Protein AF-0000000070922380 (afdb_homodimer)

Secondary structure (DSSP, 8-state):
-HHHHHHHHHHHHHHHHHTHHHHHHHHHHHHHHHHHHHHHHHHHHHHHHHHHHHHHTS-SEEEEEEETTEEE-EEHHHHHHHHTSTT--EEEEE-EEEEEETTTTEEEEEE--SS--PPTTEEEE-HHHHHHHT--TT-EEEEE-TTS-EEEEEEEEE--GGGHHHHTTEEEE-HHHHHHHHT--TTEESEEEEE-S-GGGHHHHHHHHHHH-TTEEEEEHHHHHHHHHHHHHHHHHHHHHHHHHHHHHHHHHHHHHHHS-BHHHHHHHHHHHHTT--HHHHHHHHHHHHHHHHHHHHHHHHHHHHIIIIIS--TTTHHHHH-S-SS----PPPP---HHHHHHHHHHHHHHHHHHHHHHHHHHHHS-HHHH--/-HHHHHHHHHHHHHHHHHTHHHHHHHHHHHHHHHHHHHHHHHHHHHHHHHHHHHHHTS-SEEEEEEETTEEE-EEHHHHHHHHTSTT--EEEEE-EEEEEETTTTEEEEEE--SS--PPTTEEEE-HHHHHHHT--TT-EEEEE-TTS-EEEEEEEEE--GGGHHHHTTEEEE-HHHHHHHHT--TTEESEEEEE-S-GGGHHHHHHHHHHH-TTEEEEEHHHHHHHHHHHHHHHHHHHHHHHHHHHHHHHHHHHHHHHS-BHHHHHHHHHHHHTT--HHHHHHHHHHHHHHHHHHHHHHHHHHHHIIIIIS--TTTHHHHH-S-SS----PPPP---HHHHHHHHHHHHHHHHHHHHHHHHHHHHS-HHHH--

Radius of gyration: 32.96 Å; Cα contacts (8 Å, |Δi|>4): 1173; chains: 2; bounding box: 67×100×84 Å

Structure (mmCIF, N/CA/C/O backbone):
data_AF-0000000070922380-model_v1
#
loop_
_entity.id
_entity.type
_entity.pdbx_description
1 polymer 'ABC transporter permease'
#
loop_
_atom_site.group_PDB
_atom_site.id
_atom_site.type_symbol
_atom_site.label_atom_id
_atom_site.label_alt_id
_atom_site.label_comp_id
_atom_site.label_asym_id
_atom_site.label_entity_id
_atom_site.label_seq_id
_atom_site.pdbx_PDB_ins_code
_atom_site.Cartn_x
_atom_site.Cartn_y
_atom_site.Cartn_z
_atom_site.occupancy
_atom_site.B_iso_or_equiv
_atom_site.auth_seq_id
_atom_site.auth_comp_id
_atom_site.auth_asym_id
_atom_site.auth_atom_id
_atom_site.pdbx_PDB_model_num
ATOM 1 N N . MET A 1 1 ? 6.27 53.812 -9.578 1 52.41 1 MET A N 1
ATOM 2 C CA . MET A 1 1 ? 5.551 52.625 -9.148 1 52.41 1 MET A CA 1
ATOM 3 C C . MET A 1 1 ? 6.52 51.5 -8.742 1 52.41 1 MET A C 1
ATOM 5 O O . MET A 1 1 ? 6.379 50.906 -7.676 1 52.41 1 MET A O 1
ATOM 9 N N . LEU A 1 2 ? 7.527 51.375 -9.469 1 56.12 2 LEU A N 1
ATOM 10 C CA . LEU A 1 2 ? 8.508 50.312 -9.219 1 56.12 2 LEU A CA 1
ATOM 11 C C . LEU A 1 2 ? 9.359 50.656 -7.996 1 56.12 2 LEU A C 1
ATOM 13 O O . LEU A 1 2 ? 9.664 49.781 -7.184 1 56.12 2 LEU A O 1
ATOM 17 N N . ALA A 1 3 ? 9.711 51.875 -7.91 1 59.34 3 ALA A N 1
ATOM 18 C CA . ALA A 1 3 ? 10.547 52.281 -6.785 1 59.34 3 ALA A CA 1
ATOM 19 C C . ALA A 1 3 ? 9.805 52.125 -5.461 1 59.34 3 ALA A C 1
ATOM 21 O O . ALA A 1 3 ? 10.391 51.688 -4.473 1 59.34 3 ALA A O 1
ATOM 22 N N . ARG A 1 4 ? 8.602 52.469 -5.465 1 62.66 4 ARG A N 1
ATOM 23 C CA . ARG A 1 4 ? 7.766 52.281 -4.281 1 62.66 4 ARG A CA 1
ATOM 24 C C . ARG A 1 4 ? 7.633 50.812 -3.914 1 62.66 4 ARG A C 1
ATOM 26 O O . ARG A 1 4 ? 7.695 50.469 -2.736 1 62.66 4 ARG A O 1
ATOM 33 N N . GLN A 1 5 ? 7.547 50.031 -4.918 1 65.44 5 GLN A N 1
ATOM 34 C CA . GLN A 1 5 ? 7.434 48.594 -4.695 1 65.44 5 GLN A CA 1
ATOM 35 C C . GLN A 1 5 ? 8.719 48.031 -4.109 1 65.44 5 GLN A C 1
ATOM 37 O O . GLN A 1 5 ? 8.68 47.156 -3.223 1 65.44 5 GLN A O 1
ATOM 42 N N . ARG A 1 6 ? 9.82 48.531 -4.621 1 66.06 6 ARG A N 1
ATOM 43 C CA . ARG A 1 6 ? 11.117 48.094 -4.117 1 66.06 6 ARG A CA 1
ATOM 44 C C . ARG A 1 6 ? 11.297 48.469 -2.652 1 66.06 6 ARG A C 1
ATOM 46 O O . ARG A 1 6 ? 11.828 47.688 -1.861 1 66.06 6 ARG A O 1
ATOM 53 N N . TYR A 1 7 ? 10.898 49.688 -2.367 1 64.12 7 TYR A N 1
ATOM 54 C CA . TYR A 1 7 ? 11.016 50.125 -0.983 1 64.12 7 TYR A CA 1
ATOM 55 C C . TYR A 1 7 ? 10.133 49.281 -0.067 1 64.12 7 TYR A C 1
ATOM 57 O O . TYR A 1 7 ? 10.555 48.875 1.022 1 64.12 7 TYR A O 1
ATOM 65 N N . LEU A 1 8 ? 9 48.969 -0.597 1 67 8 LEU A N 1
ATOM 66 C CA . LEU A 1 8 ? 8.07 48.156 0.178 1 67 8 LEU A CA 1
ATOM 67 C C . LEU A 1 8 ? 8.617 46.719 0.374 1 67 8 LEU A C 1
ATOM 69 O O . LEU A 1 8 ? 8.492 46.156 1.457 1 67 8 LEU A O 1
ATOM 73 N N . ALA A 1 9 ? 9.25 46.312 -0.642 1 67.88 9 ALA A N 1
ATOM 74 C CA . ALA A 1 9 ? 9.852 44.969 -0.557 1 67.88 9 ALA A CA 1
ATOM 75 C C . ALA A 1 9 ? 10.992 44.969 0.455 1 67.88 9 ALA A C 1
ATOM 77 O O . ALA A 1 9 ? 11.102 44.031 1.258 1 67.88 9 ALA A O 1
ATOM 78 N N . ASP A 1 10 ? 11.812 45.938 0.394 1 68.62 10 ASP A N 1
ATOM 79 C CA . ASP A 1 10 ? 12.938 46.031 1.313 1 68.62 10 ASP A CA 1
ATOM 80 C C . ASP A 1 10 ? 12.461 46.156 2.76 1 68.62 10 ASP A C 1
ATOM 82 O O . ASP A 1 10 ? 13.047 45.562 3.66 1 68.62 10 ASP A O 1
ATOM 86 N N . TYR A 1 11 ? 11.438 46.875 2.898 1 65.5 11 TYR A N 1
ATOM 87 C CA . TYR A 1 11 ? 10.883 47 4.238 1 65.5 11 TYR A CA 1
ATOM 88 C C . TYR A 1 11 ? 10.328 45.688 4.742 1 65.5 11 TYR A C 1
ATOM 90 O O . TYR A 1 11 ? 10.523 45.312 5.906 1 65.5 11 TYR A O 1
ATOM 98 N N . THR A 1 12 ? 9.711 45.031 3.824 1 64.19 12 THR A N 1
ATOM 99 C CA . THR A 1 12 ? 9.102 43.75 4.18 1 64.19 12 THR A CA 1
ATOM 100 C C . THR A 1 12 ? 10.164 42.75 4.59 1 64.19 12 THR A C 1
ATOM 102 O O . THR A 1 12 ? 9.984 42 5.566 1 64.19 12 THR A O 1
ATOM 105 N N . VAL A 1 13 ? 11.219 42.719 3.891 1 68.19 13 VAL A N 1
ATOM 106 C CA . VAL A 1 13 ? 12.297 41.781 4.211 1 68.19 13 VAL A CA 1
ATOM 107 C C . VAL A 1 13 ? 12.891 42.156 5.57 1 68.19 13 VAL A C 1
ATOM 109 O O . VAL A 1 13 ? 13.188 41.25 6.375 1 68.19 13 VAL A O 1
ATOM 112 N N . ALA A 1 14 ? 13.047 43.406 5.816 1 65.25 14 ALA A N 1
ATOM 113 C CA . ALA A 1 14 ? 13.602 43.844 7.086 1 65.25 14 ALA A CA 1
ATOM 114 C C . ALA A 1 14 ? 12.664 43.531 8.242 1 65.25 14 ALA A C 1
ATOM 116 O O . ALA A 1 14 ? 13.117 43.125 9.32 1 65.25 14 ALA A O 1
ATOM 117 N N . ALA A 1 15 ? 11.375 43.688 7.938 1 62.06 15 ALA A N 1
ATOM 118 C CA . ALA A 1 15 ? 10.375 43.375 8.961 1 62.06 15 ALA A CA 1
ATOM 119 C C . ALA A 1 15 ? 10.312 41.906 9.273 1 62.06 15 ALA A C 1
ATOM 121 O O . ALA A 1 15 ? 10.164 41.5 10.43 1 62.06 15 ALA A O 1
ATOM 122 N N . MET A 1 16 ? 10.492 41.188 8.305 1 65.56 16 MET A N 1
ATOM 123 C CA . MET A 1 16 ? 10.453 39.719 8.461 1 65.56 16 MET A CA 1
ATOM 124 C C . MET A 1 16 ? 11.688 39.219 9.203 1 65.56 16 MET A C 1
ATOM 126 O O . MET A 1 16 ? 11.609 38.281 9.984 1 65.56 16 MET A O 1
ATOM 130 N N . ALA A 1 17 ? 12.789 39.844 8.945 1 64.12 17 ALA A N 1
ATOM 131 C CA . ALA A 1 17 ? 14.031 39.469 9.609 1 64.12 17 ALA A CA 1
ATOM 132 C C . ALA A 1 17 ? 13.953 39.75 11.109 1 64.12 17 ALA A C 1
ATOM 134 O O . ALA A 1 17 ? 14.609 39.094 11.914 1 64.12 17 ALA A O 1
ATOM 135 N N . ARG A 1 18 ? 13.133 40.656 11.484 1 59.66 18 ARG A N 1
ATOM 136 C CA . ARG A 1 18 ? 12.984 41 12.898 1 59.66 18 ARG A CA 1
ATOM 137 C C . ARG A 1 18 ? 12.18 39.938 13.633 1 59.66 18 ARG A C 1
ATOM 139 O O . ARG A 1 18 ? 12.352 39.719 14.836 1 59.66 18 ARG A O 1
ATOM 146 N N . ARG A 1 19 ? 11.32 39.312 12.867 1 65.81 19 ARG A N 1
ATOM 147 C CA . ARG A 1 19 ? 10.508 38.25 13.453 1 65.81 19 ARG A CA 1
ATOM 148 C C . ARG A 1 19 ? 10.961 36.875 12.961 1 65.81 19 ARG A C 1
ATOM 150 O O . ARG A 1 19 ? 10.141 36.031 12.609 1 65.81 19 ARG A O 1
ATOM 157 N N . ARG A 1 20 ? 12.219 36.75 13.117 1 64.44 20 ARG A N 1
ATOM 158 C CA . ARG A 1 20 ? 12.898 35.625 12.5 1 64.44 20 ARG A CA 1
ATOM 159 C C . ARG A 1 20 ? 12.336 34.312 13 1 64.44 20 ARG A C 1
ATOM 161 O O . ARG A 1 20 ? 12.141 33.375 12.211 1 64.44 20 ARG A O 1
ATOM 168 N N . GLY A 1 21 ? 12.086 34.281 14.211 1 63.53 21 GLY A N 1
ATOM 169 C CA . GLY A 1 21 ? 11.641 33 14.758 1 63.53 21 GLY A CA 1
ATOM 170 C C . GLY A 1 21 ? 10.305 32.562 14.203 1 63.53 21 GLY A C 1
ATOM 171 O O . GLY A 1 21 ? 10.156 31.422 13.75 1 63.53 21 GLY A O 1
ATOM 172 N N . ARG A 1 22 ? 9.383 33.5 14.172 1 68.25 22 ARG A N 1
ATOM 173 C CA . ARG A 1 22 ? 8.039 33.188 13.688 1 68.25 22 ARG A CA 1
ATOM 174 C C . ARG A 1 22 ? 8.055 32.844 12.203 1 68.25 22 ARG A C 1
ATOM 176 O O . ARG A 1 22 ? 7.379 31.922 11.758 1 68.25 22 ARG A O 1
ATOM 183 N N . ASN A 1 23 ? 8.82 33.594 11.586 1 75.44 23 ASN A N 1
ATOM 184 C CA . ASN A 1 23 ? 8.891 33.406 10.141 1 75.44 23 ASN A CA 1
ATOM 185 C C . ASN A 1 23 ? 9.594 32.094 9.789 1 75.44 23 ASN A C 1
ATOM 187 O O . ASN A 1 23 ? 9.242 31.438 8.805 1 75.44 23 ASN A O 1
ATOM 191 N N . LEU A 1 24 ? 10.406 31.703 10.688 1 81.5 24 LEU A N 1
ATOM 192 C CA . LEU A 1 24 ? 11.133 30.469 10.43 1 81.5 24 LEU A CA 1
ATOM 193 C C . LEU A 1 24 ? 10.234 29.25 10.625 1 81.5 24 LEU A C 1
ATOM 195 O O . LEU A 1 24 ? 10.305 28.297 9.852 1 81.5 24 LEU A O 1
ATOM 199 N N . GLY A 1 25 ? 9.391 29.344 11.641 1 81.19 25 GLY A N 1
ATOM 200 C CA . GLY A 1 25 ? 8.445 28.25 11.859 1 81.19 25 GLY A CA 1
ATOM 201 C C . GLY A 1 25 ? 7.484 28.062 10.703 1 81.19 25 GLY A C 1
ATOM 202 O O . GLY A 1 25 ? 7.258 26.922 10.258 1 81.19 25 GLY A O 1
ATOM 203 N N . LEU A 1 26 ? 7.039 29.141 10.227 1 83.5 26 LEU A N 1
ATOM 204 C CA . LEU A 1 26 ? 6.121 29.094 9.094 1 83.5 26 LEU A CA 1
ATOM 205 C C . LEU A 1 26 ? 6.824 28.562 7.848 1 83.5 26 LEU A C 1
ATOM 207 O O . LEU A 1 26 ? 6.266 27.734 7.117 1 83.5 26 LEU A O 1
ATOM 211 N N . LEU A 1 27 ? 8.039 29 7.715 1 88.56 27 LEU A N 1
ATOM 212 C CA . LEU A 1 27 ? 8.797 28.594 6.539 1 88.56 27 LEU A CA 1
ATOM 213 C C . LEU A 1 27 ? 9.117 27.109 6.594 1 88.56 27 LEU A C 1
ATOM 215 O O . LEU A 1 27 ? 9.078 26.422 5.57 1 88.56 27 LEU A O 1
ATOM 219 N N . VAL A 1 28 ? 9.359 26.625 7.742 1 89.69 28 VAL A N 1
ATOM 220 C CA . VAL A 1 28 ? 9.711 25.219 7.91 1 89.69 28 VAL A CA 1
ATOM 221 C C . VAL A 1 28 ? 8.492 24.344 7.633 1 89.69 28 VAL A C 1
ATOM 223 O O . VAL A 1 28 ? 8.57 23.359 6.887 1 89.69 28 VAL A O 1
ATOM 226 N N . VAL A 1 29 ? 7.391 24.75 8.164 1 88.31 29 VAL A N 1
ATOM 227 C CA . VAL A 1 29 ? 6.176 23.953 7.988 1 88.31 29 VAL A CA 1
ATOM 228 C C . VAL A 1 29 ? 5.719 24.016 6.531 1 88.31 29 VAL A C 1
ATOM 230 O O . VAL A 1 29 ? 5.422 23 5.922 1 88.31 29 VAL A O 1
ATOM 233 N N . TYR A 1 30 ? 5.734 25.234 6.062 1 91.31 30 TYR A N 1
ATOM 234 C CA . TYR A 1 30 ? 5.309 25.453 4.684 1 91.31 30 TYR A CA 1
ATOM 235 C C . TYR A 1 30 ? 6.262 24.781 3.705 1 91.31 30 TYR A C 1
ATOM 237 O O . TYR A 1 30 ? 5.828 24.047 2.811 1 91.31 30 TYR A O 1
ATOM 245 N N . GLY A 1 31 ? 7.531 24.969 3.861 1 93.75 31 GLY A N 1
ATOM 246 C CA . GLY A 1 31 ? 8.523 24.297 3.037 1 93.75 31 GLY A CA 1
ATOM 247 C C . GLY A 1 31 ? 8.461 22.797 3.123 1 93.75 31 GLY A C 1
ATOM 248 O O . GLY A 1 31 ? 8.633 22.094 2.119 1 93.75 31 GLY A O 1
ATOM 249 N N . GLY A 1 32 ? 8.227 22.297 4.328 1 92.31 32 GLY A N 1
ATOM 250 C CA . GLY A 1 32 ? 8.07 20.859 4.523 1 92.31 32 GLY A CA 1
ATOM 251 C C . GLY A 1 32 ? 6.891 20.281 3.768 1 92.31 32 GLY A C 1
ATOM 252 O O . GLY A 1 32 ? 6.984 19.188 3.199 1 92.31 32 GLY A O 1
ATOM 253 N N . MET A 1 33 ? 5.844 21.031 3.707 1 91 33 MET A N 1
ATOM 254 C CA . MET A 1 33 ? 4.656 20.594 2.977 1 91 33 MET A CA 1
ATOM 255 C C . MET A 1 33 ? 4.934 20.531 1.479 1 91 33 MET A C 1
ATOM 257 O O . MET A 1 33 ? 4.559 19.562 0.814 1 91 33 MET A O 1
ATOM 261 N N . VAL A 1 34 ? 5.559 21.578 1.025 1 94.12 34 VAL A N 1
ATOM 262 C CA . VAL A 1 34 ? 5.922 21.609 -0.387 1 94.12 34 VAL A CA 1
ATOM 263 C C . VAL A 1 34 ? 6.875 20.453 -0.697 1 94.12 34 VAL A C 1
ATOM 265 O O . VAL A 1 34 ? 6.734 19.797 -1.725 1 94.12 34 VAL A O 1
ATOM 268 N N . PHE A 1 35 ? 7.797 20.203 0.15 1 95.12 35 PHE A N 1
ATOM 269 C CA . PHE A 1 35 ? 8.781 19.125 0.015 1 95.12 35 PHE A CA 1
ATOM 270 C C . PHE A 1 35 ? 8.086 17.781 -0.127 1 95.12 35 PHE A C 1
ATOM 272 O O . PHE A 1 35 ? 8.391 17.016 -1.044 1 95.12 35 PHE A O 1
ATOM 279 N N . LEU A 1 36 ? 7.16 17.516 0.725 1 92.25 36 LEU A N 1
ATOM 280 C CA . LEU A 1 36 ? 6.488 16.219 0.717 1 92.25 36 LEU A CA 1
ATOM 281 C C . LEU A 1 36 ? 5.652 16.047 -0.546 1 92.25 36 LEU A C 1
ATOM 283 O O . LEU A 1 36 ? 5.691 14.992 -1.182 1 92.25 36 LEU A O 1
ATOM 287 N N . LEU A 1 37 ? 4.941 17.078 -0.92 1 92 37 LEU A N 1
ATOM 288 C CA . LEU A 1 37 ? 4.117 17.031 -2.121 1 92 37 LEU A CA 1
ATOM 289 C C . LEU A 1 37 ? 4.977 16.844 -3.365 1 92 37 LEU A C 1
ATOM 291 O O . LEU A 1 37 ? 4.68 15.984 -4.207 1 92 37 LEU A O 1
ATOM 295 N N . ALA A 1 38 ? 5.984 17.609 -3.395 1 95.44 38 ALA A N 1
ATOM 296 C CA . ALA A 1 38 ? 6.883 17.531 -4.543 1 95.44 38 ALA A CA 1
ATOM 297 C C . ALA A 1 38 ? 7.574 16.188 -4.621 1 95.44 38 ALA A C 1
ATOM 299 O O . ALA A 1 38 ? 7.742 15.625 -5.707 1 95.44 38 ALA A O 1
ATOM 300 N N . SER A 1 39 ? 7.984 15.68 -3.514 1 93.81 39 SER A N 1
ATOM 301 C CA . SER A 1 39 ? 8.656 14.383 -3.486 1 93.81 39 SER A CA 1
ATOM 302 C C . SER A 1 39 ? 7.762 13.289 -4.062 1 93.81 39 SER A C 1
ATOM 304 O O . SER A 1 39 ? 8.227 12.445 -4.828 1 93.81 39 SER A O 1
ATOM 306 N N . VAL A 1 40 ? 6.527 13.328 -3.693 1 91.44 40 VAL A N 1
ATOM 307 C CA . VAL A 1 40 ? 5.594 12.32 -4.184 1 91.44 40 VAL A CA 1
ATOM 308 C C . VAL A 1 40 ? 5.441 12.445 -5.695 1 91.44 40 VAL A C 1
ATOM 310 O O . VAL A 1 40 ? 5.488 11.445 -6.418 1 91.44 40 VAL A O 1
ATOM 313 N N . LEU A 1 41 ? 5.281 13.648 -6.172 1 93.31 41 LEU A N 1
ATOM 314 C CA . LEU A 1 41 ? 5.07 13.875 -7.598 1 93.31 41 LEU A CA 1
ATOM 315 C C . LEU A 1 41 ? 6.301 13.461 -8.398 1 93.31 41 LEU A C 1
ATOM 317 O O . LEU A 1 41 ? 6.184 12.758 -9.406 1 93.31 41 LEU A O 1
ATOM 321 N N . PHE A 1 42 ? 7.438 13.875 -7.883 1 95 42 PHE A N 1
ATOM 322 C CA . PHE A 1 42 ? 8.68 13.562 -8.586 1 95 42 PHE A CA 1
ATOM 323 C C . PHE A 1 42 ? 8.945 12.062 -8.578 1 95 42 PHE A C 1
ATOM 325 O O . PHE A 1 42 ? 9.32 11.492 -9.609 1 95 42 PHE A O 1
ATOM 332 N N . TYR A 1 43 ? 8.773 11.461 -7.523 1 91.69 43 TYR A N 1
ATOM 333 C CA . TYR A 1 43 ? 9.055 10.039 -7.387 1 91.69 43 TYR A CA 1
ATOM 334 C C . TYR A 1 43 ? 8.133 9.211 -8.266 1 91.69 43 TYR A C 1
ATOM 336 O O . TYR A 1 43 ? 8.578 8.281 -8.953 1 91.69 43 TYR A O 1
ATOM 344 N N . THR A 1 44 ? 6.867 9.547 -8.188 1 90.31 44 THR A N 1
ATOM 345 C CA . THR A 1 44 ? 5.895 8.812 -8.984 1 90.31 44 THR A CA 1
ATOM 346 C C . THR A 1 44 ? 6.234 8.906 -10.469 1 90.31 44 THR A C 1
ATOM 348 O O . THR A 1 44 ? 6.227 7.898 -11.18 1 90.31 44 THR A O 1
ATOM 351 N N . SER A 1 45 ? 6.555 10.102 -10.883 1 92.06 45 SER A N 1
ATOM 352 C CA . SER A 1 45 ? 6.898 10.305 -12.289 1 92.06 45 SER A CA 1
ATOM 353 C C . SER A 1 45 ? 8.164 9.539 -12.664 1 92.06 45 SER A C 1
ATOM 355 O O . SER A 1 45 ? 8.242 8.969 -13.75 1 92.06 45 SER A O 1
ATOM 357 N N . ALA A 1 46 ? 9.086 9.539 -11.797 1 89.75 46 ALA A N 1
ATOM 358 C CA . ALA A 1 46 ? 10.336 8.828 -12.047 1 89.75 46 ALA A CA 1
ATOM 359 C C . ALA A 1 46 ? 10.094 7.324 -12.141 1 89.75 46 ALA A C 1
ATOM 361 O O . ALA A 1 46 ? 10.672 6.652 -13 1 89.75 46 ALA A O 1
ATOM 362 N N . LEU A 1 47 ? 9.312 6.793 -11.328 1 86.19 47 LEU A N 1
ATOM 363 C CA . LEU A 1 47 ? 9.008 5.367 -11.336 1 86.19 47 LEU A CA 1
ATOM 364 C C . LEU A 1 47 ? 8.289 4.973 -12.625 1 86.19 47 LEU A C 1
ATOM 366 O O . LEU A 1 47 ? 8.586 3.93 -13.211 1 86.19 47 LEU A O 1
ATOM 370 N N . LYS A 1 48 ? 7.316 5.766 -12.922 1 88.44 48 LYS A N 1
ATOM 371 C CA . LYS A 1 48 ? 6.59 5.496 -14.156 1 88.44 48 LYS A CA 1
ATOM 372 C C . LYS A 1 48 ? 7.523 5.523 -15.359 1 88.44 48 LYS A C 1
ATOM 374 O O . LYS A 1 48 ? 7.434 4.672 -16.25 1 88.44 48 LYS A O 1
ATOM 379 N N . HIS A 1 49 ? 8.43 6.477 -15.336 1 88.06 49 HIS A N 1
ATOM 380 C CA . HIS A 1 49 ? 9.422 6.574 -16.406 1 88.06 49 HIS A CA 1
ATOM 381 C C . HIS A 1 49 ? 10.312 5.336 -16.438 1 88.06 49 HIS A C 1
ATOM 383 O O . HIS A 1 49 ? 10.547 4.77 -17.516 1 88.06 49 HIS A O 1
ATOM 389 N N . GLU A 1 50 ? 10.758 4.91 -15.336 1 83.12 50 GLU A N 1
ATOM 390 C CA . GLU A 1 50 ? 11.617 3.729 -15.258 1 83.12 50 GLU A CA 1
ATOM 391 C C . GLU A 1 50 ? 10.875 2.479 -15.719 1 83.12 50 GLU A C 1
ATOM 393 O O . GLU A 1 50 ? 11.453 1.61 -16.375 1 83.12 50 GLU A O 1
ATOM 398 N N . SER A 1 51 ? 9.625 2.355 -15.305 1 83.75 51 SER A N 1
ATOM 399 C CA . SER A 1 51 ? 8.82 1.214 -15.742 1 83.75 51 SER A CA 1
ATOM 400 C C . SER A 1 51 ? 8.68 1.188 -17.266 1 83.75 51 SER A C 1
ATOM 402 O O . SER A 1 51 ? 8.727 0.121 -17.875 1 83.75 51 SER A O 1
ATOM 404 N N . GLY A 1 52 ? 8.5 2.338 -17.812 1 83.62 52 GLY A N 1
ATOM 405 C CA . GLY A 1 52 ? 8.422 2.428 -19.266 1 83.62 52 GLY A CA 1
ATOM 406 C C . GLY A 1 52 ? 9.695 1.964 -19.953 1 83.62 52 GLY A C 1
ATOM 407 O O . GLY A 1 52 ? 9.633 1.239 -20.953 1 83.62 52 GLY A O 1
ATOM 408 N N . LEU A 1 53 ? 10.812 2.303 -19.391 1 80.44 53 LEU A N 1
ATOM 409 C CA . LEU A 1 53 ? 12.094 1.907 -19.969 1 80.44 53 LEU A CA 1
ATOM 410 C C . LEU A 1 53 ? 12.297 0.401 -19.844 1 80.44 53 LEU A C 1
ATOM 412 O O . LEU A 1 53 ? 12.781 -0.24 -20.781 1 80.44 53 LEU A O 1
ATOM 416 N N . LEU A 1 54 ? 11.914 -0.122 -18.734 1 76.06 54 LEU A N 1
ATOM 417 C CA . LEU A 1 54 ? 12.055 -1.553 -18.484 1 76.06 54 LEU A CA 1
ATOM 418 C C . LEU A 1 54 ? 11.188 -2.359 -19.453 1 76.06 54 LEU A C 1
ATOM 420 O O . LEU A 1 54 ? 11.625 -3.383 -19.984 1 76.06 54 LEU A O 1
ATOM 424 N N . LEU A 1 55 ? 10.016 -1.876 -19.688 1 82.38 55 LEU A N 1
ATOM 425 C CA . LEU A 1 55 ? 9.062 -2.645 -20.484 1 82.38 55 LEU A CA 1
ATOM 426 C C . LEU A 1 55 ? 9.281 -2.398 -21.969 1 82.38 55 LEU A C 1
ATOM 428 O O . LEU A 1 55 ? 8.75 -3.131 -22.812 1 82.38 55 LEU A O 1
ATOM 432 N N . ALA A 1 56 ? 10.07 -1.373 -22.25 1 81.81 56 ALA A N 1
ATOM 433 C CA . ALA A 1 56 ? 10.352 -1.096 -23.656 1 81.81 56 ALA A CA 1
ATOM 434 C C . ALA A 1 56 ? 11.023 -2.291 -24.328 1 81.81 56 ALA A C 1
ATOM 436 O O . ALA A 1 56 ? 10.828 -2.533 -25.531 1 81.81 56 ALA A O 1
ATOM 437 N N . GLU A 1 57 ? 11.703 -3.104 -23.547 1 77.88 57 GLU A N 1
ATOM 438 C CA . GLU A 1 57 ? 12.43 -4.242 -24.094 1 77.88 57 GLU A CA 1
ATOM 439 C C . GLU A 1 57 ? 11.672 -5.547 -23.859 1 77.88 57 GLU A C 1
ATOM 441 O O . GLU A 1 57 ? 12.133 -6.617 -24.266 1 77.88 57 GLU A O 1
ATOM 446 N N . ALA A 1 58 ? 10.539 -5.453 -23.312 1 84.5 58 ALA A N 1
ATOM 447 C CA . ALA A 1 58 ? 9.734 -6.641 -23.047 1 84.5 58 ALA A CA 1
ATOM 448 C C . ALA A 1 58 ? 8.961 -7.066 -24.297 1 84.5 58 ALA A C 1
ATOM 450 O O . ALA A 1 58 ? 8.688 -6.242 -25.172 1 84.5 58 ALA A O 1
ATOM 451 N N . PRO A 1 59 ? 8.742 -8.305 -24.406 1 91.19 59 PRO A N 1
ATOM 452 C CA . PRO A 1 59 ? 7.926 -8.758 -25.547 1 91.19 59 PRO A CA 1
ATOM 453 C C . PRO A 1 59 ? 6.535 -8.125 -25.547 1 91.19 59 PRO A C 1
ATOM 455 O O . PRO A 1 59 ? 6.039 -7.707 -24.5 1 91.19 59 PRO A O 1
ATOM 458 N N . GLU A 1 60 ? 5.965 -8.102 -26.688 1 95.31 60 GLU A N 1
ATOM 459 C CA . GLU A 1 60 ? 4.66 -7.465 -26.828 1 95.31 60 GLU A CA 1
ATOM 460 C C . GLU A 1 60 ? 3.566 -8.281 -26.141 1 95.31 60 GLU A C 1
ATOM 462 O O . GLU A 1 60 ? 2.643 -7.715 -25.562 1 95.31 60 GLU A O 1
ATOM 467 N N . ILE A 1 61 ? 3.711 -9.602 -26.266 1 96.94 61 ILE A N 1
ATOM 468 C CA . ILE A 1 61 ? 2.756 -10.477 -25.594 1 96.94 61 ILE A CA 1
ATOM 469 C C . ILE A 1 61 ? 3.502 -11.602 -24.891 1 96.94 61 ILE A C 1
ATOM 471 O O . ILE A 1 61 ? 4.418 -12.203 -25.453 1 96.94 61 ILE A O 1
ATOM 475 N N . VAL A 1 62 ? 3.166 -11.797 -23.703 1 96.31 62 VAL A N 1
ATOM 476 C CA . VAL A 1 62 ? 3.588 -12.984 -22.969 1 96.31 62 VAL A CA 1
ATOM 477 C C . VAL A 1 62 ? 2.393 -13.914 -22.766 1 96.31 62 VAL A C 1
ATOM 479 O O . VAL A 1 62 ? 1.325 -13.477 -22.328 1 96.31 62 VAL A O 1
ATOM 482 N N . VAL A 1 63 ? 2.566 -15.125 -23.172 1 96.88 63 VAL A N 1
ATOM 483 C CA . VAL A 1 63 ? 1.482 -16.094 -23.062 1 96.88 63 VAL A CA 1
ATOM 484 C C . VAL A 1 63 ? 1.789 -17.094 -21.938 1 96.88 63 VAL A C 1
ATOM 486 O O . VAL A 1 63 ? 2.812 -17.781 -21.969 1 96.88 63 VAL A O 1
ATOM 489 N N . GLN A 1 64 ? 0.929 -17.109 -21.031 1 94.25 64 GLN A N 1
ATOM 490 C CA . GLN A 1 64 ? 1.052 -18.031 -19.906 1 94.25 64 GLN A CA 1
ATOM 491 C C . GLN A 1 64 ? -0.086 -19.062 -19.906 1 94.25 64 GLN A C 1
ATOM 493 O O . GLN A 1 64 ? -1.203 -18.75 -20.328 1 94.25 64 GLN A O 1
ATOM 498 N N . ARG A 1 65 ? 0.266 -20.25 -19.531 1 92 65 ARG A N 1
ATOM 499 C CA . ARG A 1 65 ? -0.779 -21.266 -19.375 1 92 65 ARG A CA 1
ATOM 500 C C . ARG A 1 65 ? -1.351 -21.25 -17.969 1 92 65 ARG A C 1
ATOM 502 O O . ARG A 1 65 ? -0.61 -21.094 -16.984 1 92 65 ARG A O 1
ATOM 509 N N . LEU A 1 66 ? -2.648 -21.344 -17.891 1 87.88 66 LEU A N 1
ATOM 510 C CA . LEU A 1 66 ? -3.32 -21.344 -16.594 1 87.88 66 LEU A CA 1
ATOM 511 C C . LEU A 1 66 ? -4.07 -22.656 -16.375 1 87.88 66 LEU A C 1
ATOM 513 O O . LEU A 1 66 ? -4.688 -23.188 -17.297 1 87.88 66 LEU A O 1
ATOM 517 N N . VAL A 1 67 ? -3.92 -23.188 -15.234 1 81.19 67 VAL A N 1
ATOM 518 C CA . VAL A 1 67 ? -4.738 -24.297 -14.758 1 81.19 67 VAL A CA 1
ATOM 519 C C . VAL A 1 67 ? -5.418 -23.906 -13.445 1 81.19 67 VAL A C 1
ATOM 521 O O . VAL A 1 67 ? -4.746 -23.625 -12.445 1 81.19 67 VAL A O 1
ATOM 524 N N . ALA A 1 68 ? -6.734 -23.891 -13.414 1 79.06 68 ALA A N 1
ATOM 525 C CA . ALA A 1 68 ? -7.508 -23.438 -12.258 1 79.06 68 ALA A CA 1
ATOM 526 C C . ALA A 1 68 ? -7.098 -22.031 -11.844 1 79.06 68 ALA A C 1
ATOM 528 O O . ALA A 1 68 ? -6.914 -21.75 -10.656 1 79.06 68 ALA A O 1
ATOM 529 N N . GLY A 1 69 ? -6.816 -21.234 -12.844 1 78.31 69 GLY A N 1
ATOM 530 C CA . GLY A 1 69 ? -6.5 -19.844 -12.609 1 78.31 69 GLY A CA 1
ATOM 531 C C . GLY A 1 69 ? -5.078 -19.609 -12.133 1 78.31 69 GLY A C 1
ATOM 532 O O . GLY A 1 69 ? -4.723 -18.516 -11.719 1 78.31 69 GLY A O 1
ATOM 533 N N . ARG A 1 70 ? -4.34 -20.641 -12.141 1 84.06 70 ARG A N 1
ATOM 534 C CA . ARG A 1 70 ? -2.963 -20.531 -11.672 1 84.06 70 ARG A CA 1
ATOM 535 C C . ARG A 1 70 ? -1.978 -20.875 -12.781 1 84.06 70 ARG A C 1
ATOM 537 O O . ARG A 1 70 ? -2.316 -21.609 -13.711 1 84.06 70 ARG A O 1
ATOM 544 N N . TYR A 1 71 ? -0.85 -20.406 -12.523 1 85.12 71 TYR A N 1
ATOM 545 C CA . TYR A 1 71 ? 0.227 -20.594 -13.492 1 85.12 71 TYR A CA 1
ATOM 546 C C . TYR A 1 71 ? 0.56 -22.078 -13.656 1 85.12 71 TYR A C 1
ATOM 548 O O . TYR A 1 71 ? 0.584 -22.828 -12.68 1 85.12 71 TYR A O 1
ATOM 556 N N . ASP A 1 72 ? 0.77 -22.547 -14.969 1 87.12 72 ASP A N 1
ATOM 557 C CA . ASP A 1 72 ? 1.29 -23.859 -15.297 1 87.12 72 ASP A CA 1
ATOM 558 C C . ASP A 1 72 ? 2.301 -23.797 -16.438 1 87.12 72 ASP A C 1
ATOM 560 O O . ASP A 1 72 ? 2.309 -22.828 -17.203 1 87.12 72 ASP A O 1
ATOM 564 N N . LEU A 1 73 ? 3.119 -24.844 -16.547 1 90.69 73 LEU A N 1
ATOM 565 C CA . LEU A 1 73 ? 4.09 -24.906 -17.625 1 90.69 73 LEU A CA 1
ATOM 566 C C . LEU A 1 73 ? 3.391 -25.031 -18.969 1 90.69 73 LEU A C 1
ATOM 568 O O . LEU A 1 73 ? 2.283 -25.562 -19.062 1 90.69 73 LEU A O 1
ATOM 572 N N . ILE A 1 74 ? 4.059 -24.469 -19.953 1 93.75 74 ILE A N 1
ATOM 573 C CA . ILE A 1 74 ? 3.512 -24.469 -21.297 1 93.75 74 ILE A CA 1
ATOM 574 C C . ILE A 1 74 ? 4.398 -25.312 -22.219 1 93.75 74 ILE A C 1
ATOM 576 O O . ILE A 1 74 ? 5.625 -25.266 -22.109 1 93.75 74 ILE A O 1
ATOM 580 N N . SER A 1 75 ? 3.824 -26.062 -23.125 1 95 75 SER A N 1
ATOM 581 C CA . SER A 1 75 ? 4.559 -27.062 -23.906 1 95 75 SER A CA 1
ATOM 582 C C . SER A 1 75 ? 4.973 -26.516 -25.266 1 95 75 SER A C 1
ATOM 584 O O . SER A 1 75 ? 4.535 -25.422 -25.656 1 95 75 SER A O 1
ATOM 586 N N . THR A 1 76 ? 5.781 -27.312 -25.891 1 95.25 76 THR A N 1
ATOM 587 C CA . THR A 1 76 ? 6.227 -27 -27.25 1 95.25 76 THR A CA 1
ATOM 588 C C . THR A 1 76 ? 5.051 -27 -28.219 1 95.25 76 THR A C 1
ATOM 590 O O . THR A 1 76 ? 5.035 -26.234 -29.188 1 95.25 76 THR A O 1
ATOM 593 N N . GLU A 1 77 ? 4.117 -27.812 -27.938 1 93.88 77 GLU A N 1
ATOM 594 C CA . GLU A 1 77 ? 2.932 -27.859 -28.781 1 93.88 77 GLU A CA 1
ATOM 595 C C . GLU A 1 77 ? 2.205 -26.531 -28.797 1 93.88 77 GLU A C 1
ATOM 597 O O . GLU A 1 77 ? 1.73 -26.078 -29.844 1 93.88 77 GLU A O 1
ATOM 602 N N . HIS A 1 78 ? 2.133 -25.953 -27.625 1 94.75 78 HIS A N 1
ATOM 603 C CA . HIS A 1 78 ? 1.521 -24.641 -27.531 1 94.75 78 HIS A CA 1
ATOM 604 C C . HIS A 1 78 ? 2.299 -23.609 -28.344 1 94.75 78 HIS A C 1
ATOM 606 O O . HIS A 1 78 ? 1.704 -22.766 -29.016 1 94.75 78 HIS A O 1
ATOM 612 N N . ALA A 1 79 ? 3.607 -23.672 -28.281 1 96.06 79 ALA A N 1
ATOM 613 C CA . ALA A 1 79 ? 4.457 -22.75 -29.031 1 96.06 79 ALA A CA 1
ATOM 614 C C . ALA A 1 79 ? 4.227 -22.875 -30.531 1 96.06 79 ALA A C 1
ATOM 616 O O . ALA A 1 79 ? 4.168 -21.875 -31.25 1 96.06 79 ALA A O 1
ATOM 617 N N . GLU A 1 80 ? 4.117 -24.125 -31 1 95.38 80 GLU A N 1
ATOM 618 C CA . GLU A 1 80 ? 3.895 -24.375 -32.406 1 95.38 80 GLU A CA 1
ATOM 619 C C . GLU A 1 80 ? 2.543 -23.828 -32.875 1 95.38 80 GLU A C 1
ATOM 621 O O . GLU A 1 80 ? 2.428 -23.266 -33.969 1 95.38 80 GLU A O 1
ATOM 626 N N . ALA A 1 81 ? 1.615 -24.016 -32 1 95.31 81 ALA A N 1
ATOM 627 C CA . ALA A 1 81 ? 0.286 -23.5 -32.312 1 95.31 81 ALA A CA 1
ATOM 628 C C . ALA A 1 81 ? 0.312 -21.984 -32.5 1 95.31 81 ALA A C 1
ATOM 630 O O . ALA A 1 81 ? -0.366 -21.438 -33.375 1 95.31 81 ALA A O 1
ATOM 631 N N . LEU A 1 82 ? 1.082 -21.328 -31.703 1 96.44 82 LEU A N 1
ATOM 632 C CA . LEU A 1 82 ? 1.124 -19.875 -31.719 1 96.44 82 LEU A CA 1
ATOM 633 C C . LEU A 1 82 ? 1.955 -19.359 -32.875 1 96.44 82 LEU A C 1
ATOM 635 O O . LEU A 1 82 ? 1.704 -18.281 -33.406 1 96.44 82 LEU A O 1
ATOM 639 N N . ALA A 1 83 ? 2.955 -20.125 -33.25 1 95.44 83 ALA A N 1
ATOM 640 C CA . ALA A 1 83 ? 3.809 -19.734 -34.375 1 95.44 83 ALA A CA 1
ATOM 641 C C . ALA A 1 83 ? 3.01 -19.656 -35.688 1 95.44 83 ALA A C 1
ATOM 643 O O . ALA A 1 83 ? 3.393 -18.938 -36.594 1 95.44 83 ALA A O 1
ATOM 644 N N . GLY A 1 84 ? 1.889 -20.312 -35.719 1 93.38 84 GLY A N 1
ATOM 645 C CA . GLY A 1 84 ? 1.07 -20.344 -36.906 1 93.38 84 GLY A CA 1
ATOM 646 C C . GLY A 1 84 ? 0.136 -19.156 -37.031 1 93.38 84 GLY A C 1
ATOM 647 O O . GLY A 1 84 ? -0.476 -18.938 -38.062 1 93.38 84 GLY A O 1
ATOM 648 N N . ILE A 1 85 ? 0.113 -18.375 -36.062 1 95.94 85 ILE A N 1
ATOM 649 C CA . ILE A 1 85 ? -0.8 -17.234 -36.062 1 95.94 85 ILE A CA 1
ATOM 650 C C . ILE A 1 85 ? -0.212 -16.109 -36.906 1 95.94 85 ILE A C 1
ATOM 652 O O . ILE A 1 85 ? 0.929 -15.695 -36.688 1 95.94 85 ILE A O 1
ATOM 656 N N . ARG A 1 86 ? -1.019 -15.625 -37.844 1 94.38 86 ARG A N 1
ATOM 657 C CA . ARG A 1 86 ? -0.585 -14.492 -38.688 1 94.38 86 ARG A CA 1
ATOM 658 C C . ARG A 1 86 ? -0.333 -13.258 -37.812 1 94.38 86 ARG A C 1
ATOM 660 O O . ARG A 1 86 ? -1.152 -12.914 -36.969 1 94.38 86 ARG A O 1
ATOM 667 N N . GLY A 1 87 ? 0.794 -12.609 -37.969 1 94.56 87 GLY A N 1
ATOM 668 C CA . GLY A 1 87 ? 1.157 -11.422 -37.219 1 94.56 87 GLY A CA 1
ATOM 669 C C . GLY A 1 87 ? 2.266 -11.68 -36.219 1 94.56 87 GLY A C 1
ATOM 670 O O . GLY A 1 87 ? 2.893 -10.742 -35.719 1 94.56 87 GLY A O 1
ATOM 671 N N . VAL A 1 88 ? 2.391 -12.953 -35.875 1 96.31 88 VAL A N 1
ATOM 672 C CA . VAL A 1 88 ? 3.453 -13.336 -34.969 1 96.31 88 VAL A CA 1
ATOM 673 C C . VAL A 1 88 ? 4.75 -13.562 -35.75 1 96.31 88 VAL A C 1
ATOM 675 O O . VAL A 1 88 ? 4.816 -14.438 -36.594 1 96.31 88 VAL A O 1
ATOM 678 N N . ARG A 1 89 ? 5.68 -12.812 -35.469 1 95.19 89 ARG A N 1
ATOM 679 C CA . ARG A 1 89 ? 6.965 -12.961 -36.156 1 95.19 89 ARG A CA 1
ATOM 680 C C . ARG A 1 89 ? 7.809 -14.047 -35.5 1 95.19 89 ARG A C 1
ATOM 682 O O . ARG A 1 89 ? 8.5 -14.805 -36.188 1 95.19 89 ARG A O 1
ATOM 689 N N . GLN A 1 90 ? 7.75 -14.055 -34.188 1 94.88 90 GLN A N 1
ATOM 690 C CA . GLN A 1 90 ? 8.602 -14.984 -33.438 1 94.88 90 GLN A CA 1
ATOM 691 C C . GLN A 1 90 ? 7.941 -15.414 -32.125 1 94.88 90 GLN A C 1
ATOM 693 O O . GLN A 1 90 ? 7.285 -14.609 -31.469 1 94.88 90 GLN A O 1
ATOM 698 N N . VAL A 1 91 ? 8.078 -16.672 -31.875 1 96.62 91 VAL A N 1
ATOM 699 C CA . VAL A 1 91 ? 7.672 -17.234 -30.578 1 96.62 91 VAL A CA 1
ATOM 700 C C . VAL A 1 91 ? 8.906 -17.672 -29.797 1 96.62 91 VAL A C 1
ATOM 702 O O . VAL A 1 91 ? 9.68 -18.5 -30.25 1 96.62 91 VAL A O 1
ATOM 705 N N . GLN A 1 92 ? 9.109 -17.031 -28.719 1 95.06 92 GLN A N 1
ATOM 706 C CA . GLN A 1 92 ? 10.25 -17.375 -27.875 1 95.06 92 GLN A CA 1
ATOM 707 C C . GLN A 1 92 ? 9.805 -18.094 -26.609 1 95.06 92 GLN A C 1
ATOM 709 O O . GLN A 1 92 ? 8.977 -17.562 -25.859 1 95.06 92 GLN A O 1
ATOM 714 N N . SER A 1 93 ? 10.305 -19.297 -26.438 1 95.5 93 SER A N 1
ATOM 715 C CA . SER A 1 93 ? 10.039 -20.031 -25.188 1 95.5 93 SER A CA 1
ATOM 716 C C . SER A 1 93 ? 10.953 -19.562 -24.062 1 95.5 93 SER A C 1
ATOM 718 O O . SER A 1 93 ? 12.164 -19.438 -24.25 1 95.5 93 SER A O 1
ATOM 720 N N . ARG A 1 94 ? 10.359 -19.281 -22.969 1 95.12 94 ARG A N 1
ATOM 721 C CA . ARG A 1 94 ? 11.156 -18.734 -21.875 1 95.12 94 ARG A CA 1
ATOM 722 C C . ARG A 1 94 ? 11.141 -19.672 -20.672 1 95.12 94 ARG A C 1
ATOM 724 O O . ARG A 1 94 ? 10.141 -20.344 -20.422 1 95.12 94 ARG A O 1
ATOM 731 N N . LEU A 1 95 ? 12.312 -19.734 -20.031 1 95.06 95 LEU A N 1
ATOM 732 C CA . LEU A 1 95 ? 12.469 -20.484 -18.797 1 95.06 95 LEU A CA 1
ATOM 733 C C . LEU A 1 95 ? 12.898 -19.578 -17.656 1 95.06 95 LEU A C 1
ATOM 735 O O . LEU A 1 95 ? 14 -19.016 -17.672 1 95.06 95 LEU A O 1
ATOM 739 N N . TRP A 1 96 ? 12.008 -19.391 -16.797 1 93.06 96 TRP A N 1
ATOM 740 C CA . TRP A 1 96 ? 12.359 -18.625 -15.609 1 93.06 96 TRP A CA 1
ATOM 741 C C . TRP A 1 96 ? 11.516 -19.047 -14.414 1 93.06 96 TRP A C 1
ATOM 743 O O . TRP A 1 96 ? 10.5 -19.734 -14.57 1 93.06 96 TRP A O 1
ATOM 753 N N . GLY A 1 97 ? 11.953 -18.75 -13.234 1 90.62 97 GLY A N 1
ATOM 754 C CA . GLY A 1 97 ? 11.305 -19.109 -11.984 1 90.62 97 GLY A CA 1
ATOM 755 C C . GLY A 1 97 ? 11.898 -18.422 -10.781 1 90.62 97 GLY A C 1
ATOM 756 O O . GLY A 1 97 ? 12.688 -17.484 -10.922 1 90.62 97 GLY A O 1
ATOM 757 N N . TYR A 1 98 ? 11.375 -18.828 -9.68 1 89.31 98 TYR A N 1
ATOM 758 C CA . TYR A 1 98 ? 11.836 -18.219 -8.438 1 89.31 98 TYR A CA 1
ATOM 759 C C . TYR A 1 98 ? 12.508 -19.234 -7.535 1 89.31 98 TYR A C 1
ATOM 761 O O . TYR A 1 98 ? 12.148 -20.422 -7.539 1 89.31 98 TYR A O 1
ATOM 769 N N . HIS A 1 99 ? 13.508 -18.781 -6.918 1 87 99 HIS A N 1
ATOM 770 C CA . HIS A 1 99 ? 14.18 -19.594 -5.906 1 87 99 HIS A CA 1
ATOM 771 C C . HIS A 1 99 ? 14.305 -18.828 -4.59 1 87 99 HIS A C 1
ATOM 773 O O . HIS A 1 99 ? 14.898 -17.75 -4.543 1 87 99 HIS A O 1
ATOM 779 N N . TYR A 1 100 ? 13.734 -19.406 -3.615 1 81.88 100 TYR A N 1
ATOM 780 C CA . TYR A 1 100 ? 13.828 -18.797 -2.295 1 81.88 100 TYR A CA 1
ATOM 781 C C . TYR A 1 100 ? 15.125 -19.188 -1.604 1 81.88 100 TYR A C 1
ATOM 783 O O . TYR A 1 100 ? 15.43 -20.375 -1.475 1 81.88 100 TYR A O 1
ATOM 791 N N . ASP A 1 101 ? 15.828 -18.203 -1.229 1 80.81 101 ASP A N 1
ATOM 792 C CA . ASP A 1 101 ? 17.062 -18.422 -0.488 1 80.81 101 ASP A CA 1
ATOM 793 C C . ASP A 1 101 ? 16.859 -18.172 1.004 1 80.81 101 ASP A C 1
ATOM 795 O O . ASP A 1 101 ? 16.766 -17.031 1.437 1 80.81 101 ASP A O 1
ATOM 799 N N . PRO A 1 102 ? 16.844 -19.25 1.746 1 74.56 102 PRO A N 1
ATOM 800 C CA . PRO A 1 102 ? 16.609 -19.078 3.182 1 74.56 102 PRO A CA 1
ATOM 801 C C . PRO A 1 102 ? 17.719 -18.312 3.877 1 74.56 102 PRO A C 1
ATOM 803 O O . PRO A 1 102 ? 17.5 -17.688 4.914 1 74.56 102 PRO A O 1
ATOM 806 N N . ALA A 1 103 ? 18.906 -18.312 3.307 1 74.75 103 ALA A N 1
ATOM 807 C CA . ALA A 1 103 ? 20.047 -17.625 3.92 1 74.75 103 ALA A CA 1
ATOM 808 C C . ALA A 1 103 ? 19.828 -16.125 3.973 1 74.75 103 ALA A C 1
ATOM 810 O O . ALA A 1 103 ? 20.156 -15.477 4.965 1 74.75 103 ALA A O 1
ATOM 811 N N . VAL A 1 104 ? 19.297 -15.617 2.955 1 77.06 104 VAL A N 1
ATOM 812 C CA . VAL A 1 104 ? 19.109 -14.172 2.898 1 77.06 104 VAL A CA 1
ATOM 813 C C . VAL A 1 104 ? 17.625 -13.836 2.973 1 77.06 104 VAL A C 1
ATOM 815 O O . VAL A 1 104 ? 17.25 -12.664 2.998 1 77.06 104 VAL A O 1
ATOM 818 N N . ARG A 1 105 ? 16.844 -14.828 3.074 1 77.81 105 ARG A N 1
ATOM 819 C CA . ARG A 1 105 ? 15.391 -14.688 3.164 1 77.81 105 ARG A CA 1
ATOM 820 C C . ARG A 1 105 ? 14.844 -13.844 2.018 1 77.81 105 ARG A C 1
ATOM 822 O O . ARG A 1 105 ? 14.078 -12.898 2.24 1 77.81 105 ARG A O 1
ATOM 829 N N . ALA A 1 106 ? 15.289 -14.164 0.817 1 78.06 106 ALA A N 1
ATOM 830 C CA . ALA A 1 106 ? 14.867 -13.438 -0.379 1 78.06 106 ALA A CA 1
ATOM 831 C C . ALA A 1 106 ? 14.641 -14.383 -1.55 1 78.06 106 ALA A C 1
ATOM 833 O O . ALA A 1 106 ? 15.195 -15.492 -1.576 1 78.06 106 ALA A O 1
ATOM 834 N N . ASN A 1 107 ? 13.797 -13.906 -2.387 1 82 107 ASN A N 1
ATOM 835 C CA . ASN A 1 107 ? 13.555 -14.648 -3.617 1 82 107 ASN A CA 1
ATOM 836 C C . ASN A 1 107 ? 14.438 -14.148 -4.758 1 82 107 ASN A C 1
ATOM 838 O O . ASN A 1 107 ? 14.617 -12.938 -4.922 1 82 107 ASN A O 1
ATOM 842 N N . TYR A 1 108 ? 15.023 -15.133 -5.426 1 87 108 TYR A N 1
ATOM 843 C CA . TYR A 1 108 ? 15.75 -14.836 -6.656 1 87 108 TYR A CA 1
ATOM 844 C C . TYR A 1 108 ? 14.93 -15.211 -7.879 1 87 108 TYR A C 1
ATOM 846 O O . TYR A 1 108 ? 14.109 -16.141 -7.824 1 87 108 TYR A O 1
ATOM 854 N N . THR A 1 109 ? 15.148 -14.391 -8.844 1 89.31 109 THR A N 1
ATOM 855 C CA . THR A 1 109 ? 14.586 -14.766 -10.133 1 89.31 109 THR A CA 1
ATOM 856 C C . THR A 1 109 ? 15.617 -15.508 -10.977 1 89.31 109 THR A C 1
ATOM 858 O O . THR A 1 109 ? 16.609 -14.922 -11.414 1 89.31 109 THR A O 1
ATOM 861 N N . LEU A 1 110 ? 15.422 -16.75 -11.094 1 92.31 110 LEU A N 1
ATOM 862 C CA . LEU A 1 110 ? 16.266 -17.562 -11.953 1 92.31 110 LEU A CA 1
ATOM 863 C C . LEU A 1 110 ? 15.742 -17.578 -13.383 1 92.31 110 LEU A C 1
ATOM 865 O O . LEU A 1 110 ? 14.547 -17.766 -13.602 1 92.31 110 LEU A O 1
ATOM 869 N N . MET A 1 111 ? 16.703 -17.344 -14.289 1 93.69 111 MET A N 1
ATOM 870 C CA . MET A 1 111 ? 16.25 -17.266 -15.672 1 93.69 111 MET A CA 1
ATOM 871 C C . MET A 1 111 ? 17.312 -17.797 -16.625 1 93.69 111 MET A C 1
ATOM 873 O O . MET A 1 111 ? 18.516 -17.656 -16.375 1 93.69 111 MET A O 1
ATOM 877 N N . VAL A 1 112 ? 16.891 -18.484 -17.672 1 95.44 112 VAL A N 1
ATOM 878 C CA . VAL A 1 112 ? 17.75 -18.812 -18.781 1 95.44 112 VAL A CA 1
ATOM 879 C C . VAL A 1 112 ? 17.797 -17.656 -19.781 1 95.44 112 VAL A C 1
ATOM 881 O O . VAL A 1 112 ? 16.766 -17.266 -20.328 1 95.44 112 VAL A O 1
ATOM 884 N N . PRO A 1 113 ? 18.875 -17.047 -19.906 1 91.62 113 PRO A N 1
ATOM 885 C CA . PRO A 1 113 ? 18.938 -15.93 -20.844 1 91.62 113 PRO A CA 1
ATOM 886 C C . PRO A 1 113 ? 18.641 -16.344 -22.281 1 91.62 113 PRO A C 1
ATOM 888 O O . PRO A 1 113 ? 19.141 -17.375 -22.75 1 91.62 113 PRO A O 1
ATOM 891 N N . PRO A 1 114 ? 17.875 -15.555 -22.906 1 81.56 114 PRO A N 1
ATOM 892 C CA . PRO A 1 114 ? 17.516 -15.898 -24.297 1 81.56 114 PRO A CA 1
ATOM 893 C C . PRO A 1 114 ? 18.641 -15.617 -25.281 1 81.56 114 PRO A C 1
ATOM 895 O O . PRO A 1 114 ? 18.656 -16.172 -26.375 1 81.56 114 PRO A O 1
ATOM 898 N N . ASP A 1 115 ? 19.5 -14.727 -24.938 1 77.69 115 ASP A N 1
ATOM 899 C CA . ASP A 1 115 ? 20.453 -14.211 -25.922 1 77.69 115 ASP A CA 1
ATOM 900 C C . ASP A 1 115 ? 21.844 -14.797 -25.703 1 77.69 115 ASP A C 1
ATOM 902 O O . ASP A 1 115 ? 22.766 -14.508 -26.469 1 77.69 115 ASP A O 1
ATOM 906 N N . ARG A 1 116 ? 22.047 -15.461 -24.562 1 79.94 116 ARG A N 1
ATOM 907 C CA . ARG A 1 116 ? 23.391 -15.977 -24.312 1 79.94 116 ARG A CA 1
ATOM 908 C C . ARG A 1 116 ? 23.328 -17.406 -23.797 1 79.94 116 ARG A C 1
ATOM 910 O O . ARG A 1 116 ? 22.406 -17.781 -23.062 1 79.94 116 ARG A O 1
ATOM 917 N N . ASP A 1 117 ? 24.203 -18.219 -24.344 1 85.94 117 ASP A N 1
ATOM 918 C CA . ASP A 1 117 ? 24.375 -19.562 -23.812 1 85.94 117 ASP A CA 1
ATOM 919 C C . ASP A 1 117 ? 25.422 -19.594 -22.719 1 85.94 117 ASP A C 1
ATOM 921 O O . ASP A 1 117 ? 26.578 -19.203 -22.938 1 85.94 117 ASP A O 1
ATOM 925 N N . LEU A 1 118 ? 24.984 -19.875 -21.609 1 92.88 118 LEU A N 1
ATOM 926 C CA . LEU A 1 118 ? 25.906 -19.969 -20.484 1 92.88 118 LEU A CA 1
ATOM 927 C C . LEU A 1 118 ? 26.438 -21.391 -20.344 1 92.88 118 LEU A C 1
ATOM 929 O O . LEU A 1 118 ? 25.75 -22.359 -20.672 1 92.88 118 LEU A O 1
ATOM 933 N N . GLU A 1 119 ? 27.703 -21.453 -19.891 1 93.88 119 GLU A N 1
ATOM 934 C CA . GLU A 1 119 ? 28.281 -22.766 -19.594 1 93.88 119 GLU A CA 1
ATOM 935 C C . GLU A 1 119 ? 27.594 -23.422 -18.406 1 93.88 119 GLU A C 1
ATOM 937 O O . GLU A 1 119 ? 27.359 -22.766 -17.375 1 93.88 119 GLU A O 1
ATOM 942 N N . PRO A 1 120 ? 27.266 -24.719 -18.656 1 95.12 120 PRO A N 1
ATOM 943 C CA . PRO A 1 120 ? 26.672 -25.406 -17.5 1 95.12 120 PRO A CA 1
ATOM 944 C C . PRO A 1 120 ? 27.547 -25.312 -16.25 1 95.12 120 PRO A C 1
ATOM 946 O O . PRO A 1 120 ? 28.781 -25.391 -16.344 1 95.12 120 PRO A O 1
ATOM 949 N N . GLY A 1 121 ? 26.906 -25.078 -15.203 1 94.94 121 GLY A N 1
ATOM 950 C CA . GLY A 1 121 ? 27.625 -24.969 -13.945 1 94.94 121 GLY A CA 1
ATOM 951 C C . GLY A 1 121 ? 28.047 -23.547 -13.617 1 94.94 121 GLY A C 1
ATOM 952 O O . GLY A 1 121 ? 28.625 -23.297 -12.547 1 94.94 121 GLY A O 1
ATOM 953 N N . THR A 1 122 ? 27.781 -22.703 -14.547 1 95.69 122 THR A N 1
ATOM 954 C CA . THR A 1 122 ? 28.109 -21.297 -14.289 1 95.69 122 THR A CA 1
ATOM 955 C C . THR A 1 122 ? 26.844 -20.453 -14.188 1 95.69 122 THR A C 1
ATOM 957 O O . THR A 1 122 ? 25.766 -20.906 -14.586 1 95.69 122 THR A O 1
ATOM 960 N N . ALA A 1 123 ? 27.031 -19.297 -13.516 1 95.81 123 ALA A N 1
ATOM 961 C CA . ALA A 1 123 ? 25.875 -18.406 -13.367 1 95.81 123 ALA A CA 1
ATOM 962 C C . ALA A 1 123 ? 26.297 -16.938 -13.461 1 95.81 123 ALA A C 1
ATOM 964 O O . ALA A 1 123 ? 27.438 -16.594 -13.188 1 95.81 123 ALA A O 1
ATOM 965 N N . VAL A 1 124 ? 25.453 -16.141 -13.977 1 94.56 124 VAL A N 1
ATOM 966 C CA . VAL A 1 124 ? 25.562 -14.688 -13.922 1 94.56 124 VAL A CA 1
ATOM 967 C C . VAL A 1 124 ? 24.547 -14.125 -12.938 1 94.56 124 VAL A C 1
ATOM 969 O O . VAL A 1 124 ? 23.359 -14.477 -12.992 1 94.56 124 VAL A O 1
ATOM 972 N N . VAL A 1 125 ? 25 -13.312 -12.016 1 92.38 125 VAL A N 1
ATOM 973 C CA . VAL A 1 125 ? 24.109 -12.891 -10.938 1 92.38 125 VAL A CA 1
ATOM 974 C C . VAL A 1 125 ? 23.875 -11.383 -11.016 1 92.38 125 VAL A C 1
ATOM 976 O O . VAL A 1 125 ? 24.734 -10.641 -11.508 1 92.38 125 VAL A O 1
ATOM 979 N N . GLY A 1 126 ? 22.734 -11.023 -10.578 1 89.19 126 GLY A N 1
ATOM 980 C CA . GLY A 1 126 ? 22.438 -9.609 -10.453 1 89.19 126 GLY A CA 1
ATOM 981 C C . GLY A 1 126 ? 23.172 -8.938 -9.312 1 89.19 126 GLY A C 1
ATOM 982 O O . GLY A 1 126 ? 23.672 -9.609 -8.406 1 89.19 126 GLY A O 1
ATOM 983 N N . PRO A 1 127 ? 23.25 -7.652 -9.352 1 85.38 127 PRO A N 1
ATOM 984 C CA . PRO A 1 127 ? 24.062 -6.93 -8.367 1 85.38 127 PRO A CA 1
ATOM 985 C C . PRO A 1 127 ? 23.516 -7.055 -6.945 1 85.38 127 PRO A C 1
ATOM 987 O O . PRO A 1 127 ? 24.281 -7.145 -5.988 1 85.38 127 PRO A O 1
ATOM 990 N N . ALA A 1 128 ? 22.219 -7.066 -6.754 1 82.62 128 ALA A N 1
ATOM 991 C CA . ALA A 1 128 ? 21.656 -7.16 -5.406 1 82.62 128 ALA A CA 1
ATOM 992 C C . ALA A 1 128 ? 21.891 -8.547 -4.812 1 82.62 128 ALA A C 1
ATOM 994 O O . ALA A 1 128 ? 22.156 -8.68 -3.615 1 82.62 128 ALA A O 1
ATOM 995 N N . LEU A 1 129 ? 21.688 -9.516 -5.645 1 86.19 129 LEU A N 1
ATOM 996 C CA . LEU A 1 129 ? 21.984 -10.875 -5.203 1 86.19 129 LEU A CA 1
ATOM 997 C C . LEU A 1 129 ? 23.453 -11.023 -4.824 1 86.19 129 LEU A C 1
ATOM 999 O O . LEU A 1 129 ? 23.781 -11.609 -3.789 1 86.19 129 LEU A O 1
ATOM 1003 N N . ALA A 1 130 ? 24.344 -10.492 -5.609 1 88.88 130 ALA A N 1
ATOM 1004 C CA . ALA A 1 130 ? 25.781 -10.555 -5.344 1 88.88 130 ALA A CA 1
ATOM 1005 C C . ALA A 1 130 ? 26.125 -9.883 -4.016 1 88.88 130 ALA A C 1
ATOM 1007 O O . ALA A 1 130 ? 26.891 -10.422 -3.221 1 88.88 130 ALA A O 1
ATOM 1008 N N . ARG A 1 131 ? 25.547 -8.789 -3.811 1 86.06 131 ARG A N 1
ATOM 1009 C CA . ARG A 1 131 ? 25.781 -8.055 -2.574 1 86.06 131 ARG A CA 1
ATOM 1010 C C . ARG A 1 131 ? 25.234 -8.812 -1.369 1 86.06 131 ARG A C 1
ATOM 1012 O O . ARG A 1 131 ? 25.891 -8.898 -0.332 1 86.06 131 ARG A O 1
ATOM 1019 N N . ALA A 1 132 ? 24.062 -9.305 -1.524 1 83.75 132 ALA A N 1
ATOM 1020 C CA . ALA A 1 132 ? 23.406 -10 -0.415 1 83.75 132 ALA A CA 1
ATOM 1021 C C . ALA A 1 132 ? 24.203 -11.234 0.003 1 83.75 132 ALA A C 1
ATOM 1023 O O . ALA A 1 132 ? 24.297 -11.547 1.191 1 83.75 132 ALA A O 1
ATOM 1024 N N . ARG A 1 133 ? 24.734 -11.898 -0.953 1 89.12 133 ARG A N 1
ATOM 1025 C CA . ARG A 1 133 ? 25.453 -13.141 -0.679 1 89.12 133 ARG A CA 1
ATOM 1026 C C . ARG A 1 133 ? 26.953 -12.875 -0.524 1 89.12 133 ARG A C 1
ATOM 1028 O O . ARG A 1 133 ? 27.719 -13.789 -0.183 1 89.12 133 ARG A O 1
ATOM 1035 N N . GLY A 1 134 ? 27.328 -11.594 -0.738 1 88.12 134 GLY A N 1
ATOM 1036 C CA . GLY A 1 134 ? 28.75 -11.281 -0.719 1 88.12 134 GLY A CA 1
ATOM 1037 C C . GLY A 1 134 ? 29.547 -12.094 -1.715 1 88.12 134 GLY A C 1
ATOM 1038 O O . GLY A 1 134 ? 30.641 -12.586 -1.392 1 88.12 134 GLY A O 1
ATOM 1039 N N . ALA A 1 135 ? 28.938 -12.328 -2.838 1 90.12 135 ALA A N 1
ATOM 1040 C CA . ALA A 1 135 ? 29.562 -13.195 -3.834 1 90.12 135 ALA A CA 1
ATOM 1041 C C . ALA A 1 135 ? 29.984 -12.406 -5.07 1 90.12 135 ALA A C 1
ATOM 1043 O O . ALA A 1 135 ? 29.297 -11.453 -5.465 1 90.12 135 ALA A O 1
ATOM 1044 N N . GLY A 1 136 ? 31.203 -12.664 -5.594 1 92 136 GLY A N 1
ATOM 1045 C CA . GLY A 1 136 ? 31.719 -12.07 -6.82 1 92 136 GLY A CA 1
ATOM 1046 C C . GLY A 1 136 ? 32.156 -13.109 -7.84 1 92 136 GLY A C 1
ATOM 1047 O O . GLY A 1 136 ? 31.953 -14.305 -7.645 1 92 136 GLY A O 1
ATOM 1048 N N . PRO A 1 137 ? 32.656 -12.578 -8.945 1 94.38 137 PRO A N 1
ATOM 1049 C CA . PRO A 1 137 ? 33.125 -13.5 -9.969 1 94.38 137 PRO A CA 1
ATOM 1050 C C . PRO A 1 137 ? 34.156 -14.508 -9.438 1 94.38 137 PRO A C 1
ATOM 1052 O O . PRO A 1 137 ? 35.094 -14.117 -8.758 1 94.38 137 PRO A O 1
ATOM 1055 N N . GLY A 1 138 ? 33.906 -15.766 -9.727 1 93.88 138 GLY A N 1
ATOM 1056 C CA . GLY A 1 138 ? 34.781 -16.828 -9.266 1 93.88 138 GLY A CA 1
ATOM 1057 C C . GLY A 1 138 ? 34.25 -17.562 -8.055 1 93.88 138 GLY A C 1
ATOM 1058 O O . GLY A 1 138 ? 34.625 -18.703 -7.801 1 93.88 138 GLY A O 1
ATOM 1059 N N . ASP A 1 139 ? 33.406 -17 -7.359 1 95.44 139 ASP A N 1
ATOM 1060 C CA . ASP A 1 139 ? 32.812 -17.625 -6.184 1 95.44 139 ASP A CA 1
ATOM 1061 C C . ASP A 1 139 ? 31.75 -18.672 -6.59 1 95.44 139 ASP A C 1
ATOM 1063 O O . ASP A 1 139 ? 31.297 -18.688 -7.734 1 95.44 139 ASP A O 1
ATOM 1067 N N . VAL A 1 140 ? 31.5 -19.562 -5.645 1 95.44 140 VAL A N 1
ATOM 1068 C CA . VAL A 1 140 ? 30.531 -20.625 -5.914 1 95.44 140 VAL A CA 1
ATOM 1069 C C . VAL A 1 140 ? 29.312 -20.453 -5.012 1 95.44 140 VAL A C 1
ATOM 1071 O O . VAL A 1 140 ? 29.453 -20.234 -3.805 1 95.44 140 VAL A O 1
ATOM 1074 N N . LEU A 1 141 ? 28.203 -20.453 -5.609 1 92.62 141 LEU A N 1
ATOM 1075 C CA . LEU A 1 141 ? 26.938 -20.438 -4.875 1 92.62 141 LEU A CA 1
ATOM 1076 C C . LEU A 1 141 ? 26.172 -21.75 -5.074 1 92.62 141 LEU A C 1
ATOM 1078 O O . LEU A 1 141 ? 26.156 -22.297 -6.18 1 92.62 141 LEU A O 1
ATOM 1082 N N . SER A 1 142 ? 25.594 -22.219 -4.016 1 90.88 142 SER A N 1
ATOM 1083 C CA . SER A 1 142 ? 24.844 -23.469 -4.082 1 90.88 142 SER A CA 1
ATOM 1084 C C . SER A 1 142 ? 23.359 -23.234 -3.801 1 90.88 142 SER A C 1
ATOM 1086 O O . SER A 1 142 ? 23 -22.438 -2.928 1 90.88 142 SER A O 1
ATOM 1088 N N . PHE A 1 143 ? 22.609 -23.906 -4.602 1 87.06 143 PHE A N 1
ATOM 1089 C CA . PHE A 1 143 ? 21.172 -23.828 -4.445 1 87.06 143 PHE A CA 1
ATOM 1090 C C . PHE A 1 143 ? 20.547 -25.219 -4.363 1 87.06 143 PHE A C 1
ATOM 1092 O O . PHE A 1 143 ? 20.969 -26.125 -5.074 1 87.06 143 PHE A O 1
ATOM 1099 N N . ARG A 1 144 ? 19.562 -25.266 -3.529 1 83.62 144 ARG A N 1
ATOM 1100 C CA . ARG A 1 144 ? 18.859 -26.531 -3.389 1 83.62 144 ARG A CA 1
ATOM 1101 C C . ARG A 1 144 ? 17.797 -26.703 -4.477 1 83.62 144 ARG A C 1
ATOM 1103 O O . ARG A 1 144 ? 16.984 -25.812 -4.695 1 83.62 144 ARG A O 1
ATOM 1110 N N . GLY A 1 145 ? 17.875 -27.812 -5.133 1 81.06 145 GLY A N 1
ATOM 1111 C CA . GLY A 1 145 ? 16.922 -28.078 -6.207 1 81.06 145 GLY A CA 1
ATOM 1112 C C . GLY A 1 145 ? 15.633 -28.719 -5.719 1 81.06 145 GLY A C 1
ATOM 1113 O O . GLY A 1 145 ? 15.43 -28.859 -4.512 1 81.06 145 GLY A O 1
ATOM 1114 N N . GLN A 1 146 ? 14.789 -29.031 -6.676 1 79.31 146 GLN A N 1
ATOM 1115 C CA . GLN A 1 146 ? 13.477 -29.609 -6.398 1 79.31 146 GLN A CA 1
ATOM 1116 C C . GLN A 1 146 ? 13.617 -30.984 -5.73 1 79.31 146 GLN A C 1
ATOM 1118 O O . GLN A 1 146 ? 12.773 -31.375 -4.93 1 79.31 146 GLN A O 1
ATOM 1123 N N . ASP A 1 147 ? 14.703 -31.672 -6.125 1 77.62 147 ASP A N 1
ATOM 1124 C CA . ASP A 1 147 ? 14.938 -33 -5.586 1 77.62 147 ASP A CA 1
ATOM 1125 C C . ASP A 1 147 ? 15.664 -32.938 -4.246 1 77.62 147 ASP A C 1
ATOM 1127 O O . ASP A 1 147 ? 15.938 -33.969 -3.633 1 77.62 147 ASP A O 1
ATOM 1131 N N . GLY A 1 148 ? 15.945 -31.766 -3.854 1 78.94 148 GLY A N 1
ATOM 1132 C CA . GLY A 1 148 ? 16.656 -31.594 -2.594 1 78.94 148 GLY A CA 1
ATOM 1133 C C . GLY A 1 148 ? 18.172 -31.594 -2.758 1 78.94 148 GLY A C 1
ATOM 1134 O O . GLY A 1 148 ? 18.891 -31.281 -1.814 1 78.94 148 GLY A O 1
ATOM 1135 N N . ALA A 1 149 ? 18.547 -31.906 -3.955 1 83.44 149 ALA A N 1
ATOM 1136 C CA . ALA A 1 149 ? 19.984 -31.938 -4.211 1 83.44 149 ALA A CA 1
ATOM 1137 C C . ALA A 1 149 ? 20.547 -30.531 -4.379 1 83.44 149 ALA A C 1
ATOM 1139 O O . ALA A 1 149 ? 19.859 -29.641 -4.891 1 83.44 149 ALA A O 1
ATOM 1140 N N . LEU A 1 150 ? 21.766 -30.375 -3.93 1 87.31 150 LEU A N 1
ATOM 1141 C CA . LEU A 1 150 ? 22.422 -29.078 -4.066 1 87.31 150 LEU A CA 1
ATOM 1142 C C . LEU A 1 150 ? 23.094 -28.953 -5.43 1 87.31 150 LEU A C 1
ATOM 1144 O O . LEU A 1 150 ? 23.703 -29.906 -5.918 1 87.31 150 LEU A O 1
ATOM 1148 N N . SER A 1 151 ? 22.828 -27.891 -6.027 1 90 151 SER A N 1
ATOM 1149 C CA . SER A 1 151 ? 23.516 -27.531 -7.273 1 90 151 SER A CA 1
ATOM 1150 C C . SER A 1 151 ? 24.422 -26.328 -7.078 1 90 151 SER A C 1
ATOM 1152 O O . SER A 1 151 ? 23.984 -25.266 -6.617 1 90 151 SER A O 1
ATOM 1154 N N . ALA A 1 152 ? 25.609 -26.547 -7.434 1 93.44 152 ALA A N 1
ATOM 1155 C CA . ALA A 1 152 ? 26.609 -25.484 -7.277 1 93.44 152 ALA A CA 1
ATOM 1156 C C . ALA A 1 152 ? 26.828 -24.75 -8.594 1 93.44 152 ALA A C 1
ATOM 1158 O O . ALA A 1 152 ? 26.875 -25.375 -9.664 1 93.44 152 ALA A O 1
ATOM 1159 N N . PHE A 1 153 ? 26.938 -23.453 -8.461 1 95.12 153 PHE A N 1
ATOM 1160 C CA . PHE A 1 153 ? 27.203 -22.609 -9.625 1 95.12 153 PHE A CA 1
ATOM 1161 C C . PHE A 1 153 ? 28.391 -21.703 -9.367 1 95.12 153 PHE A C 1
ATOM 1163 O O . PHE A 1 153 ? 28.453 -21.016 -8.344 1 95.12 153 PHE A O 1
ATOM 1170 N N . ARG A 1 154 ? 29.297 -21.703 -10.32 1 96.69 154 ARG A N 1
ATOM 1171 C CA . ARG A 1 154 ? 30.375 -20.719 -10.281 1 96.69 154 ARG A CA 1
ATOM 1172 C C . ARG A 1 154 ? 29.938 -19.406 -10.906 1 96.69 154 ARG A C 1
ATOM 1174 O O . ARG A 1 154 ? 29.438 -19.375 -12.031 1 96.69 154 ARG A O 1
ATOM 1181 N N . ILE A 1 155 ? 30.188 -18.375 -10.211 1 96.44 155 ILE A N 1
ATOM 1182 C CA . ILE A 1 155 ? 29.766 -17.062 -10.711 1 96.44 155 ILE A CA 1
ATOM 1183 C C . ILE A 1 155 ? 30.734 -16.594 -11.797 1 96.44 155 ILE A C 1
ATOM 1185 O O . ILE A 1 155 ? 31.922 -16.406 -11.539 1 96.44 155 ILE A O 1
ATOM 1189 N N . ASP A 1 156 ? 30.188 -16.406 -12.914 1 94.75 156 ASP A N 1
ATOM 1190 C CA . ASP A 1 156 ? 30.984 -15.945 -14.047 1 94.75 156 ASP A CA 1
ATOM 1191 C C . ASP A 1 156 ? 31.062 -14.422 -14.078 1 94.75 156 ASP A C 1
ATOM 1193 O O . ASP A 1 156 ? 32.094 -13.852 -14.414 1 94.75 156 ASP A O 1
ATOM 1197 N N . ALA A 1 157 ? 29.953 -13.758 -13.789 1 93.31 157 ALA A N 1
ATOM 1198 C CA . ALA A 1 157 ? 29.891 -12.297 -13.844 1 93.31 157 ALA A CA 1
ATOM 1199 C C . ALA A 1 157 ? 28.75 -11.766 -13 1 93.31 157 ALA A C 1
ATOM 1201 O O . ALA A 1 157 ? 27.828 -12.508 -12.633 1 93.31 157 ALA A O 1
ATOM 1202 N N . VAL A 1 158 ? 28.891 -10.523 -12.672 1 91.81 158 VAL A N 1
ATOM 1203 C CA . VAL A 1 158 ? 27.812 -9.766 -12.031 1 91.81 158 VAL A CA 1
ATOM 1204 C C . VAL A 1 158 ? 27.266 -8.719 -13 1 91.81 158 VAL A C 1
ATOM 1206 O O . VAL A 1 158 ? 28.031 -7.988 -13.633 1 91.81 158 VAL A O 1
ATOM 1209 N N . LEU A 1 159 ? 25.969 -8.719 -13.141 1 86.38 159 LEU A N 1
ATOM 1210 C CA . LEU A 1 159 ? 25.328 -7.766 -14.047 1 86.38 159 LEU A CA 1
ATOM 1211 C C . LEU A 1 159 ? 25.594 -6.332 -13.586 1 86.38 159 LEU A C 1
ATOM 1213 O O . LEU A 1 159 ? 25.781 -6.078 -12.398 1 86.38 159 LEU A O 1
ATOM 1217 N N . PRO A 1 160 ? 25.562 -5.461 -14.594 1 78.12 160 PRO A N 1
ATOM 1218 C CA . PRO A 1 160 ? 25.859 -4.066 -14.258 1 78.12 160 PRO A CA 1
ATOM 1219 C C . PRO A 1 160 ? 24.828 -3.451 -13.312 1 78.12 160 PRO A C 1
ATOM 1221 O O . PRO A 1 160 ? 23.641 -3.762 -13.414 1 78.12 160 PRO A O 1
ATOM 1224 N N . GLN A 1 161 ? 25.25 -2.631 -12.477 1 69.31 161 GLN A N 1
ATOM 1225 C CA . GLN A 1 161 ? 24.406 -1.925 -11.508 1 69.31 161 GLN A CA 1
ATOM 1226 C C . GLN A 1 161 ? 23.328 -1.109 -12.219 1 69.31 161 GLN A C 1
ATOM 1228 O O . GLN A 1 161 ? 22.219 -0.973 -11.703 1 69.31 161 GLN A O 1
ATOM 1233 N N . ALA A 1 162 ? 23.672 -0.661 -13.336 1 62.66 162 ALA A N 1
ATOM 1234 C CA . ALA A 1 162 ? 22.766 0.192 -14.094 1 62.66 162 ALA A CA 1
ATOM 1235 C C . ALA A 1 162 ? 21.484 -0.554 -14.453 1 62.66 162 ALA A C 1
ATOM 1237 O O . ALA A 1 162 ? 20.453 0.066 -14.695 1 62.66 162 ALA A O 1
ATOM 1238 N N . SER A 1 163 ? 21.609 -1.844 -14.414 1 60.28 163 SER A N 1
ATOM 1239 C CA . SER A 1 163 ? 20.438 -2.637 -14.781 1 60.28 163 SER A CA 1
ATOM 1240 C C . SER A 1 163 ? 19.703 -3.154 -13.547 1 60.28 163 SER A C 1
ATOM 1242 O O . SER A 1 163 ? 18.828 -4.012 -13.656 1 60.28 163 SER A O 1
ATOM 1244 N N . ALA A 1 164 ? 20.062 -2.568 -12.492 1 61.53 164 ALA A N 1
ATOM 1245 C CA . ALA A 1 164 ? 19.625 -3.143 -11.219 1 61.53 164 ALA A CA 1
ATOM 1246 C C . ALA A 1 164 ? 18.109 -3.09 -11.086 1 61.53 164 ALA A C 1
ATOM 1248 O O . ALA A 1 164 ? 17.5 -3.955 -10.445 1 61.53 164 ALA A O 1
ATOM 1249 N N . LEU A 1 165 ? 17.578 -2.172 -11.703 1 61.41 165 LEU A N 1
ATOM 1250 C CA . LEU A 1 165 ? 16.125 -2.07 -11.594 1 61.41 165 LEU A CA 1
ATOM 1251 C C . LEU A 1 165 ? 15.453 -3.34 -12.102 1 61.41 165 LEU A C 1
ATOM 1253 O O . LEU A 1 165 ? 14.438 -3.771 -11.547 1 61.41 165 LEU A O 1
ATOM 1257 N N . ALA A 1 166 ? 16.031 -3.934 -13.102 1 61.5 166 ALA A N 1
ATOM 1258 C CA . ALA A 1 166 ? 15.398 -5.086 -13.742 1 61.5 166 ALA A CA 1
ATOM 1259 C C . ALA A 1 166 ? 16.094 -6.383 -13.344 1 61.5 166 ALA A C 1
ATOM 1261 O O . ALA A 1 166 ? 15.523 -7.469 -13.484 1 61.5 166 ALA A O 1
ATOM 1262 N N . SER A 1 167 ? 17.281 -6.188 -12.789 1 68.81 167 SER A N 1
ATOM 1263 C CA . SER A 1 167 ? 18.094 -7.395 -12.719 1 68.81 167 SER A CA 1
ATOM 1264 C C . SER A 1 167 ? 18.656 -7.602 -11.32 1 68.81 167 SER A C 1
ATOM 1266 O O . SER A 1 167 ? 19.578 -8.406 -11.125 1 68.81 167 SER A O 1
ATOM 1268 N N . ALA A 1 168 ? 18.094 -6.895 -10.359 1 74.69 168 ALA A N 1
ATOM 1269 C CA . ALA A 1 168 ? 18.672 -6.891 -9.023 1 74.69 168 ALA A CA 1
ATOM 1270 C C . ALA A 1 168 ? 18.734 -8.297 -8.445 1 74.69 168 ALA A C 1
ATOM 1272 O O . ALA A 1 168 ? 19.75 -8.703 -7.879 1 74.69 168 ALA A O 1
ATOM 1273 N N . ASP A 1 169 ? 17.734 -9.047 -8.734 1 83.5 169 ASP A N 1
ATOM 1274 C CA . ASP A 1 169 ? 17.625 -10.344 -8.078 1 83.5 169 ASP A CA 1
ATOM 1275 C C . ASP A 1 169 ? 17.797 -11.484 -9.086 1 83.5 169 ASP A C 1
ATOM 1277 O O . ASP A 1 169 ? 17.453 -12.633 -8.797 1 83.5 169 ASP A O 1
ATOM 1281 N N . LEU A 1 170 ? 18.422 -11.164 -10.211 1 88.38 170 LEU A N 1
ATOM 1282 C CA . LEU A 1 170 ? 18.469 -12.141 -11.297 1 88.38 170 LEU A CA 1
ATOM 1283 C C . LEU A 1 170 ? 19.609 -13.133 -11.086 1 88.38 170 LEU A C 1
ATOM 1285 O O . LEU A 1 170 ? 20.688 -12.766 -10.641 1 88.38 170 LEU A O 1
ATOM 1289 N N . LEU A 1 171 ? 19.344 -14.336 -11.328 1 91.94 171 LEU A N 1
ATOM 1290 C CA . LEU A 1 171 ? 20.297 -15.445 -11.445 1 91.94 171 LEU A CA 1
ATOM 1291 C C . LEU A 1 171 ? 20.156 -16.125 -12.805 1 91.94 171 LEU A C 1
ATOM 1293 O O . LEU A 1 171 ? 19.203 -16.875 -13.031 1 91.94 171 LEU A O 1
ATOM 1297 N N . LEU A 1 172 ? 21.125 -15.875 -13.664 1 94.94 172 LEU A N 1
ATOM 1298 C CA . LEU A 1 172 ? 21.094 -16.469 -15 1 94.94 172 LEU A CA 1
ATOM 1299 C C . LEU A 1 172 ? 21.891 -17.766 -15.031 1 94.94 172 LEU A C 1
ATOM 1301 O O . LEU A 1 172 ? 23.047 -17.797 -14.578 1 94.94 172 LEU A O 1
ATOM 1305 N N . VAL A 1 173 ? 21.281 -18.766 -15.539 1 95.69 173 VAL A N 1
ATOM 1306 C CA . VAL A 1 173 ? 21.938 -20.062 -15.602 1 95.69 173 VAL A CA 1
ATOM 1307 C C . VAL A 1 173 ? 21.688 -20.719 -16.953 1 95.69 173 VAL A C 1
ATOM 1309 O O . VAL A 1 173 ? 20.844 -20.25 -17.734 1 95.69 173 VAL A O 1
ATOM 1312 N N . ALA A 1 174 ? 22.469 -21.766 -17.219 1 96.19 174 ALA A N 1
ATOM 1313 C CA . ALA A 1 174 ? 22.266 -22.531 -18.438 1 96.19 174 ALA A CA 1
ATOM 1314 C C . ALA A 1 174 ? 20.953 -23.312 -18.391 1 96.19 174 ALA A C 1
ATOM 1316 O O . ALA A 1 174 ? 20.484 -23.688 -17.312 1 96.19 174 ALA A O 1
ATOM 1317 N N . GLU A 1 175 ? 20.391 -23.531 -19.531 1 95.94 175 GLU A N 1
ATOM 1318 C CA . GLU A 1 175 ? 19.109 -24.234 -19.609 1 95.94 175 GLU A CA 1
ATOM 1319 C C . GLU A 1 175 ? 19.172 -25.594 -18.938 1 95.94 175 GLU A C 1
ATOM 1321 O O . GLU A 1 175 ? 18.266 -25.984 -18.203 1 95.94 175 GLU A O 1
ATOM 1326 N N . ALA A 1 176 ? 20.266 -26.297 -19.203 1 94.38 176 ALA A N 1
ATOM 1327 C CA . ALA A 1 176 ? 20.422 -27.641 -18.625 1 94.38 176 ALA A CA 1
ATOM 1328 C C . ALA A 1 176 ? 20.375 -27.594 -17.109 1 94.38 176 ALA A C 1
ATOM 1330 O O . ALA A 1 176 ? 19.75 -28.438 -16.469 1 94.38 176 ALA A O 1
ATOM 1331 N N . ASP A 1 177 ? 21.016 -26.625 -16.609 1 94.62 177 ASP A N 1
ATOM 1332 C CA . ASP A 1 177 ? 21.062 -26.469 -15.156 1 94.62 177 ASP A CA 1
ATOM 1333 C C . ASP A 1 177 ? 19.688 -26.094 -14.602 1 94.62 177 ASP A C 1
ATOM 1335 O O . ASP A 1 177 ? 19.266 -26.594 -13.562 1 94.62 177 ASP A O 1
ATOM 1339 N N . PHE A 1 178 ? 19.094 -25.172 -15.312 1 94.19 178 PHE A N 1
ATOM 1340 C CA . PHE A 1 178 ? 17.766 -24.734 -14.906 1 94.19 178 PHE A CA 1
ATOM 1341 C C . PHE A 1 178 ? 16.797 -25.906 -14.836 1 94.19 178 PHE A C 1
ATOM 1343 O O . PHE A 1 178 ? 16.109 -26.094 -13.828 1 94.19 178 PHE A O 1
ATOM 1350 N N . ARG A 1 179 ? 16.766 -26.703 -15.836 1 93.19 179 ARG A N 1
ATOM 1351 C CA . ARG A 1 179 ? 15.852 -27.844 -15.914 1 93.19 179 ARG A CA 1
ATOM 1352 C C . ARG A 1 179 ? 16.172 -28.891 -14.852 1 93.19 179 ARG A C 1
ATOM 1354 O O . ARG A 1 179 ? 15.266 -29.484 -14.273 1 93.19 179 ARG A O 1
ATOM 1361 N N . ARG A 1 180 ? 17.422 -29.047 -14.633 1 90.38 180 ARG A N 1
ATOM 1362 C CA . ARG A 1 180 ? 17.812 -30 -13.594 1 90.38 180 ARG A CA 1
ATOM 1363 C C . ARG A 1 180 ? 17.391 -29.5 -12.219 1 90.38 180 ARG A C 1
ATOM 1365 O O . ARG A 1 180 ? 16.875 -30.281 -11.414 1 90.38 180 ARG A O 1
ATOM 1372 N N . LEU A 1 181 ? 17.562 -28.25 -12 1 90.31 181 LEU A N 1
ATOM 1373 C CA . LEU A 1 181 ? 17.281 -27.656 -10.695 1 90.31 181 LEU A CA 1
ATOM 1374 C C . LEU A 1 181 ? 15.789 -27.719 -10.383 1 90.31 181 LEU A C 1
ATOM 1376 O O . LEU A 1 181 ? 15.406 -28.031 -9.25 1 90.31 181 LEU A O 1
ATOM 1380 N N . PHE A 1 182 ? 14.961 -27.484 -11.406 1 89.62 182 PHE A N 1
ATOM 1381 C CA . PHE A 1 182 ? 13.539 -27.328 -11.156 1 89.62 182 PHE A CA 1
ATOM 1382 C C . PHE A 1 182 ? 12.766 -28.562 -11.625 1 89.62 182 PHE A C 1
ATOM 1384 O O . PHE A 1 182 ? 11.562 -28.656 -11.406 1 89.62 182 PHE A O 1
ATOM 1391 N N . GLY A 1 183 ? 13.445 -29.453 -12.266 1 87 183 GLY A N 1
ATOM 1392 C CA . GLY A 1 183 ? 12.789 -30.656 -12.75 1 87 183 GLY A CA 1
ATOM 1393 C C . GLY A 1 183 ? 11.797 -30.375 -13.867 1 87 183 GLY A C 1
ATOM 1394 O O . GLY A 1 183 ? 10.688 -30.922 -13.867 1 87 183 GLY A O 1
ATOM 1395 N N . ILE A 1 184 ? 12.156 -29.547 -14.766 1 90.62 184 ILE A N 1
ATOM 1396 C CA . ILE A 1 184 ? 11.289 -29.203 -15.883 1 90.62 184 ILE A CA 1
ATOM 1397 C C . ILE A 1 184 ? 11.664 -30.031 -17.109 1 90.62 184 ILE A C 1
ATOM 1399 O O . ILE A 1 184 ? 12.82 -30.047 -17.531 1 90.62 184 ILE A O 1
ATOM 1403 N N . PRO A 1 185 ? 10.695 -30.688 -17.641 1 92.19 185 PRO A N 1
ATOM 1404 C CA . PRO A 1 185 ? 10.969 -31.5 -18.828 1 92.19 185 PRO A CA 1
ATOM 1405 C C . PRO A 1 185 ? 11.406 -30.656 -20.031 1 92.19 185 PRO A C 1
ATOM 1407 O O . PRO A 1 185 ? 11.188 -29.438 -20.047 1 92.19 185 PRO A O 1
ATOM 1410 N N . ASP A 1 186 ? 12.008 -31.344 -21.016 1 93.94 186 ASP A N 1
ATOM 1411 C CA . ASP A 1 186 ? 12.594 -30.656 -22.156 1 93.94 186 ASP A CA 1
ATOM 1412 C C . ASP A 1 186 ? 11.516 -30 -23.016 1 93.94 186 ASP A C 1
ATOM 1414 O O . ASP A 1 186 ? 11.781 -29 -23.688 1 93.94 186 ASP A O 1
ATOM 1418 N N . ASP A 1 187 ? 10.352 -30.469 -22.984 1 94.94 187 ASP A N 1
ATOM 1419 C CA . ASP A 1 187 ? 9.312 -29.953 -23.859 1 94.94 187 ASP A CA 1
ATOM 1420 C C . ASP A 1 187 ? 8.422 -28.938 -23.141 1 94.94 187 ASP A C 1
ATOM 1422 O O . ASP A 1 187 ? 7.371 -28.547 -23.656 1 94.94 187 ASP A O 1
ATOM 1426 N N . GLN A 1 188 ? 8.859 -28.578 -21.953 1 94.81 188 GLN A N 1
ATOM 1427 C CA . GLN A 1 188 ? 8.039 -27.672 -21.141 1 94.81 188 GLN A CA 1
ATOM 1428 C C . GLN A 1 188 ? 8.773 -26.375 -20.875 1 94.81 188 GLN A C 1
ATOM 1430 O O . GLN A 1 188 ? 9.992 -26.359 -20.703 1 94.81 188 GLN A O 1
ATOM 1435 N N . TYR A 1 189 ? 8.031 -25.266 -20.828 1 95.38 189 TYR A N 1
ATOM 1436 C CA . TYR A 1 189 ? 8.562 -23.922 -20.594 1 95.38 189 TYR A CA 1
ATOM 1437 C C . TYR A 1 189 ? 7.684 -23.156 -19.609 1 95.38 189 TYR A C 1
ATOM 1439 O O . TYR A 1 189 ? 6.57 -23.594 -19.297 1 95.38 189 TYR A O 1
ATOM 1447 N N . THR A 1 190 ? 8.258 -22.094 -19.062 1 94 190 THR A N 1
ATOM 1448 C CA . THR A 1 190 ? 7.512 -21.266 -18.109 1 94 190 THR A CA 1
ATOM 1449 C C . THR A 1 190 ? 6.43 -20.469 -18.828 1 94 190 THR A C 1
ATOM 1451 O O . THR A 1 190 ? 5.281 -20.422 -18.375 1 94 190 THR A O 1
ATOM 1454 N N . ASP A 1 191 ? 6.758 -19.766 -19.844 1 95.25 191 ASP A N 1
ATOM 1455 C CA . ASP A 1 191 ? 5.824 -19.016 -20.672 1 95.25 191 ASP A CA 1
ATOM 1456 C C . ASP A 1 191 ? 6.398 -18.75 -22.062 1 95.25 191 ASP A C 1
ATOM 1458 O O . ASP A 1 191 ? 7.488 -19.219 -22.391 1 95.25 191 ASP A O 1
ATOM 1462 N N . LEU A 1 192 ? 5.613 -18.203 -22.922 1 96.94 192 LEU A N 1
ATOM 1463 C CA . LEU A 1 192 ? 6.012 -17.906 -24.297 1 96.94 192 LEU A CA 1
ATOM 1464 C C . LEU A 1 192 ? 5.945 -16.422 -24.578 1 96.94 192 LEU A C 1
ATOM 1466 O O . LEU A 1 192 ? 5.008 -15.742 -24.141 1 96.94 192 LEU A O 1
ATOM 1470 N N . ALA A 1 193 ? 6.957 -15.914 -25.188 1 96.75 193 ALA A N 1
ATOM 1471 C CA . ALA A 1 193 ? 6.98 -14.516 -25.609 1 96.75 193 ALA A CA 1
ATOM 1472 C C . ALA A 1 193 ? 6.723 -14.391 -27.109 1 96.75 193 ALA A C 1
ATOM 1474 O O . ALA A 1 193 ? 7.367 -15.062 -27.922 1 96.75 193 ALA A O 1
ATOM 1475 N N . LEU A 1 194 ? 5.805 -13.578 -27.438 1 97.31 194 LEU A N 1
ATOM 1476 C CA . LEU A 1 194 ? 5.5 -13.328 -28.844 1 97.31 194 LEU A CA 1
ATOM 1477 C C . LEU A 1 194 ? 6.031 -11.969 -29.281 1 97.31 194 LEU A C 1
ATOM 1479 O O . LEU A 1 194 ? 5.875 -10.977 -28.562 1 97.31 194 LEU A O 1
ATOM 1483 N N . HIS A 1 195 ? 6.676 -11.992 -30.391 1 95 195 HIS A N 1
ATOM 1484 C CA . HIS A 1 195 ? 7.117 -10.742 -31 1 95 195 HIS A CA 1
ATOM 1485 C C . HIS A 1 195 ? 6.207 -10.359 -32.156 1 95 195 HIS A C 1
ATOM 1487 O O . HIS A 1 195 ? 6.074 -11.109 -33.125 1 95 195 HIS A O 1
ATOM 1493 N N . ILE A 1 196 ? 5.617 -9.227 -31.984 1 96.31 196 ILE A N 1
ATOM 1494 C CA . ILE A 1 196 ? 4.68 -8.695 -32.969 1 96.31 196 ILE A CA 1
ATOM 1495 C C . ILE A 1 196 ? 5.164 -7.34 -33.469 1 96.31 196 ILE A C 1
ATOM 1497 O O . ILE A 1 196 ? 4.98 -6.32 -32.781 1 96.31 196 ILE A O 1
ATOM 1501 N N . PRO A 1 197 ? 5.652 -7.27 -34.656 1 91.81 197 PRO A N 1
ATOM 1502 C CA . PRO A 1 197 ? 6.242 -6.031 -35.156 1 91.81 197 PRO A CA 1
ATOM 1503 C C . PRO A 1 197 ? 5.223 -4.902 -35.312 1 91.81 197 PRO A C 1
ATOM 1505 O O . PRO A 1 197 ? 5.562 -3.732 -35.094 1 91.81 197 PRO A O 1
ATOM 1508 N N . ASN A 1 198 ? 3.988 -5.219 -35.594 1 93.62 198 ASN A N 1
ATOM 1509 C CA . ASN A 1 198 ? 2.951 -4.207 -35.781 1 93.62 198 ASN A CA 1
ATOM 1510 C C . ASN A 1 198 ? 2.152 -3.992 -34.5 1 93.62 198 ASN A C 1
ATOM 1512 O O . ASN A 1 198 ? 1.32 -4.824 -34.125 1 93.62 198 ASN A O 1
ATOM 1516 N N . PRO A 1 199 ? 2.396 -2.902 -33.875 1 91.25 199 PRO A N 1
ATOM 1517 C CA . PRO A 1 199 ? 1.704 -2.652 -32.625 1 91.25 199 PRO A CA 1
ATOM 1518 C C . PRO A 1 199 ? 0.184 -2.662 -32.75 1 91.25 199 PRO A C 1
ATOM 1520 O O . PRO A 1 199 ? -0.53 -2.961 -31.797 1 91.25 199 PRO A O 1
ATOM 1523 N N . ARG A 1 200 ? -0.356 -2.416 -33.969 1 92.31 200 ARG A N 1
ATOM 1524 C CA . ARG A 1 200 ? -1.796 -2.34 -34.188 1 92.31 200 ARG A CA 1
ATOM 1525 C C . ARG A 1 200 ? -2.42 -3.732 -34.219 1 92.31 200 ARG A C 1
ATOM 1527 O O . ARG A 1 200 ? -3.641 -3.871 -34.094 1 92.31 200 ARG A O 1
ATOM 1534 N N . GLU A 1 201 ? -1.575 -4.688 -34.312 1 95.56 201 GLU A N 1
ATOM 1535 C CA . GLU A 1 201 ? -2.094 -6.047 -34.438 1 95.56 201 GLU A CA 1
ATOM 1536 C C . GLU A 1 201 ? -2.016 -6.785 -33.094 1 95.56 201 GLU A C 1
ATOM 1538 O O . GLU A 1 201 ? -2.473 -7.926 -33 1 95.56 201 GLU A O 1
ATOM 1543 N N . VAL A 1 202 ? -1.463 -6.18 -32.094 1 96.19 202 VAL A N 1
ATOM 1544 C CA . VAL A 1 202 ? -1.181 -6.859 -30.828 1 96.19 202 VAL A CA 1
ATOM 1545 C C . VAL A 1 202 ? -2.482 -7.371 -30.219 1 96.19 202 VAL A C 1
ATOM 1547 O O . VAL A 1 202 ? -2.57 -8.531 -29.812 1 96.19 202 VAL A O 1
ATOM 1550 N N . GLN A 1 203 ? -3.48 -6.562 -30.219 1 95.62 203 GLN A N 1
ATOM 1551 C CA . GLN A 1 203 ? -4.754 -6.957 -29.625 1 95.62 203 GLN A CA 1
ATOM 1552 C C . GLN A 1 203 ? -5.406 -8.086 -30.422 1 95.62 203 GLN A C 1
ATOM 1554 O O . GLN A 1 203 ? -5.969 -9.016 -29.844 1 95.62 203 GLN A O 1
ATOM 1559 N N . THR A 1 204 ? -5.348 -7.969 -31.719 1 96.38 204 THR A N 1
ATOM 1560 C CA . THR A 1 204 ? -5.914 -9 -32.594 1 96.38 204 THR A CA 1
ATOM 1561 C C . THR A 1 204 ? -5.203 -10.336 -32.375 1 96.38 204 THR A C 1
ATOM 1563 O O . THR A 1 204 ? -5.852 -11.383 -32.281 1 96.38 204 THR A O 1
ATOM 1566 N N . VAL A 1 205 ? -3.916 -10.266 -32.25 1 96.88 205 VAL A N 1
ATOM 1567 C CA . VAL A 1 205 ? -3.135 -11.477 -32.031 1 96.88 205 VAL A CA 1
ATOM 1568 C C . VAL A 1 205 ? -3.494 -12.078 -30.672 1 96.88 205 VAL A C 1
ATOM 1570 O O . VAL A 1 205 ? -3.609 -13.297 -30.547 1 96.88 205 VAL A O 1
ATOM 1573 N N . ALA A 1 206 ? -3.648 -11.258 -29.672 1 96.12 206 ALA A N 1
ATOM 1574 C CA . ALA A 1 206 ? -4.031 -11.727 -28.344 1 96.12 206 ALA A CA 1
ATOM 1575 C C . ALA A 1 206 ? -5.348 -12.492 -28.391 1 96.12 206 ALA A C 1
ATOM 1577 O O . ALA A 1 206 ? -5.496 -13.531 -27.75 1 96.12 206 ALA A O 1
ATOM 1578 N N . GLU A 1 207 ? -6.25 -12.031 -29.172 1 94.62 207 GLU A N 1
ATOM 1579 C CA . GLU A 1 207 ? -7.543 -12.703 -29.312 1 94.62 207 GLU A CA 1
ATOM 1580 C C . GLU A 1 207 ? -7.387 -14.047 -30.016 1 94.62 207 GLU A C 1
ATOM 1582 O O . GLU A 1 207 ? -8.023 -15.031 -29.625 1 94.62 207 GLU A O 1
ATOM 1587 N N . LYS A 1 208 ? -6.574 -14.031 -30.984 1 96.06 208 LYS A N 1
ATOM 1588 C CA . LYS A 1 208 ? -6.316 -15.273 -31.719 1 96.06 208 LYS A CA 1
ATOM 1589 C C . LYS A 1 208 ? -5.637 -16.297 -30.812 1 96.06 208 LYS A C 1
ATOM 1591 O O . LYS A 1 208 ? -5.887 -17.5 -30.938 1 96.06 208 LYS A O 1
ATOM 1596 N N . VAL A 1 209 ? -4.762 -15.82 -29.938 1 95.44 209 VAL A N 1
ATOM 1597 C CA . VAL A 1 209 ? -4.09 -16.688 -28.984 1 95.44 209 VAL A CA 1
ATOM 1598 C C . VAL A 1 209 ? -5.125 -17.375 -28.094 1 95.44 209 VAL A C 1
ATOM 1600 O O . VAL A 1 209 ? -5.07 -18.578 -27.875 1 95.44 209 VAL A O 1
ATOM 1603 N N . LEU A 1 210 ? -6.082 -16.625 -27.609 1 90.06 210 LEU A N 1
ATOM 1604 C CA . LEU A 1 210 ? -7.109 -17.141 -26.719 1 90.06 210 LEU A CA 1
ATOM 1605 C C . LEU A 1 210 ? -7.992 -18.156 -27.438 1 90.06 210 LEU A C 1
ATOM 1607 O O . LEU A 1 210 ? -8.461 -19.125 -26.844 1 90.06 210 LEU A O 1
ATOM 1611 N N . GLU A 1 211 ? -8.188 -17.922 -28.734 1 89.44 211 GLU A N 1
ATOM 1612 C CA . GLU A 1 211 ? -8.977 -18.859 -29.531 1 89.44 211 GLU A CA 1
ATOM 1613 C C . GLU A 1 211 ? -8.219 -20.156 -29.766 1 89.44 211 GLU A C 1
ATOM 1615 O O . GLU A 1 211 ? -8.797 -21.234 -29.672 1 89.44 211 GLU A O 1
ATOM 1620 N N . ALA A 1 212 ? -6.988 -20 -29.969 1 91.56 212 ALA A N 1
ATOM 1621 C CA . ALA A 1 212 ? -6.156 -21.172 -30.266 1 91.56 212 ALA A CA 1
ATOM 1622 C C . ALA A 1 212 ? -5.844 -21.953 -28.984 1 91.56 212 ALA A C 1
ATOM 1624 O O . ALA A 1 212 ? -5.773 -23.188 -29.016 1 91.56 212 ALA A O 1
ATOM 1625 N N . LEU A 1 213 ? -5.633 -21.203 -27.891 1 92.19 213 LEU A N 1
ATOM 1626 C CA . LEU A 1 213 ? -5.281 -21.781 -26.609 1 92.19 213 LEU A CA 1
ATOM 1627 C C . LEU A 1 213 ? -6.172 -21.234 -25.5 1 92.19 213 LEU A C 1
ATOM 1629 O O . LEU A 1 213 ? -5.754 -20.359 -24.734 1 92.19 213 LEU A O 1
ATOM 1633 N N . PRO A 1 214 ? -7.309 -21.859 -25.266 1 85.75 214 PRO A N 1
ATOM 1634 C CA . PRO A 1 214 ? -8.266 -21.328 -24.297 1 85.75 214 PRO A CA 1
ATOM 1635 C C . PRO A 1 214 ? -7.766 -21.406 -22.859 1 85.75 214 PRO A C 1
ATOM 1637 O O . PRO A 1 214 ? -8.297 -20.734 -21.969 1 85.75 214 PRO A O 1
ATOM 1640 N N . ASP A 1 215 ? -6.758 -22.234 -22.625 1 85.62 215 ASP A N 1
ATOM 1641 C CA . ASP A 1 215 ? -6.23 -22.391 -21.266 1 85.62 215 ASP A CA 1
ATOM 1642 C C . ASP A 1 215 ? -5.055 -21.438 -21.031 1 85.62 215 ASP A C 1
ATOM 1644 O O . ASP A 1 215 ? -4.254 -21.656 -20.109 1 85.62 215 ASP A O 1
ATOM 1648 N N . SER A 1 216 ? -4.949 -20.484 -21.891 1 90.19 216 SER A N 1
ATOM 1649 C CA . SER A 1 216 ? -3.814 -19.562 -21.781 1 90.19 216 SER A CA 1
ATOM 1650 C C . SER A 1 216 ? -4.277 -18.141 -21.484 1 90.19 216 SER A C 1
ATOM 1652 O O . SER A 1 216 ? -5.469 -17.844 -21.578 1 90.19 216 SER A O 1
ATOM 1654 N N . ARG A 1 217 ? -3.334 -17.344 -20.984 1 90.88 217 ARG A N 1
ATOM 1655 C CA . ARG A 1 217 ? -3.561 -15.938 -20.719 1 90.88 217 ARG A CA 1
ATOM 1656 C C . ARG A 1 217 ? -2.506 -15.07 -21.391 1 90.88 217 ARG A C 1
ATOM 1658 O O . ARG A 1 217 ? -1.336 -15.086 -21.016 1 90.88 217 ARG A O 1
ATOM 1665 N N . PRO A 1 218 ? -2.961 -14.367 -22.422 1 94.5 218 PRO A N 1
ATOM 1666 C CA . PRO A 1 218 ? -2.037 -13.398 -23.016 1 94.5 218 PRO A CA 1
ATOM 1667 C C . PRO A 1 218 ? -1.915 -12.117 -22.203 1 94.5 218 PRO A C 1
ATOM 1669 O O . PRO A 1 218 ? -2.928 -11.547 -21.781 1 94.5 218 PRO A O 1
ATOM 1672 N N . ILE A 1 219 ? -0.743 -11.797 -21.891 1 94.38 219 ILE A N 1
ATOM 1673 C CA . ILE A 1 219 ? -0.447 -10.57 -21.172 1 94.38 219 ILE A CA 1
ATOM 1674 C C . ILE A 1 219 ? 0.23 -9.57 -22.094 1 94.38 219 ILE A C 1
ATOM 1676 O O . ILE A 1 219 ? 1.345 -9.805 -22.578 1 94.38 219 ILE A O 1
ATOM 1680 N N . LEU A 1 220 ? -0.433 -8.492 -22.266 1 96.25 220 LEU A N 1
ATOM 1681 C CA . LEU A 1 220 ? 0.081 -7.484 -23.203 1 96.25 220 LEU A CA 1
ATOM 1682 C C . LEU A 1 220 ? 1.016 -6.516 -22.484 1 96.25 220 LEU A C 1
ATOM 1684 O O . LEU A 1 220 ? 0.727 -6.078 -21.359 1 96.25 220 LEU A O 1
ATOM 1688 N N . ARG A 1 221 ? 2.043 -6.211 -23.188 1 93.81 221 ARG A N 1
ATOM 1689 C CA . ARG A 1 221 ? 3.012 -5.258 -22.656 1 93.81 221 ARG A CA 1
ATOM 1690 C C . ARG A 1 221 ? 2.33 -3.961 -22.234 1 93.81 221 ARG A C 1
ATOM 1692 O O . ARG A 1 221 ? 2.586 -3.441 -21.141 1 93.81 221 ARG A O 1
ATOM 1699 N N . ASP A 1 222 ? 1.476 -3.449 -23.047 1 91.81 222 ASP A N 1
ATOM 1700 C CA . ASP A 1 222 ? 0.784 -2.193 -22.781 1 91.81 222 ASP A CA 1
ATOM 1701 C C . ASP A 1 222 ? -0.098 -2.303 -21.531 1 91.81 222 ASP A C 1
ATOM 1703 O O . ASP A 1 222 ? -0.246 -1.337 -20.781 1 91.81 222 ASP A O 1
ATOM 1707 N N . GLU A 1 223 ? -0.631 -3.469 -21.359 1 91.5 223 GLU A N 1
ATOM 1708 C CA . GLU A 1 223 ? -1.46 -3.686 -20.188 1 91.5 223 GLU A CA 1
ATOM 1709 C C . GLU A 1 223 ? -0.618 -3.684 -18.906 1 91.5 223 GLU A C 1
ATOM 1711 O O . GLU A 1 223 ? -1.057 -3.184 -17.875 1 91.5 223 GLU A O 1
ATOM 1716 N N . ILE A 1 224 ? 0.537 -4.242 -19.047 1 89.88 224 ILE A N 1
ATOM 1717 C CA . ILE A 1 224 ? 1.445 -4.238 -17.906 1 89.88 224 ILE A CA 1
ATOM 1718 C C . ILE A 1 224 ? 1.818 -2.803 -17.547 1 89.88 224 ILE A C 1
ATOM 1720 O O . ILE A 1 224 ? 1.771 -2.416 -16.375 1 89.88 224 ILE A O 1
ATOM 1724 N N . LEU A 1 225 ? 2.137 -2.066 -18.547 1 89.56 225 LEU A N 1
ATOM 1725 C CA . LEU A 1 225 ? 2.523 -0.678 -18.328 1 89.56 225 LEU A CA 1
ATOM 1726 C C . LEU A 1 225 ? 1.383 0.112 -17.703 1 89.56 225 LEU A C 1
ATOM 1728 O O . LEU A 1 225 ? 1.604 0.896 -16.781 1 89.56 225 LEU A O 1
ATOM 1732 N N . ARG A 1 226 ? 0.206 -0.126 -18.188 1 91.31 226 ARG A N 1
ATOM 1733 C CA . ARG A 1 226 ? -0.961 0.564 -17.641 1 91.31 226 ARG A CA 1
ATOM 1734 C C . ARG A 1 226 ? -1.206 0.17 -16.188 1 91.31 226 ARG A C 1
ATOM 1736 O O . ARG A 1 226 ? -1.603 1.005 -15.367 1 91.31 226 ARG A O 1
ATOM 1743 N N . THR A 1 227 ? -0.986 -1.03 -15.961 1 86.12 227 THR A N 1
ATOM 1744 C CA . THR A 1 227 ? -1.151 -1.509 -14.594 1 86.12 227 THR A CA 1
ATOM 1745 C C . THR A 1 227 ? -0.135 -0.852 -13.664 1 86.12 227 THR A C 1
ATOM 1747 O O . THR A 1 227 ? -0.481 -0.423 -12.562 1 86.12 227 THR A O 1
ATOM 1750 N N . TYR A 1 228 ? 1.068 -0.758 -14.102 1 84.81 228 TYR A N 1
ATOM 1751 C CA . TYR A 1 228 ? 2.09 -0.085 -13.312 1 84.81 228 TYR A CA 1
ATOM 1752 C C . TYR A 1 228 ? 1.716 1.372 -13.062 1 84.81 228 TYR A C 1
ATOM 1754 O O . TYR A 1 228 ? 1.814 1.863 -11.938 1 84.81 228 TYR A O 1
ATOM 1762 N N . ASP A 1 229 ? 1.267 2.023 -14.094 1 88.94 229 ASP A N 1
ATOM 1763 C CA . ASP A 1 229 ? 0.841 3.412 -13.953 1 88.94 229 ASP A CA 1
ATOM 1764 C C . ASP A 1 229 ? -0.27 3.545 -12.914 1 88.94 229 ASP A C 1
ATOM 1766 O O . ASP A 1 229 ? -0.215 4.422 -12.047 1 88.94 229 ASP A O 1
ATOM 1770 N N . ALA A 1 230 ? -1.192 2.646 -13.031 1 87.25 230 ALA A N 1
ATOM 1771 C CA . ALA A 1 230 ? -2.336 2.684 -12.125 1 87.25 230 ALA A CA 1
ATOM 1772 C C . ALA A 1 230 ? -1.901 2.439 -10.68 1 87.25 230 ALA A C 1
ATOM 1774 O O . ALA A 1 230 ? -2.381 3.105 -9.766 1 87.25 230 ALA A O 1
ATOM 1775 N N . VAL A 1 231 ? -1.023 1.496 -10.539 1 83.25 231 VAL A N 1
ATOM 1776 C CA . VAL A 1 231 ? -0.544 1.158 -9.203 1 83.25 231 VAL A CA 1
ATOM 1777 C C . VAL A 1 231 ? 0.212 2.346 -8.609 1 83.25 231 VAL A C 1
ATOM 1779 O O . VAL A 1 231 ? 0.001 2.707 -7.449 1 83.25 231 VAL A O 1
ATOM 1782 N N . PHE A 1 232 ? 1.059 2.949 -9.367 1 85.75 232 PHE A N 1
ATOM 1783 C CA . PHE A 1 232 ? 1.83 4.082 -8.875 1 85.75 232 PHE A CA 1
ATOM 1784 C C . PHE A 1 232 ? 0.918 5.266 -8.562 1 85.75 232 PHE A C 1
ATOM 1786 O O . PHE A 1 232 ? 1.124 5.969 -7.578 1 85.75 232 PHE A O 1
ATOM 1793 N N . ASP A 1 233 ? -0.069 5.449 -9.422 1 87.75 233 ASP A N 1
ATOM 1794 C CA . ASP A 1 233 ? -1.031 6.52 -9.172 1 87.75 233 ASP A CA 1
ATOM 1795 C C . ASP A 1 233 ? -1.812 6.266 -7.887 1 87.75 233 ASP A C 1
ATOM 1797 O O . ASP A 1 233 ? -2.029 7.188 -7.094 1 87.75 233 ASP A O 1
ATOM 1801 N N . TRP A 1 234 ? -2.182 5.098 -7.785 1 82.44 234 TRP A N 1
ATOM 1802 C CA . TRP A 1 234 ? -2.949 4.738 -6.598 1 82.44 234 TRP A CA 1
ATOM 1803 C C . TRP A 1 234 ? -2.113 4.914 -5.336 1 82.44 234 TRP A C 1
ATOM 1805 O O . TRP A 1 234 ? -2.588 5.469 -4.344 1 82.44 234 TRP A O 1
ATOM 1815 N N . ARG A 1 235 ? -0.932 4.453 -5.367 1 81.56 235 ARG A N 1
ATOM 1816 C CA . ARG A 1 235 ? -0.05 4.566 -4.211 1 81.56 235 ARG A CA 1
ATOM 1817 C C . ARG A 1 235 ? 0.277 6.027 -3.916 1 81.56 235 ARG A C 1
ATOM 1819 O O . ARG A 1 235 ? 0.361 6.43 -2.754 1 81.56 235 ARG A O 1
ATOM 1826 N N . SER A 1 236 ? 0.529 6.762 -4.973 1 86.12 236 SER A N 1
ATOM 1827 C CA . SER A 1 236 ? 0.77 8.188 -4.793 1 86.12 236 SER A CA 1
ATOM 1828 C C . SER A 1 236 ? -0.43 8.875 -4.152 1 86.12 236 SER A C 1
ATOM 1830 O O . SER A 1 236 ? -0.268 9.758 -3.301 1 86.12 236 SER A O 1
ATOM 1832 N N . ALA A 1 237 ? -1.596 8.477 -4.562 1 83.12 237 ALA A N 1
ATOM 1833 C CA . ALA A 1 237 ? -2.816 9.07 -4.016 1 83.12 237 ALA A CA 1
ATOM 1834 C C . ALA A 1 237 ? -2.959 8.75 -2.531 1 83.12 237 ALA A C 1
ATOM 1836 O O . ALA A 1 237 ? -3.445 9.586 -1.759 1 83.12 237 ALA A O 1
ATOM 1837 N N . LEU A 1 238 ? -2.518 7.637 -2.186 1 78.81 238 LEU A N 1
ATOM 1838 C CA . LEU A 1 238 ? -2.584 7.234 -0.785 1 78.81 238 LEU A CA 1
ATOM 1839 C C . LEU A 1 238 ? -1.73 8.148 0.085 1 78.81 238 LEU A C 1
ATOM 1841 O O . LEU A 1 238 ? -2.102 8.461 1.219 1 78.81 238 LEU A O 1
ATOM 1845 N N . VAL A 1 239 ? -0.667 8.562 -0.402 1 79.81 239 VAL A N 1
ATOM 1846 C CA . VAL A 1 239 ? 0.236 9.422 0.351 1 79.81 239 VAL A CA 1
ATOM 1847 C C . VAL A 1 239 ? -0.253 10.867 0.281 1 79.81 239 VAL A C 1
ATOM 1849 O O . VAL A 1 239 ? -0.167 11.609 1.265 1 79.81 239 VAL A O 1
ATOM 1852 N N . LEU A 1 240 ? -0.865 11.156 -0.815 1 83 240 LEU A N 1
ATOM 1853 C CA . LEU A 1 240 ? -1.261 12.539 -1.062 1 83 240 LEU A CA 1
ATOM 1854 C C . LEU A 1 240 ? -2.537 12.883 -0.303 1 83 240 LEU A C 1
ATOM 1856 O O . LEU A 1 240 ? -2.736 14.031 0.094 1 83 240 LEU A O 1
ATOM 1860 N N . LEU A 1 241 ? -3.307 11.898 -0.104 1 79.5 241 LEU A N 1
ATOM 1861 C CA . LEU A 1 241 ? -4.605 12.172 0.505 1 79.5 241 LEU A CA 1
ATOM 1862 C C . LEU A 1 241 ? -4.438 12.805 1.882 1 79.5 241 LEU A C 1
ATOM 1864 O O . LEU A 1 241 ? -4.965 13.891 2.139 1 79.5 241 LEU A O 1
ATOM 1868 N N . PRO A 1 242 ? -3.668 12.172 2.758 1 77.12 242 PRO A N 1
ATOM 1869 C CA . PRO A 1 242 ? -3.457 12.82 4.055 1 77.12 242 PRO A CA 1
ATOM 1870 C C . PRO A 1 242 ? -2.711 14.141 3.936 1 77.12 242 PRO A C 1
ATOM 1872 O O . PRO A 1 242 ? -2.945 15.062 4.727 1 77.12 242 PRO A O 1
ATOM 1875 N N . LEU A 1 243 ? -1.874 14.25 2.982 1 82.56 243 LEU A N 1
ATOM 1876 C CA . LEU A 1 243 ? -1.118 15.484 2.797 1 82.56 243 LEU A CA 1
ATOM 1877 C C . LEU A 1 243 ? -2.039 16.625 2.389 1 82.56 243 LEU A C 1
ATOM 1879 O O . LEU A 1 243 ? -1.794 17.781 2.742 1 82.56 243 LEU A O 1
ATOM 1883 N N . THR A 1 244 ? -3.057 16.281 1.687 1 79.81 244 THR A N 1
ATOM 1884 C CA . THR A 1 244 ? -4.047 17.297 1.331 1 79.81 244 THR A CA 1
ATOM 1885 C C . THR A 1 244 ? -4.738 17.844 2.58 1 79.81 244 THR A C 1
ATOM 1887 O O . THR A 1 244 ? -4.98 19.047 2.688 1 79.81 244 THR A O 1
ATOM 1890 N N . GLY A 1 245 ? -5.062 16.906 3.43 1 78.06 245 GLY A N 1
ATOM 1891 C CA . GLY A 1 245 ? -5.602 17.359 4.703 1 78.06 245 GLY A CA 1
ATOM 1892 C C . GLY A 1 245 ? -4.652 18.25 5.473 1 78.06 245 GLY A C 1
ATOM 1893 O O . GLY A 1 245 ? -5.066 19.25 6.066 1 78.06 245 GLY A O 1
ATOM 1894 N N . ALA A 1 246 ? -3.42 17.859 5.402 1 83 246 ALA A N 1
ATOM 1895 C CA . ALA A 1 246 ? -2.398 18.672 6.066 1 83 246 ALA A CA 1
ATOM 1896 C C . ALA A 1 246 ? -2.289 20.047 5.43 1 83 246 ALA A C 1
ATOM 1898 O O . ALA A 1 246 ? -2.096 21.047 6.129 1 83 246 ALA A O 1
ATOM 1899 N N . LEU A 1 247 ? -2.439 20.047 4.172 1 85.5 247 LEU A N 1
ATOM 1900 C CA . LEU A 1 247 ? -2.404 21.312 3.459 1 85.5 247 LEU A CA 1
ATOM 1901 C C . LEU A 1 247 ? -3.588 22.203 3.848 1 85.5 247 LEU A C 1
ATOM 1903 O O . LEU A 1 247 ? -3.438 23.406 4.031 1 85.5 247 LEU A O 1
ATOM 1907 N N . LEU A 1 248 ? -4.695 21.594 3.953 1 83.81 248 LEU A N 1
ATOM 1908 C CA . LEU A 1 248 ? -5.883 22.328 4.375 1 83.81 248 LEU A CA 1
ATOM 1909 C C . LEU A 1 248 ? -5.719 22.859 5.797 1 83.81 248 LEU A C 1
ATOM 1911 O O . LEU A 1 248 ? -6.07 24.016 6.074 1 83.81 248 LEU A O 1
ATOM 1915 N N . ALA A 1 249 ? -5.207 21.969 6.582 1 81.44 249 ALA A N 1
ATOM 1916 C CA . ALA A 1 249 ? -4.934 22.391 7.949 1 81.44 249 ALA A CA 1
ATOM 1917 C C . ALA A 1 249 ? -3.965 23.578 7.977 1 81.44 249 ALA A C 1
ATOM 1919 O O . ALA A 1 249 ? -4.164 24.531 8.727 1 81.44 249 ALA A O 1
ATOM 1920 N N . PHE A 1 250 ? -2.986 23.5 7.188 1 83.62 250 PHE A N 1
ATOM 1921 C CA . PHE A 1 250 ? -2.008 24.562 7.082 1 83.62 250 PHE A CA 1
ATOM 1922 C C . PHE A 1 250 ? -2.668 25.859 6.613 1 83.62 250 PHE A C 1
ATOM 1924 O O . PHE A 1 250 ? -2.385 26.938 7.141 1 83.62 250 PHE A O 1
ATOM 1931 N N . ALA A 1 251 ? -3.527 25.734 5.691 1 84.69 251 ALA A N 1
ATOM 1932 C CA . ALA A 1 251 ? -4.223 26.906 5.156 1 84.69 251 ALA A CA 1
ATOM 1933 C C . ALA A 1 251 ? -5.105 27.547 6.219 1 84.69 251 ALA A C 1
ATOM 1935 O O . ALA A 1 251 ? -5.145 28.781 6.34 1 84.69 251 ALA A O 1
ATOM 1936 N N . ILE A 1 252 ? -5.734 26.781 6.926 1 82.44 252 ILE A N 1
ATOM 1937 C CA . ILE A 1 252 ? -6.625 27.281 7.973 1 82.44 252 ILE A CA 1
ATOM 1938 C C . ILE A 1 252 ? -5.812 27.984 9.055 1 82.44 252 ILE A C 1
ATOM 1940 O O . ILE A 1 252 ? -6.176 29.078 9.5 1 82.44 252 ILE A O 1
ATOM 1944 N N . LEU A 1 253 ? -4.75 27.391 9.398 1 79.5 253 LEU A N 1
ATOM 1945 C CA . LEU A 1 253 ? -3.922 27.969 10.445 1 79.5 253 LEU A CA 1
ATOM 1946 C C . LEU A 1 253 ? -3.252 29.25 9.961 1 79.5 253 LEU A C 1
ATOM 1948 O O . LEU A 1 253 ? -3.082 30.203 10.727 1 79.5 253 LEU A O 1
ATOM 1952 N N . ALA A 1 254 ? -2.865 29.219 8.711 1 80.31 254 ALA A N 1
ATOM 1953 C CA . ALA A 1 254 ? -2.303 30.438 8.117 1 80.31 254 ALA A CA 1
ATOM 1954 C C . ALA A 1 254 ? -3.33 31.562 8.102 1 80.31 254 ALA A C 1
ATOM 1956 O O . ALA A 1 254 ? -3 32.719 8.375 1 80.31 254 ALA A O 1
ATOM 1957 N N . TRP A 1 255 ? -4.523 31.219 7.789 1 81.25 255 TRP A N 1
ATOM 1958 C CA . TRP A 1 255 ? -5.625 32.156 7.797 1 81.25 255 TRP A CA 1
ATOM 1959 C C . TRP A 1 255 ? -5.836 32.75 9.195 1 81.25 255 TRP A C 1
ATOM 1961 O O . TRP A 1 255 ? -6.012 33.969 9.352 1 81.25 255 TRP A O 1
ATOM 1971 N N . GLU A 1 256 ? -5.805 31.906 10.133 1 74.5 256 GLU A N 1
ATOM 1972 C CA . GLU A 1 256 ? -6 32.344 11.516 1 74.5 256 GLU A CA 1
ATOM 1973 C C . GLU A 1 256 ? -4.887 33.25 11.977 1 74.5 256 GLU A C 1
ATOM 1975 O O . GLU A 1 256 ? -5.137 34.219 12.695 1 74.5 256 GLU A O 1
ATOM 1980 N N . LYS A 1 257 ? -3.76 32.875 11.625 1 73.31 257 LYS A N 1
ATOM 1981 C CA . LYS A 1 257 ? -2.625 33.719 11.977 1 73.31 257 LYS A CA 1
ATOM 1982 C C . LYS A 1 257 ? -2.748 35.125 11.336 1 73.31 257 LYS A C 1
ATOM 1984 O O . LYS A 1 257 ? -2.461 36.125 11.977 1 73.31 257 LYS A O 1
ATOM 1989 N N . ALA A 1 258 ? -3.176 35.156 10.141 1 74.44 258 ALA A N 1
ATOM 1990 C CA . ALA A 1 258 ? -3.299 36.406 9.406 1 74.44 258 ALA A CA 1
ATOM 1991 C C . ALA A 1 258 ? -4.465 37.25 9.93 1 74.44 258 ALA A C 1
ATOM 1993 O O . ALA A 1 258 ? -4.43 38.5 9.875 1 74.44 258 ALA A O 1
ATOM 1994 N N . SER A 1 259 ? -5.484 36.562 10.43 1 71.62 259 SER A N 1
ATOM 1995 C CA . SER A 1 259 ? -6.668 37.25 10.938 1 71.62 259 SER A CA 1
ATOM 1996 C C . SER A 1 259 ? -6.398 37.875 12.289 1 71.62 259 SER A C 1
ATOM 1998 O O . SER A 1 259 ? -7.039 38.875 12.656 1 71.62 259 SER A O 1
ATOM 2000 N N . GLY A 1 260 ? -5.559 37.188 13.047 1 64.75 260 GLY A N 1
ATOM 2001 C CA . GLY A 1 260 ? -5.266 37.719 14.375 1 64.75 260 GLY A CA 1
ATOM 2002 C C . GLY A 1 260 ? -4.023 38.562 14.422 1 64.75 260 GLY A C 1
ATOM 2003 O O . GLY A 1 260 ? -3.021 38.188 15.039 1 64.75 260 GLY A O 1
ATOM 2004 N N . LEU A 1 261 ? -4.137 39.844 13.758 1 60.75 261 LEU A N 1
ATOM 2005 C CA . LEU A 1 261 ? -2.961 40.688 13.75 1 60.75 261 LEU A CA 1
ATOM 2006 C C . LEU A 1 261 ? -2.426 40.906 15.164 1 60.75 261 LEU A C 1
ATOM 2008 O O . LEU A 1 261 ? -3.195 41.156 16.094 1 60.75 261 LEU A O 1
ATOM 2012 N N . SER A 1 262 ? -1.227 40.438 15.273 1 63.09 262 SER A N 1
ATOM 2013 C CA . SER A 1 262 ? -0.589 40.688 16.562 1 63.09 262 SER A CA 1
ATOM 2014 C C . SER A 1 262 ? -0.65 42.188 16.922 1 63.09 262 SER A C 1
ATOM 2016 O O . SER A 1 262 ? -0.914 43.031 16.062 1 63.09 262 SER A O 1
ATOM 2018 N N . ALA A 1 263 ? -0.598 42.406 18.188 1 59.91 263 ALA A N 1
ATOM 2019 C CA . ALA A 1 263 ? -0.551 43.781 18.656 1 59.91 263 ALA A CA 1
ATOM 2020 C C . ALA A 1 263 ? 0.547 44.562 17.938 1 59.91 263 ALA A C 1
ATOM 2022 O O . ALA A 1 263 ? 0.344 45.719 17.547 1 59.91 263 ALA A O 1
ATOM 2023 N N . ASP A 1 264 ? 1.583 43.875 17.719 1 64.31 264 ASP A N 1
ATOM 2024 C CA . ASP A 1 264 ? 2.721 44.5 17.062 1 64.31 264 ASP A CA 1
ATOM 2025 C C . ASP A 1 264 ? 2.408 44.844 15.609 1 64.31 264 ASP A C 1
ATOM 2027 O O . ASP A 1 264 ? 2.758 45.906 15.117 1 64.31 264 ASP A O 1
ATOM 2031 N N . GLU A 1 265 ? 1.7 43.969 15.031 1 67.19 265 GLU A N 1
ATOM 2032 C CA . GLU A 1 265 ? 1.354 44.188 13.625 1 67.19 265 GLU A CA 1
ATOM 2033 C C . GLU A 1 265 ? 0.341 45.312 13.469 1 67.19 265 GLU A C 1
ATOM 2035 O O . GLU A 1 265 ? 0.441 46.125 12.539 1 67.19 265 GLU A O 1
ATOM 2040 N N . ARG A 1 266 ? -0.534 45.375 14.305 1 69.69 266 ARG A N 1
ATOM 2041 C CA . ARG A 1 266 ? -1.52 46.438 14.281 1 69.69 266 ARG A CA 1
ATOM 2042 C C . ARG A 1 266 ? -0.854 47.812 14.492 1 69.69 266 ARG A C 1
ATOM 2044 O O . ARG A 1 266 ? -1.207 48.781 13.836 1 69.69 266 ARG A O 1
ATOM 2051 N N . ARG A 1 267 ? 0.028 47.719 15.453 1 68.62 267 ARG A N 1
ATOM 2052 C CA . ARG A 1 267 ? 0.764 48.938 15.727 1 68.62 267 ARG A CA 1
ATOM 2053 C C . ARG A 1 267 ? 1.562 49.406 14.508 1 68.62 267 ARG A C 1
ATOM 2055 O O . ARG A 1 267 ? 1.587 50.594 14.172 1 68.62 267 ARG A O 1
ATOM 2062 N N . GLU A 1 268 ? 2.15 48.438 13.938 1 72.12 268 GLU A N 1
ATOM 2063 C CA . GLU A 1 268 ? 2.945 48.75 12.75 1 72.12 268 GLU A CA 1
ATOM 2064 C C . GLU A 1 268 ? 2.07 49.281 11.617 1 72.12 268 GLU A C 1
ATOM 2066 O O . GLU A 1 268 ? 2.428 50.25 10.961 1 72.12 268 GLU A O 1
ATOM 2071 N N . ILE A 1 269 ? 0.994 48.719 11.406 1 72.88 269 ILE A N 1
ATOM 2072 C CA . ILE A 1 269 ? 0.069 49.156 10.367 1 72.88 269 ILE A CA 1
ATOM 2073 C C . ILE A 1 269 ? -0.476 50.531 10.695 1 72.88 269 ILE A C 1
ATOM 2075 O O . ILE A 1 269 ? -0.601 51.406 9.812 1 72.88 269 ILE A O 1
ATOM 2079 N N . GLY A 1 270 ? -0.761 50.75 11.977 1 73.19 270 GLY A N 1
ATOM 2080 C CA . GLY A 1 270 ? -1.21 52.062 12.43 1 73.19 270 GLY A CA 1
ATOM 2081 C C . GLY A 1 270 ? -0.204 53.156 12.164 1 73.19 270 GLY A C 1
ATOM 2082 O O . GLY A 1 270 ? -0.571 54.25 11.703 1 73.19 270 GLY A O 1
ATOM 2083 N N . ILE A 1 271 ? 1.003 52.781 12.461 1 75.88 271 ILE A N 1
ATOM 2084 C CA . ILE A 1 271 ? 2.08 53.75 12.242 1 75.88 271 ILE A CA 1
ATOM 2085 C C . ILE A 1 271 ? 2.197 54.062 10.75 1 75.88 271 ILE A C 1
ATOM 2087 O O . ILE A 1 271 ? 2.352 55.219 10.359 1 75.88 271 ILE A O 1
ATOM 2091 N N . LEU A 1 272 ? 2.098 53.094 9.953 1 77.12 272 LEU A N 1
ATOM 2092 C CA . LEU A 1 272 ? 2.221 53.281 8.516 1 77.12 272 LEU A CA 1
ATOM 2093 C C . LEU A 1 272 ? 1.071 54.125 7.969 1 77.12 272 LEU A C 1
ATOM 2095 O O . LEU A 1 272 ? 1.275 54.969 7.098 1 77.12 272 LEU A O 1
ATOM 2099 N N . LYS A 1 273 ? -0.04 53.938 8.492 1 79.56 273 LYS A N 1
ATOM 2100 C CA . LYS A 1 273 ? -1.192 54.719 8.07 1 79.56 273 LYS A CA 1
ATOM 2101 C C . LYS A 1 273 ? -1.082 56.156 8.555 1 79.56 273 LYS A C 1
ATOM 2103 O O . LYS A 1 273 ? -1.48 57.094 7.855 1 79.56 273 LYS A O 1
ATOM 2108 N N . ALA A 1 274 ? -0.569 56.312 9.781 1 79.5 274 ALA A N 1
ATOM 2109 C CA . ALA A 1 274 ? -0.395 57.656 10.359 1 79.5 274 ALA A CA 1
ATOM 2110 C C . ALA A 1 274 ? 0.574 58.5 9.523 1 79.5 274 ALA A C 1
ATOM 2112 O O . ALA A 1 274 ? 0.44 59.719 9.453 1 79.5 274 ALA A O 1
ATOM 2113 N N . ILE A 1 275 ? 1.399 57.781 8.867 1 84.19 275 ILE A N 1
ATOM 2114 C CA . ILE A 1 275 ? 2.383 58.531 8.094 1 84.19 275 ILE A CA 1
ATOM 2115 C C . ILE A 1 275 ? 1.952 58.594 6.633 1 84.19 275 ILE A C 1
ATOM 2117 O O . ILE A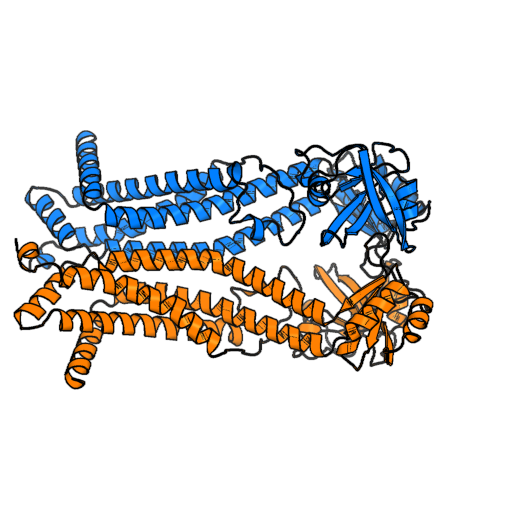 1 275 ? 2.746 58.969 5.762 1 84.19 275 ILE A O 1
ATOM 2121 N N . GLY A 1 276 ? 0.765 58.062 6.301 1 81.94 276 GLY A N 1
ATOM 2122 C CA . GLY A 1 276 ? 0.194 58.406 5.004 1 81.94 276 GLY A CA 1
ATOM 2123 C C . GLY A 1 276 ? -0.017 57.156 4.129 1 81.94 276 GLY A C 1
ATOM 2124 O O . GLY A 1 276 ? -0.394 57.281 2.961 1 81.94 276 GLY A O 1
ATOM 2125 N N . TRP A 1 277 ? 0.223 56.031 4.711 1 81.31 277 TRP A N 1
ATOM 2126 C CA . TRP A 1 277 ? -0.002 54.812 3.916 1 81.31 277 TRP A CA 1
ATOM 2127 C C . TRP A 1 277 ? -1.493 54.562 3.723 1 81.31 277 TRP A C 1
ATOM 2129 O O . TRP A 1 277 ? -2.283 54.75 4.656 1 81.31 277 TRP A O 1
ATOM 2139 N N . GLU A 1 278 ? -1.799 54.219 2.363 1 85.44 278 GLU A N 1
ATOM 2140 C CA . GLU A 1 278 ? -3.166 53.812 2.047 1 85.44 278 GLU A CA 1
ATOM 2141 C C . GLU A 1 278 ? -3.365 52.312 2.244 1 85.44 278 GLU A C 1
ATOM 2143 O O . GLU A 1 278 ? -2.395 51.562 2.402 1 85.44 278 GLU A O 1
ATOM 2148 N N . THR A 1 279 ? -4.59 52 2.326 1 80.94 279 THR A N 1
ATOM 2149 C CA . THR A 1 279 ? -4.945 50.594 2.477 1 80.94 279 THR A CA 1
ATOM 2150 C C . THR A 1 279 ? -4.312 49.75 1.369 1 80.94 279 THR A C 1
ATOM 2152 O O . THR A 1 279 ? -3.861 48.625 1.613 1 80.94 279 THR A O 1
ATOM 2155 N N . ALA A 1 280 ? -4.25 50.281 0.212 1 84.25 280 ALA A N 1
ATOM 2156 C CA . ALA A 1 280 ? -3.666 49.562 -0.921 1 84.25 280 ALA A CA 1
ATOM 2157 C C . ALA A 1 280 ? -2.18 49.312 -0.697 1 84.25 280 ALA A C 1
ATOM 2159 O O . ALA A 1 280 ? -1.655 48.281 -1.114 1 84.25 280 ALA A O 1
ATOM 2160 N N . ASP A 1 281 ? -1.555 50.281 -0.039 1 82.56 281 ASP A N 1
ATOM 2161 C CA . ASP A 1 281 ? -0.13 50.125 0.241 1 82.56 281 ASP A CA 1
ATOM 2162 C C . ASP A 1 281 ? 0.121 49 1.242 1 82.56 281 ASP A C 1
ATOM 2164 O O . ASP A 1 281 ? 1.074 48.25 1.096 1 82.56 281 ASP A O 1
ATOM 2168 N N . VAL A 1 282 ? -0.752 48.969 2.227 1 77.75 282 VAL A N 1
ATOM 2169 C CA . VAL A 1 282 ? -0.626 47.938 3.26 1 77.75 282 VAL A CA 1
ATOM 2170 C C . VAL A 1 282 ? -0.873 46.562 2.654 1 77.75 282 VAL A C 1
ATOM 2172 O O . VAL A 1 282 ? -0.153 45.625 2.957 1 77.75 282 VAL A O 1
ATOM 2175 N N . LEU A 1 283 ? -1.846 46.531 1.801 1 82.38 283 LEU A N 1
ATOM 2176 C CA . LEU A 1 283 ? -2.178 45.281 1.154 1 82.38 283 LEU A CA 1
ATOM 2177 C C . LEU A 1 283 ? -1.042 44.812 0.247 1 82.38 283 LEU A C 1
ATOM 2179 O O . LEU A 1 283 ? -0.734 43.625 0.188 1 82.38 283 LEU A O 1
ATOM 2183 N N . GLN A 1 284 ? -0.528 45.719 -0.463 1 85 284 GLN A N 1
ATOM 2184 C CA . GLN A 1 284 ? 0.595 45.375 -1.333 1 85 284 GLN A CA 1
ATOM 2185 C C . GLN A 1 284 ? 1.789 44.875 -0.525 1 85 284 GLN A C 1
ATOM 2187 O O . GLN A 1 284 ? 2.502 43.969 -0.957 1 85 284 GLN A O 1
ATOM 2192 N N . MET A 1 285 ? 1.988 45.5 0.536 1 82.44 285 MET A N 1
ATOM 2193 C CA . MET A 1 285 ? 3.082 45.094 1.408 1 82.44 285 MET A CA 1
ATOM 2194 C C . MET A 1 285 ? 2.877 43.656 1.889 1 82.44 285 MET A C 1
ATOM 2196 O O . MET A 1 285 ? 3.811 42.844 1.879 1 82.44 285 MET A O 1
ATOM 2200 N N . LYS A 1 286 ? 1.677 43.406 2.293 1 81.88 286 LYS A N 1
ATOM 2201 C CA . LYS A 1 286 ? 1.376 42.062 2.777 1 81.88 286 LYS A CA 1
ATOM 2202 C C . LYS A 1 286 ? 1.446 41.031 1.644 1 81.88 286 LYS A C 1
ATOM 2204 O O . LYS A 1 286 ? 1.831 39.875 1.861 1 81.88 286 LYS A O 1
ATOM 2209 N N . LEU A 1 287 ? 1.03 41.469 0.55 1 85.06 287 LEU A N 1
ATOM 2210 C CA . LEU A 1 287 ? 1.134 40.594 -0.62 1 85.06 287 LEU A CA 1
ATOM 2211 C C . LEU A 1 287 ? 2.59 40.25 -0.911 1 85.06 287 LEU A C 1
ATOM 2213 O O . LEU A 1 287 ? 2.91 39.094 -1.213 1 85.06 287 LEU A O 1
ATOM 2217 N N . TRP A 1 288 ? 3.424 41.219 -0.851 1 86.44 288 TRP A N 1
ATOM 2218 C CA . TRP A 1 288 ? 4.844 41 -1.09 1 86.44 288 TRP A CA 1
ATOM 2219 C C . TRP A 1 288 ? 5.434 40.094 -0.01 1 86.44 288 TRP A C 1
ATOM 2221 O O . TRP A 1 288 ? 6.266 39.219 -0.3 1 86.44 288 TRP A O 1
ATOM 2231 N N . GLU A 1 289 ? 5.02 40.281 1.218 1 83.94 289 GLU A N 1
ATOM 2232 C CA . GLU A 1 289 ? 5.469 39.406 2.311 1 83.94 289 GLU A CA 1
ATOM 2233 C C . GLU A 1 289 ? 5.059 37.969 2.084 1 83.94 289 GLU A C 1
ATOM 2235 O O . GLU A 1 289 ? 5.875 37.062 2.217 1 83.94 289 GLU A O 1
ATOM 2240 N N . GLY A 1 290 ? 3.795 37.812 1.757 1 85.94 290 GLY A N 1
ATOM 2241 C CA . GLY A 1 290 ? 3.289 36.469 1.477 1 85.94 290 GLY A CA 1
ATOM 2242 C C . GLY A 1 290 ? 3.947 35.844 0.274 1 85.94 290 GLY A C 1
ATOM 2243 O O . GLY A 1 290 ? 4.25 34.625 0.295 1 85.94 290 GLY A O 1
ATOM 2244 N N . ALA A 1 291 ? 4.133 36.625 -0.717 1 89.81 291 ALA A N 1
ATOM 2245 C CA . ALA A 1 291 ? 4.773 36.125 -1.931 1 89.81 291 ALA A CA 1
ATOM 2246 C C . ALA A 1 291 ? 6.203 35.688 -1.648 1 89.81 291 ALA A C 1
ATOM 2248 O O . ALA A 1 291 ? 6.641 34.656 -2.148 1 89.81 291 ALA A O 1
ATOM 2249 N N . LEU A 1 292 ? 6.887 36.469 -0.912 1 90.06 292 LEU A N 1
ATOM 2250 C CA . LEU A 1 292 ? 8.266 36.125 -0.591 1 90.06 292 LEU A CA 1
ATOM 2251 C C . LEU A 1 292 ? 8.328 34.812 0.22 1 90.06 292 LEU A C 1
ATOM 2253 O O . LEU A 1 292 ? 9.133 33.938 -0.079 1 90.06 292 LEU A O 1
ATOM 2257 N N . VAL A 1 293 ? 7.48 34.719 1.194 1 89.69 293 VAL A N 1
ATOM 2258 C CA . VAL A 1 293 ? 7.465 33.562 2.047 1 89.69 293 VAL A CA 1
ATOM 2259 C C . VAL A 1 293 ? 7.074 32.312 1.223 1 89.69 293 VAL A C 1
ATOM 2261 O O . VAL A 1 293 ? 7.703 31.266 1.332 1 89.69 293 VAL A O 1
ATOM 2264 N N . SER A 1 294 ? 6.055 32.469 0.465 1 93.19 294 SER A N 1
ATOM 2265 C CA . SER A 1 294 ? 5.559 31.344 -0.319 1 93.19 294 SER A CA 1
ATOM 2266 C C . SER A 1 294 ? 6.57 30.906 -1.377 1 93.19 294 SER A C 1
ATOM 2268 O O . SER A 1 294 ? 6.773 29.719 -1.604 1 93.19 294 SER A O 1
ATOM 2270 N N . MET A 1 295 ? 7.211 31.906 -1.999 1 94.88 295 MET A N 1
ATOM 2271 C CA . MET A 1 295 ? 8.203 31.594 -3.02 1 94.88 295 MET A CA 1
ATOM 2272 C C . MET A 1 295 ? 9.422 30.906 -2.402 1 94.88 295 MET A C 1
ATOM 2274 O O . MET A 1 295 ? 9.984 29.984 -2.984 1 94.88 295 MET A O 1
ATOM 2278 N N . LEU A 1 296 ? 9.828 31.406 -1.314 1 95.12 296 LEU A N 1
ATOM 2279 C CA . LEU A 1 296 ? 10.953 30.781 -0.622 1 95.12 296 LEU A CA 1
ATOM 2280 C C . LEU A 1 296 ? 10.617 29.359 -0.195 1 95.12 296 LEU A C 1
ATOM 2282 O O . LEU A 1 296 ? 11.43 28.453 -0.363 1 95.12 296 LEU A O 1
ATOM 2286 N N . ALA A 1 297 ? 9.453 29.188 0.349 1 95.19 297 ALA A N 1
ATOM 2287 C CA . ALA A 1 297 ? 9.016 27.844 0.74 1 95.19 297 ALA A CA 1
ATOM 2288 C C . ALA A 1 297 ? 8.945 26.922 -0.467 1 95.19 297 ALA A C 1
ATOM 2290 O O . ALA A 1 297 ? 9.352 25.75 -0.387 1 95.19 297 ALA A O 1
ATOM 2291 N N . PHE A 1 298 ? 8.445 27.453 -1.547 1 97 298 PHE A N 1
ATOM 2292 C CA . PHE A 1 298 ? 8.312 26.688 -2.779 1 97 298 PHE A CA 1
ATOM 2293 C C . PHE A 1 298 ? 9.688 26.266 -3.295 1 97 298 PHE A C 1
ATOM 2295 O O . PHE A 1 298 ? 9.891 25.094 -3.639 1 97 298 PHE A O 1
ATOM 2302 N N . LEU A 1 299 ? 10.586 27.219 -3.352 1 97.19 299 LEU A N 1
ATOM 2303 C CA . LEU A 1 299 ? 11.922 26.938 -3.881 1 97.19 299 LEU A CA 1
ATOM 2304 C C . LEU A 1 299 ? 12.68 25.984 -2.973 1 97.19 299 LEU A C 1
ATOM 2306 O O . LEU A 1 299 ? 13.281 25.016 -3.447 1 97.19 299 LEU A O 1
ATOM 2310 N N . LEU A 1 300 ? 12.648 26.234 -1.711 1 96.75 300 LEU A N 1
ATOM 2311 C CA . LEU A 1 300 ? 13.352 25.375 -0.766 1 96.75 300 LEU A CA 1
ATOM 2312 C C . LEU A 1 300 ? 12.742 23.969 -0.745 1 96.75 300 LEU A C 1
ATOM 2314 O O . LEU A 1 300 ? 13.469 22.969 -0.789 1 96.75 300 LEU A O 1
ATOM 2318 N N . GLY A 1 301 ? 11.445 23.906 -0.685 1 97.06 301 GLY A N 1
ATOM 2319 C CA . GLY A 1 301 ? 10.758 22.625 -0.661 1 97.06 301 GLY A CA 1
ATOM 2320 C C . GLY A 1 301 ? 10.977 21.812 -1.921 1 97.06 301 GLY A C 1
ATOM 2321 O O . GLY A 1 301 ? 11.273 20.609 -1.85 1 97.06 301 GLY A O 1
ATOM 2322 N N . THR A 1 302 ? 10.867 22.453 -3.053 1 97.38 302 THR A N 1
ATOM 2323 C CA . THR A 1 302 ? 11.023 21.766 -4.332 1 97.38 302 THR A CA 1
ATOM 2324 C C . THR A 1 302 ? 12.461 21.297 -4.52 1 97.38 302 THR A C 1
ATOM 2326 O O . THR A 1 302 ? 12.688 20.172 -4.996 1 97.38 302 THR A O 1
ATOM 2329 N N . THR A 1 303 ? 13.422 22.141 -4.176 1 97.69 303 THR A N 1
ATOM 2330 C CA . THR A 1 303 ? 14.828 21.766 -4.293 1 97.69 303 THR A CA 1
ATOM 2331 C C . THR A 1 303 ? 15.156 20.609 -3.363 1 97.69 303 THR A C 1
ATOM 2333 O O . THR A 1 303 ? 15.852 19.672 -3.76 1 97.69 303 THR A O 1
ATOM 2336 N N . ALA A 1 304 ? 14.656 20.672 -2.182 1 97.44 304 ALA A N 1
ATOM 2337 C CA . ALA A 1 304 ? 14.867 19.578 -1.237 1 97.44 304 ALA A CA 1
ATOM 2338 C C . ALA A 1 304 ? 14.242 18.281 -1.746 1 97.44 304 ALA A C 1
ATOM 2340 O O . ALA A 1 304 ? 14.82 17.203 -1.588 1 97.44 304 ALA A O 1
ATOM 2341 N N . ALA A 1 305 ? 13.086 18.406 -2.324 1 97.06 305 ALA A N 1
ATOM 2342 C CA . ALA A 1 305 ? 12.406 17.234 -2.885 1 97.06 305 ALA A CA 1
ATOM 2343 C C . ALA A 1 305 ? 13.219 16.625 -4.023 1 97.06 305 ALA A C 1
ATOM 2345 O O . ALA A 1 305 ? 13.328 15.398 -4.125 1 97.06 305 ALA A O 1
ATOM 2346 N N . TYR A 1 306 ? 13.711 17.5 -4.863 1 96.56 306 TYR A N 1
ATOM 2347 C CA . TYR A 1 306 ? 14.555 17.031 -5.965 1 96.56 306 TYR A CA 1
ATOM 2348 C C . TYR A 1 306 ? 15.734 16.219 -5.449 1 96.56 306 TYR A C 1
ATOM 2350 O O . TYR A 1 306 ? 16.016 15.133 -5.945 1 96.56 306 TYR A O 1
ATOM 2358 N N . TRP A 1 307 ? 16.391 16.734 -4.508 1 96.12 307 TRP A N 1
ATOM 2359 C CA . TRP A 1 307 ? 17.547 16.047 -3.918 1 96.12 307 TRP A CA 1
ATOM 2360 C C . TRP A 1 307 ? 17.109 14.758 -3.221 1 96.12 307 TRP A C 1
ATOM 2362 O O . TRP A 1 307 ? 17.797 13.734 -3.303 1 96.12 307 TRP A O 1
ATOM 2372 N N . HIS A 1 308 ? 16.016 14.797 -2.561 1 94.56 308 HIS A N 1
ATOM 2373 C CA . HIS A 1 308 ? 15.469 13.641 -1.862 1 94.56 308 HIS A CA 1
ATOM 2374 C C . HIS A 1 308 ? 15.195 12.492 -2.828 1 94.56 308 HIS A C 1
ATOM 2376 O O . HIS A 1 308 ? 15.562 11.344 -2.555 1 94.56 308 HIS A O 1
ATOM 2382 N N . VAL A 1 309 ? 14.641 12.766 -3.947 1 92.81 309 VAL A N 1
ATOM 2383 C CA . VAL A 1 309 ? 14.188 11.742 -4.879 1 92.81 309 VAL A CA 1
ATOM 2384 C C . VAL A 1 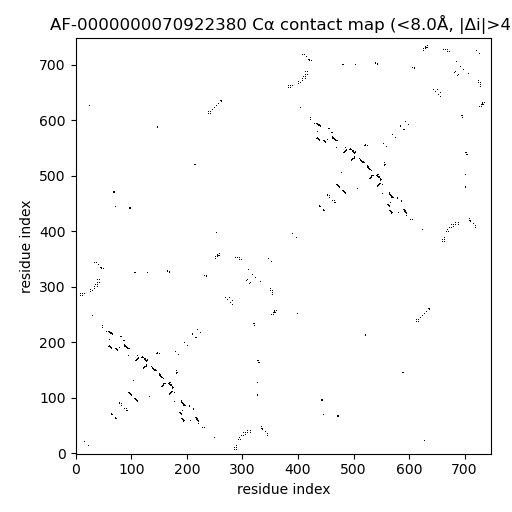309 ? 15.352 11.297 -5.766 1 92.81 309 VAL A C 1
ATOM 2386 O O . VAL A 1 309 ? 15.625 10.102 -5.891 1 92.81 309 VAL A O 1
ATOM 2389 N N . PHE A 1 310 ? 16.109 12.211 -6.305 1 92.56 310 PHE A N 1
ATOM 2390 C CA . PHE A 1 310 ? 17.078 11.867 -7.336 1 92.56 310 PHE A CA 1
ATOM 2391 C C . PHE A 1 310 ? 18.484 11.789 -6.754 1 92.56 310 PHE A C 1
ATOM 2393 O O . PHE A 1 310 ? 19.391 11.203 -7.355 1 92.56 310 PHE A O 1
ATOM 2400 N N . GLY A 1 311 ? 18.672 12.422 -5.637 1 89.31 311 GLY A N 1
ATOM 2401 C CA . GLY A 1 311 ? 19.969 12.336 -4.984 1 89.31 311 GLY A CA 1
ATOM 2402 C C . GLY A 1 311 ? 20.062 11.203 -3.977 1 89.31 311 GLY A C 1
ATOM 2403 O O . GLY A 1 311 ? 21.047 10.477 -3.945 1 89.31 311 GLY A O 1
ATOM 2404 N N . LEU A 1 312 ? 18.969 11.016 -3.199 1 88.25 312 LEU A N 1
ATOM 2405 C CA . LEU A 1 312 ? 19.016 10.07 -2.088 1 88.25 312 LEU A CA 1
ATOM 2406 C C . LEU A 1 312 ? 18.141 8.852 -2.377 1 88.25 312 LEU A C 1
ATOM 2408 O O . LEU A 1 312 ? 18.047 7.941 -1.55 1 88.25 312 LEU A O 1
ATOM 2412 N N . SER A 1 313 ? 17.438 8.797 -3.469 1 82.44 313 SER A N 1
ATOM 2413 C CA . SER A 1 313 ? 16.594 7.676 -3.895 1 82.44 313 SER A CA 1
ATOM 2414 C C . SER A 1 313 ? 15.359 7.551 -3.02 1 82.44 313 SER A C 1
ATOM 2416 O O . SER A 1 313 ? 14.93 6.441 -2.691 1 82.44 313 SER A O 1
ATOM 2418 N N . ALA A 1 314 ? 14.898 8.703 -2.561 1 86.75 314 ALA A N 1
ATOM 2419 C CA . ALA A 1 314 ? 13.602 8.883 -1.917 1 86.75 314 ALA A CA 1
ATOM 2420 C C . ALA A 1 314 ? 13.453 7.949 -0.719 1 86.75 314 ALA A C 1
ATOM 2422 O O . ALA A 1 314 ? 12.461 7.223 -0.608 1 86.75 314 ALA A O 1
ATOM 2423 N N . PRO A 1 315 ? 14.266 8.023 0.268 1 83.06 315 PRO A N 1
ATOM 2424 C CA . PRO A 1 315 ? 14.203 7.102 1.406 1 83.06 315 PRO A CA 1
ATOM 2425 C C . PRO A 1 315 ? 12.883 7.195 2.164 1 83.06 315 PRO A C 1
ATOM 2427 O O . PRO A 1 315 ? 12.445 6.219 2.773 1 83.06 315 PRO A O 1
ATOM 2430 N N . LEU A 1 316 ? 12.219 8.289 2.148 1 80.5 316 LEU A N 1
ATOM 2431 C CA . LEU A 1 316 ? 10.977 8.469 2.895 1 80.5 316 LEU A CA 1
ATOM 2432 C C . LEU A 1 316 ? 9.812 7.793 2.178 1 80.5 316 LEU A C 1
ATOM 2434 O O . LEU A 1 316 ? 8.828 7.41 2.809 1 80.5 316 LEU A O 1
ATOM 2438 N N . LEU A 1 317 ? 9.953 7.668 0.862 1 83.06 317 LEU A N 1
ATOM 2439 C CA . LEU A 1 317 ? 8.828 7.199 0.066 1 83.06 317 LEU A CA 1
ATOM 2440 C C . LEU A 1 317 ? 9.07 5.789 -0.451 1 83.06 317 LEU A C 1
ATOM 2442 O O . LEU A 1 317 ? 8.133 5.082 -0.816 1 83.06 317 LEU A O 1
ATOM 2446 N N . ALA A 1 318 ? 10.266 5.375 -0.491 1 76.25 318 ALA A N 1
ATOM 2447 C CA . ALA A 1 318 ? 10.664 4.113 -1.11 1 76.25 318 ALA A CA 1
ATOM 2448 C C . ALA A 1 318 ? 9.906 2.938 -0.496 1 76.25 318 ALA A C 1
ATOM 2450 O O . ALA A 1 318 ? 9.367 2.096 -1.216 1 76.25 318 ALA A O 1
ATOM 2451 N N . PRO A 1 319 ? 9.805 2.984 0.786 1 69.5 319 PRO A N 1
ATOM 2452 C CA . PRO A 1 319 ? 9.117 1.823 1.354 1 69.5 319 PRO A CA 1
ATOM 2453 C C . PRO A 1 319 ? 7.648 1.746 0.941 1 69.5 319 PRO A C 1
ATOM 2455 O O . PRO A 1 319 ? 7.09 0.652 0.835 1 69.5 319 PRO A O 1
ATOM 2458 N N . VAL A 1 320 ? 7.031 2.865 0.727 1 70.81 320 VAL A N 1
ATOM 2459 C CA . VAL A 1 320 ? 5.617 2.91 0.368 1 70.81 320 VAL A CA 1
ATOM 2460 C C . VAL A 1 320 ? 5.445 2.529 -1.102 1 70.81 320 VAL A C 1
ATOM 2462 O O . VAL A 1 320 ? 4.535 1.776 -1.451 1 70.81 320 VAL A O 1
ATOM 2465 N N . MET A 1 321 ? 6.305 3.006 -1.831 1 70.44 321 MET A N 1
ATOM 2466 C CA . MET A 1 321 ? 6.098 2.922 -3.273 1 70.44 321 MET A CA 1
ATOM 2467 C C . MET A 1 321 ? 6.68 1.629 -3.834 1 70.44 321 MET A C 1
ATOM 2469 O O . MET A 1 321 ? 6.203 1.115 -4.848 1 70.44 321 MET A O 1
ATOM 2473 N N . GLN A 1 322 ? 7.738 1.132 -3.225 1 65.25 322 GLN A N 1
ATOM 2474 C CA . GLN A 1 322 ? 8.398 -0.047 -3.775 1 65.25 322 GLN A CA 1
ATOM 2475 C C . GLN A 1 322 ? 7.867 -1.326 -3.135 1 65.25 322 GLN A C 1
ATOM 2477 O O . GLN A 1 322 ? 7.945 -2.404 -3.727 1 65.25 322 GLN A O 1
ATOM 2482 N N . GLY A 1 323 ? 7.105 -1.167 -2.207 1 59.94 323 GLY A N 1
ATOM 2483 C CA . GLY A 1 323 ? 6.57 -2.348 -1.547 1 59.94 323 GLY A CA 1
ATOM 2484 C C . GLY A 1 323 ? 7.602 -3.08 -0.71 1 59.94 323 GLY A C 1
ATOM 2485 O O . GLY A 1 323 ? 8.688 -2.557 -0.457 1 59.94 323 GLY A O 1
ATOM 2486 N N . TRP A 1 324 ? 7.293 -4.273 -0.039 1 53.91 324 TRP A N 1
ATOM 2487 C CA . TRP A 1 324 ? 8.039 -5.039 0.954 1 53.91 324 TRP A CA 1
ATOM 2488 C C . TRP A 1 324 ? 9.094 -5.918 0.286 1 53.91 324 TRP A C 1
ATOM 2490 O O . TRP A 1 324 ? 9.273 -7.078 0.665 1 53.91 324 TRP A O 1
ATOM 2500 N N . SER A 1 325 ? 9.734 -5.547 -0.86 1 56.19 325 SER A N 1
ATOM 2501 C CA . SER A 1 325 ? 10.703 -6.516 -1.352 1 56.19 325 SER A CA 1
ATOM 2502 C C . SER A 1 325 ? 12.031 -6.402 -0.606 1 56.19 325 SER A C 1
ATOM 2504 O O . SER A 1 325 ? 12.406 -5.312 -0.163 1 56.19 325 SER A O 1
ATOM 2506 N N . VAL A 1 326 ? 12.539 -7.512 -0.038 1 52.56 326 VAL A N 1
ATOM 2507 C CA . VAL A 1 326 ? 13.797 -7.602 0.694 1 52.56 326 VAL A CA 1
ATOM 2508 C C . VAL A 1 326 ? 14.961 -7.227 -0.226 1 52.56 326 VAL A C 1
ATOM 2510 O O . VAL A 1 326 ? 15.945 -6.629 0.218 1 52.56 326 VAL A O 1
ATOM 2513 N N . LEU A 1 327 ? 14.859 -7.613 -1.501 1 57.81 327 LEU A N 1
ATOM 2514 C CA . LEU A 1 327 ? 15.977 -7.312 -2.389 1 57.81 327 LEU A CA 1
ATOM 2515 C C . LEU A 1 327 ? 15.719 -6.031 -3.176 1 57.81 327 LEU A C 1
ATOM 2517 O O . LEU A 1 327 ? 15.18 -6.078 -4.285 1 57.81 327 LEU A O 1
ATOM 2521 N N . TYR A 1 328 ? 15.836 -4.953 -2.531 1 57.62 328 TYR A N 1
ATOM 2522 C CA . TYR A 1 328 ? 15.562 -3.676 -3.186 1 57.62 328 TYR A CA 1
ATOM 2523 C C . TYR A 1 328 ? 16.719 -3.279 -4.098 1 57.62 328 TYR A C 1
ATOM 2525 O O . TYR A 1 328 ? 17.891 -3.361 -3.703 1 57.62 328 TYR A O 1
ATOM 2533 N N . PRO A 1 329 ? 16.344 -3.164 -5.445 1 59.91 329 PRO A N 1
ATOM 2534 C CA . PRO A 1 329 ? 17.391 -2.633 -6.312 1 59.91 329 PRO A CA 1
ATOM 2535 C C . PRO A 1 329 ? 17.859 -1.239 -5.891 1 59.91 329 PRO A C 1
ATOM 2537 O O . PRO A 1 329 ? 17.047 -0.429 -5.434 1 59.91 329 PRO A O 1
ATOM 2540 N N . ASP A 1 330 ? 19.094 -1.092 -5.453 1 61.38 330 ASP A N 1
ATOM 2541 C CA . ASP A 1 330 ? 19.656 0.252 -5.332 1 61.38 330 ASP A CA 1
ATOM 2542 C C . ASP A 1 330 ? 19.797 0.91 -6.703 1 61.38 330 ASP A C 1
ATOM 2544 O O . ASP A 1 330 ? 20.531 0.414 -7.559 1 61.38 330 ASP A O 1
ATOM 2548 N N . PHE A 1 331 ? 18.719 1.545 -7.16 1 62.34 331 PHE A N 1
ATOM 2549 C CA . PHE A 1 331 ? 18.922 2.189 -8.453 1 62.34 331 PHE A CA 1
ATOM 2550 C C . PHE A 1 331 ? 18.688 3.691 -8.352 1 62.34 331 PHE A C 1
ATOM 2552 O O . PHE A 1 331 ? 17.969 4.156 -7.461 1 62.34 331 PHE A O 1
ATOM 2559 N N . GLN A 1 332 ? 19.562 4.348 -9.156 1 69.5 332 GLN A N 1
ATOM 2560 C CA . GLN A 1 332 ? 19.375 5.789 -9.289 1 69.5 332 GLN A CA 1
ATOM 2561 C C . GLN A 1 332 ? 18.281 6.117 -10.289 1 69.5 332 GLN A C 1
ATOM 2563 O O . GLN A 1 332 ? 18.312 5.652 -11.43 1 69.5 332 GLN A O 1
ATOM 2568 N N . LEU A 1 333 ? 17.266 6.805 -9.812 1 79.12 333 LEU A N 1
ATOM 2569 C CA . LEU A 1 333 ? 16.141 7.195 -10.648 1 79.12 333 LEU A CA 1
ATOM 2570 C C . LEU A 1 333 ? 16.531 8.32 -11.602 1 79.12 333 LEU A C 1
ATOM 2572 O O . LEU A 1 333 ? 17.297 9.211 -11.234 1 79.12 333 LEU A O 1
ATOM 2576 N N . THR A 1 334 ? 16.172 8.273 -12.805 1 82.25 334 THR A N 1
ATOM 2577 C CA . THR A 1 334 ? 16.359 9.344 -13.773 1 82.25 334 THR A CA 1
ATOM 2578 C C . THR A 1 334 ? 15.422 10.508 -13.477 1 82.25 334 THR A C 1
ATOM 2580 O O . THR A 1 334 ? 14.211 10.312 -13.32 1 82.25 334 THR A O 1
ATOM 2583 N N . PRO A 1 335 ? 16 11.641 -13.328 1 88.25 335 PRO A N 1
ATOM 2584 C CA . PRO A 1 335 ? 15.148 12.805 -13.039 1 88.25 335 PRO A CA 1
ATOM 2585 C C . PRO A 1 335 ? 14.156 13.102 -14.164 1 88.25 335 PRO A C 1
ATOM 2587 O O . PRO A 1 335 ? 14.555 13.211 -15.328 1 88.25 335 PRO A O 1
ATOM 2590 N N . VAL A 1 336 ? 12.922 13.047 -13.859 1 89 336 VAL A N 1
ATOM 2591 C CA . VAL A 1 336 ? 11.859 13.414 -14.789 1 89 336 VAL A CA 1
ATOM 2592 C C . VAL A 1 336 ? 11.008 14.531 -14.18 1 89 336 VAL A C 1
ATOM 2594 O O . VAL A 1 336 ? 9.977 14.266 -13.555 1 89 336 VAL A O 1
ATOM 2597 N N . VAL A 1 337 ? 11.484 15.719 -14.289 1 92.81 337 VAL A N 1
ATOM 2598 C CA . VAL A 1 337 ? 10.758 16.875 -13.781 1 92.81 337 VAL A CA 1
ATOM 2599 C C . VAL A 1 337 ? 10.188 17.688 -14.945 1 92.81 337 VAL A C 1
ATOM 2601 O O . VAL A 1 337 ? 10.938 18.156 -15.805 1 92.81 337 VAL A O 1
ATOM 2604 N N . THR A 1 338 ? 8.898 17.828 -15 1 93.38 338 THR A N 1
ATOM 2605 C CA . THR A 1 338 ? 8.242 18.531 -16.094 1 93.38 338 THR A CA 1
ATOM 2606 C C . THR A 1 338 ? 7.707 19.875 -15.617 1 93.38 338 THR A C 1
ATOM 2608 O O . THR A 1 338 ? 7.516 20.094 -14.422 1 93.38 338 THR A O 1
ATOM 2611 N N . ALA A 1 339 ? 7.449 20.75 -16.531 1 93.94 339 ALA A N 1
ATOM 2612 C CA . ALA A 1 339 ? 6.867 22.062 -16.219 1 93.94 339 ALA A CA 1
ATOM 2613 C C . ALA A 1 339 ? 5.461 21.906 -15.648 1 93.94 339 ALA A C 1
ATOM 2615 O O . ALA A 1 339 ? 5.059 22.672 -14.766 1 93.94 339 ALA A O 1
ATOM 2616 N N . THR A 1 340 ? 4.812 20.969 -16.156 1 93.31 340 THR A N 1
ATOM 2617 C CA . THR A 1 340 ? 3.453 20.734 -15.688 1 93.31 340 THR A CA 1
ATOM 2618 C C . THR A 1 340 ? 3.459 20.359 -14.203 1 93.31 340 THR A C 1
ATOM 2620 O O . THR A 1 340 ? 2.6 20.797 -13.445 1 93.31 340 THR A O 1
ATOM 2623 N N . GLN A 1 341 ? 4.422 19.547 -13.836 1 93.69 341 GLN A N 1
ATOM 2624 C CA . GLN A 1 341 ? 4.535 19.156 -12.438 1 93.69 341 GLN A CA 1
ATOM 2625 C C . GLN A 1 341 ? 4.824 20.375 -11.547 1 93.69 341 GLN A C 1
ATOM 2627 O O . GLN A 1 341 ? 4.207 20.531 -10.492 1 93.69 341 GLN A O 1
ATOM 2632 N N . LEU A 1 342 ? 5.715 21.219 -11.977 1 95.25 342 LEU A N 1
ATOM 2633 C CA . LEU A 1 342 ? 6.109 22.391 -11.195 1 95.25 342 LEU A CA 1
ATOM 2634 C C . LEU A 1 342 ? 4.957 23.391 -11.094 1 95.25 342 LEU A C 1
ATOM 2636 O O . LEU A 1 342 ? 4.73 23.984 -10.031 1 95.25 342 LEU A O 1
ATOM 2640 N N . LEU A 1 343 ? 4.211 23.547 -12.164 1 95.75 343 LEU A N 1
ATOM 2641 C CA . LEU A 1 343 ? 3.068 24.453 -12.156 1 95.75 343 LEU A CA 1
ATOM 2642 C C . LEU A 1 343 ? 1.967 23.938 -11.234 1 95.75 343 LEU A C 1
ATOM 2644 O O . LEU A 1 343 ? 1.339 24.719 -10.516 1 95.75 343 LEU A O 1
ATOM 2648 N N . THR A 1 344 ? 1.767 22.688 -11.359 1 93.31 344 THR A N 1
ATOM 2649 C CA . THR A 1 344 ? 0.768 22.062 -10.5 1 93.31 344 THR A CA 1
ATOM 2650 C C . THR A 1 344 ? 1.127 22.266 -9.023 1 93.31 344 THR A C 1
ATOM 2652 O O . THR A 1 344 ? 0.282 22.672 -8.227 1 93.31 344 THR A O 1
ATOM 2655 N N . LEU A 1 345 ? 2.361 21.969 -8.711 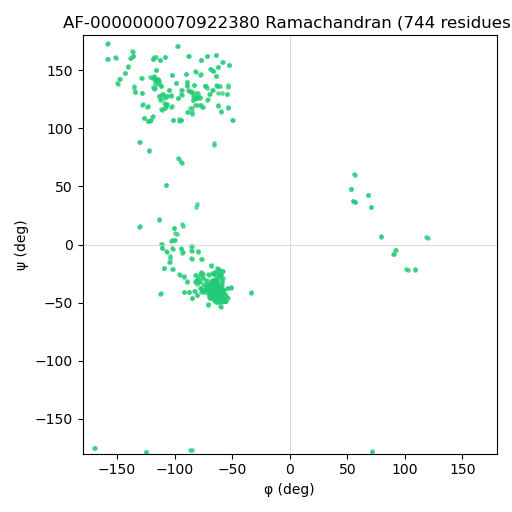1 94.19 345 LEU A N 1
ATOM 2656 C CA . LEU A 1 345 ? 2.852 22.156 -7.348 1 94.19 345 LEU A CA 1
ATOM 2657 C C . LEU A 1 345 ? 2.695 23.594 -6.902 1 94.19 345 LEU A C 1
ATOM 2659 O O . LEU A 1 345 ? 2.248 23.859 -5.785 1 94.19 345 LEU A O 1
ATOM 2663 N N . PHE A 1 346 ? 3.062 24.5 -7.75 1 95.19 346 PHE A N 1
ATOM 2664 C CA . PHE A 1 346 ? 2.979 25.922 -7.465 1 95.19 346 PHE A CA 1
ATOM 2665 C C . PHE A 1 346 ? 1.539 26.328 -7.172 1 95.19 346 PHE A C 1
ATOM 2667 O O . PHE A 1 346 ? 1.273 27.016 -6.18 1 95.19 346 PHE A O 1
ATOM 2674 N N . PHE A 1 347 ? 0.65 25.891 -7.934 1 94.38 347 PHE A N 1
ATOM 2675 C CA . PHE A 1 347 ? -0.753 26.25 -7.777 1 94.38 347 PHE A CA 1
ATOM 2676 C C . PHE A 1 347 ? -1.332 25.641 -6.504 1 94.38 347 PHE A C 1
ATOM 2678 O O . PHE A 1 347 ? -2.119 26.281 -5.805 1 94.38 347 PHE A O 1
ATOM 2685 N N . LEU A 1 348 ? -0.906 24.469 -6.195 1 91.19 348 LEU A N 1
ATOM 2686 C CA . LEU A 1 348 ? -1.477 23.734 -5.066 1 91.19 348 LEU A CA 1
ATOM 2687 C C . LEU A 1 348 ? -0.945 24.266 -3.744 1 91.19 348 LEU A C 1
ATOM 2689 O O . LEU A 1 348 ? -1.586 24.109 -2.703 1 91.19 348 LEU A O 1
ATOM 2693 N N . THR A 1 349 ? 0.23 24.906 -3.779 1 92.69 349 THR A N 1
ATOM 2694 C CA . THR A 1 349 ? 0.839 25.266 -2.508 1 92.69 349 THR A CA 1
ATOM 2695 C C . THR A 1 349 ? 0.858 26.781 -2.338 1 92.69 349 THR A C 1
ATOM 2697 O O . THR A 1 349 ? 0.514 27.297 -1.271 1 92.69 349 THR A O 1
ATOM 2700 N N . VAL A 1 350 ? 1.19 27.5 -3.375 1 92.69 350 VAL A N 1
ATOM 2701 C CA . VAL A 1 350 ? 1.389 28.938 -3.271 1 92.69 350 VAL A CA 1
ATOM 2702 C C . VAL A 1 350 ? 0.038 29.656 -3.307 1 92.69 350 VAL A C 1
ATOM 2704 O O . VAL A 1 350 ? -0.231 30.531 -2.48 1 92.69 350 VAL A O 1
ATOM 2707 N N . PHE A 1 351 ? -0.803 29.219 -4.184 1 90 351 PHE A N 1
ATOM 2708 C CA . PHE A 1 351 ? -2.078 29.891 -4.383 1 90 351 PHE A CA 1
ATOM 2709 C C . PHE A 1 351 ? -2.932 29.812 -3.121 1 90 351 PHE A C 1
ATOM 2711 O O . PHE A 1 351 ? -3.391 30.844 -2.615 1 90 351 PHE A O 1
ATOM 2718 N N . PRO A 1 352 ? -3.1 28.703 -2.547 1 88.31 352 PRO A N 1
ATOM 2719 C CA . PRO A 1 352 ? -3.916 28.625 -1.333 1 88.31 352 PRO A CA 1
ATOM 2720 C C . PRO A 1 352 ? -3.316 29.422 -0.174 1 88.31 352 PRO A C 1
ATOM 2722 O O . PRO A 1 352 ? -4.055 30.016 0.622 1 88.31 352 PRO A O 1
ATOM 2725 N N . TYR A 1 353 ? -2.059 29.453 -0.05 1 90.19 353 TYR A N 1
ATOM 2726 C CA . TYR A 1 353 ? -1.41 30.203 1.017 1 90.19 353 TYR A CA 1
ATOM 2727 C C . TYR A 1 353 ? -1.659 31.703 0.856 1 90.19 353 TYR A C 1
ATOM 2729 O O . TYR A 1 353 ? -1.978 32.375 1.826 1 90.19 353 TYR A O 1
ATOM 2737 N N . LEU A 1 354 ? -1.532 32.188 -0.341 1 89.69 354 LEU A N 1
ATOM 2738 C CA . LEU A 1 354 ? -1.743 33.625 -0.603 1 89.69 354 LEU A CA 1
ATOM 2739 C C . LEU A 1 354 ? -3.191 34 -0.328 1 89.69 354 LEU A C 1
ATOM 2741 O O . LEU A 1 354 ? -3.451 35.062 0.265 1 89.69 354 LEU A O 1
ATOM 2745 N N . VAL A 1 355 ? -4.047 33.156 -0.7 1 87.12 355 VAL A N 1
ATOM 2746 C CA . VAL A 1 355 ? -5.457 33.438 -0.448 1 87.12 355 VAL A CA 1
ATOM 2747 C C . VAL A 1 355 ? -5.727 33.438 1.055 1 87.12 355 VAL A C 1
ATOM 2749 O O . VAL A 1 355 ? -6.383 34.344 1.573 1 87.12 355 VAL A O 1
ATOM 2752 N N . ALA A 1 356 ? -5.152 32.531 1.699 1 86.12 356 ALA A N 1
ATOM 2753 C CA . ALA A 1 356 ? -5.375 32.375 3.135 1 86.12 356 ALA A CA 1
ATOM 2754 C C . ALA A 1 356 ? -4.797 33.562 3.914 1 86.12 356 ALA A C 1
ATOM 2756 O O . ALA A 1 356 ? -5.34 33.938 4.949 1 86.12 356 ALA A O 1
ATOM 2757 N N . THR A 1 357 ? -3.771 34.125 3.43 1 83.31 357 THR A N 1
ATOM 2758 C CA . THR A 1 357 ? -3.09 35.188 4.191 1 83.31 357 THR A CA 1
ATOM 2759 C C . THR A 1 357 ? -3.568 36.562 3.76 1 83.31 357 THR A C 1
ATOM 2761 O O . THR A 1 357 ? -3.566 37.5 4.559 1 83.31 357 THR A O 1
ATOM 2764 N N . LEU A 1 358 ? -4.035 36.719 2.561 1 82.75 358 LEU A N 1
ATOM 2765 C CA . LEU A 1 358 ? -4.387 38.031 2.049 1 82.75 358 LEU A CA 1
ATOM 2766 C C . LEU A 1 358 ? -5.852 38.344 2.316 1 82.75 358 LEU A C 1
ATOM 2768 O O . LEU A 1 358 ? -6.219 39.5 2.498 1 82.75 358 LEU A O 1
ATOM 2772 N N . MET A 1 359 ? -6.609 37.375 2.396 1 81.12 359 MET A N 1
ATOM 2773 C CA . MET A 1 359 ? -8.047 37.594 2.516 1 81.12 359 MET A CA 1
ATOM 2774 C C . MET A 1 359 ? -8.391 38.25 3.848 1 81.12 359 MET A C 1
ATOM 2776 O O . MET A 1 359 ? -9.117 39.25 3.887 1 81.12 359 MET A O 1
ATOM 2780 N N . PRO A 1 360 ? -7.852 37.781 4.852 1 76.06 360 PRO A N 1
ATOM 2781 C CA . PRO A 1 360 ? -8.18 38.438 6.121 1 76.06 360 PRO A CA 1
ATOM 2782 C C . PRO A 1 360 ? -7.629 39.844 6.207 1 76.06 360 PRO A C 1
ATOM 2784 O O . PRO A 1 360 ? -8.258 40.719 6.812 1 76.06 360 PRO A O 1
ATOM 2787 N N . VAL A 1 361 ? -6.52 40.062 5.637 1 72.88 361 VAL A N 1
ATOM 2788 C CA . VAL A 1 361 ? -5.902 41.406 5.656 1 72.88 361 VAL A CA 1
ATOM 2789 C C . VAL A 1 361 ? -6.758 42.375 4.852 1 72.88 361 VAL A C 1
ATOM 2791 O O . VAL A 1 361 ? -6.969 43.531 5.277 1 72.88 361 VAL A O 1
ATOM 2794 N N . TRP A 1 362 ? -7.18 41.875 3.791 1 76.31 362 TRP A N 1
ATOM 2795 C CA . TRP A 1 362 ? -8.047 42.688 2.947 1 76.31 362 TRP A CA 1
ATOM 2796 C C . TRP A 1 362 ? -9.328 43.031 3.678 1 76.31 362 TRP A C 1
ATOM 2798 O O . TRP A 1 362 ? -9.758 44.188 3.658 1 76.31 362 TRP A O 1
ATOM 2808 N N . ARG A 1 363 ? -9.906 42.219 4.348 1 74.5 363 ARG A N 1
ATOM 2809 C CA . ARG A 1 363 ? -11.148 42.469 5.078 1 74.5 363 ARG A CA 1
ATOM 2810 C C . ARG A 1 363 ? -10.938 43.438 6.227 1 74.5 363 ARG A C 1
ATOM 2812 O O . ARG A 1 363 ? -11.781 44.312 6.477 1 74.5 363 ARG A O 1
ATOM 2819 N N . ALA A 1 364 ? -9.82 43.281 6.887 1 68.19 364 ALA A N 1
ATOM 2820 C CA . ALA A 1 364 ? -9.5 44.156 8.008 1 68.19 364 ALA A CA 1
ATOM 2821 C C . ALA A 1 364 ? -9.234 45.594 7.516 1 68.19 364 ALA A C 1
ATOM 2823 O O . ALA A 1 364 ? -9.586 46.562 8.188 1 68.19 364 ALA A O 1
ATOM 2824 N N . ALA A 1 365 ? -8.586 45.625 6.391 1 66.12 365 ALA A N 1
ATOM 2825 C CA . ALA A 1 365 ? -8.203 46.906 5.852 1 66.12 365 ALA A CA 1
ATOM 2826 C C . ALA A 1 365 ? -9.43 47.688 5.359 1 66.12 365 ALA A C 1
ATOM 2828 O O . ALA A 1 365 ? -9.461 48.906 5.41 1 66.12 365 ALA A O 1
ATOM 2829 N N . VAL A 1 366 ? -10.32 46.906 4.895 1 64.88 366 VAL A N 1
ATOM 2830 C CA . VAL A 1 366 ? -11.508 47.531 4.336 1 64.88 366 VAL A CA 1
ATOM 2831 C C . VAL A 1 366 ? -12.484 47.875 5.461 1 64.88 366 VAL A C 1
ATOM 2833 O O . VAL A 1 366 ? -13.281 48.812 5.332 1 64.88 366 VAL A O 1
ATOM 2836 N N . SER A 1 367 ? -12.375 47.125 6.547 1 60.25 367 SER A N 1
ATOM 2837 C CA . SER A 1 367 ? -13.266 47.438 7.656 1 60.25 367 SER A CA 1
ATOM 2838 C C . SER A 1 367 ? -12.891 48.75 8.305 1 60.25 367 SER A C 1
ATOM 2840 O O . SER A 1 367 ? -11.719 49.156 8.281 1 60.25 367 SER A O 1
ATOM 2842 N N . ASP A 1 368 ? -13.719 49.75 8.57 1 51.88 368 ASP A N 1
ATOM 2843 C CA . ASP A 1 368 ? -13.695 51.156 8.938 1 51.88 368 ASP A CA 1
ATOM 2844 C C . ASP A 1 368 ? -12.766 51.406 10.125 1 51.88 368 ASP A C 1
ATOM 2846 O O . ASP A 1 368 ? -12.938 50.781 11.188 1 51.88 368 ASP A O 1
ATOM 2850 N N . PRO A 1 369 ? -11.57 52.031 9.93 1 47.31 369 PRO A N 1
ATOM 2851 C CA . PRO A 1 369 ? -10.617 52.5 10.93 1 47.31 369 PRO A CA 1
ATOM 2852 C C . PRO A 1 369 ? -11.305 53 12.195 1 47.31 369 PRO A C 1
ATOM 2854 O O . PRO A 1 369 ? -10.727 52.938 13.281 1 47.31 369 PRO A O 1
ATOM 2857 N N . ASP A 1 370 ? -12.367 53.719 12.094 1 45.56 370 ASP A N 1
ATOM 2858 C CA . ASP A 1 370 ? -13.031 54.344 13.242 1 45.56 370 ASP A CA 1
ATOM 2859 C C . ASP A 1 370 ? -13.445 53.281 14.266 1 45.56 370 ASP A C 1
ATOM 2861 O O . ASP A 1 370 ? -13.547 53.594 15.461 1 45.56 370 ASP A O 1
ATOM 2865 N N . GLU A 1 371 ? -13.703 52.125 13.891 1 44.12 371 GLU A N 1
ATOM 2866 C CA . GLU A 1 371 ? -14.172 51.125 14.844 1 44.12 371 GLU A CA 1
ATOM 2867 C C . GLU A 1 371 ? -13.008 50.5 15.609 1 44.12 371 GLU A C 1
ATOM 2869 O O . GLU A 1 371 ? -13.172 50.062 16.75 1 44.12 371 GLU A O 1
ATOM 2874 N N . VAL A 1 372 ? -11.859 50.312 15.156 1 41.56 372 VAL A N 1
ATOM 2875 C CA . VAL A 1 372 ? -10.688 49.781 15.852 1 41.56 372 VAL A CA 1
ATOM 2876 C C . VAL A 1 372 ? -10.164 50.844 16.828 1 41.56 372 VAL A C 1
ATOM 2878 O O . VAL A 1 372 ? -9.531 50.5 17.844 1 41.56 372 VAL A O 1
ATOM 2881 N N . MET A 1 373 ? -10.148 52.156 16.641 1 37.28 373 MET A N 1
ATOM 2882 C CA . MET A 1 373 ? -9.688 53.219 17.547 1 37.28 373 MET A CA 1
ATOM 2883 C C . MET A 1 373 ? -10.742 53.531 18.594 1 37.28 373 MET A C 1
A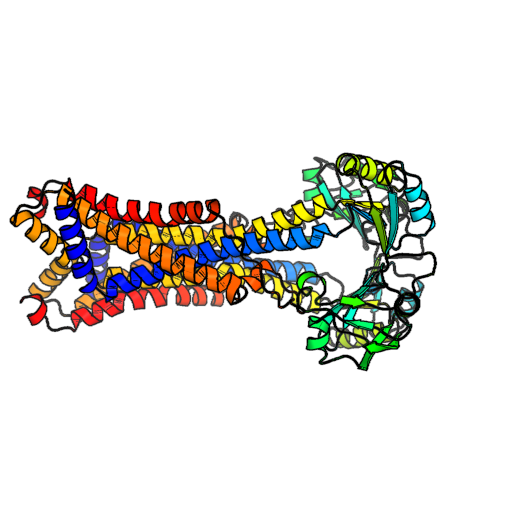TOM 2885 O O . MET A 1 373 ? -10.508 54.344 19.5 1 37.28 373 MET A O 1
ATOM 2889 N N . ARG A 1 374 ? -12.055 52.938 18.578 1 39.88 374 ARG A N 1
ATOM 2890 C CA . ARG A 1 374 ? -12.93 53.188 19.719 1 39.88 374 ARG A CA 1
ATOM 2891 C C . ARG A 1 374 ? -12.867 52 20.703 1 39.88 374 ARG A C 1
ATOM 2893 O O . ARG A 1 374 ? -12.688 50.875 20.297 1 39.88 374 ARG A O 1
ATOM 2900 N N . MET B 1 1 ? -10.078 27.188 46.312 1 52.06 1 MET B N 1
ATOM 2901 C CA . MET B 1 1 ? -9.273 26.797 45.188 1 52.06 1 MET B CA 1
ATOM 2902 C C . MET B 1 1 ? -10.156 26.297 44.031 1 52.06 1 MET B C 1
ATOM 2904 O O . MET B 1 1 ? -10 26.734 42.906 1 52.06 1 MET B O 1
ATOM 2908 N N . LEU B 1 2 ? -11.117 25.562 44.375 1 55.41 2 LEU B N 1
ATOM 2909 C CA . LEU B 1 2 ? -12.023 25 43.375 1 55.41 2 LEU B CA 1
ATOM 2910 C C . LEU B 1 2 ? -12.938 26.078 42.812 1 55.41 2 LEU B C 1
ATOM 2912 O O . LEU B 1 2 ? -13.203 26.109 41.594 1 55.41 2 LEU B O 1
ATOM 2916 N N . ALA B 1 3 ? -13.391 26.906 43.656 1 59.66 3 ALA B N 1
ATOM 2917 C CA . ALA B 1 3 ? -14.297 27.953 43.188 1 59.66 3 ALA B CA 1
ATOM 2918 C C . ALA B 1 3 ? -13.594 28.922 42.25 1 59.66 3 ALA B C 1
ATOM 2920 O O . ALA B 1 3 ? -14.172 29.344 41.25 1 59.66 3 ALA B O 1
ATOM 2921 N N . ARG B 1 4 ? -12.43 29.25 42.562 1 62.56 4 ARG B N 1
ATOM 2922 C CA . ARG B 1 4 ? -11.609 30.094 41.688 1 62.56 4 ARG B CA 1
ATOM 2923 C C . ARG B 1 4 ? -11.367 29.422 40.344 1 62.56 4 ARG B C 1
ATOM 2925 O O . ARG B 1 4 ? -11.438 30.078 39.281 1 62.56 4 ARG B O 1
ATOM 2932 N N . GLN B 1 5 ? -11.18 28.156 40.375 1 65.12 5 GLN B N 1
ATOM 2933 C CA . GLN B 1 5 ? -10.961 27.391 39.156 1 65.12 5 GLN B CA 1
ATOM 2934 C C . GLN B 1 5 ? -12.219 27.359 38.281 1 65.12 5 GLN B C 1
ATOM 2936 O O . GLN B 1 5 ? -12.133 27.484 37.062 1 65.12 5 GLN B O 1
ATOM 2941 N N . ARG B 1 6 ? -13.328 27.234 38.969 1 65.88 6 ARG B N 1
ATOM 2942 C CA . ARG B 1 6 ? -14.602 27.219 38.25 1 65.88 6 ARG B CA 1
ATOM 2943 C C . ARG B 1 6 ? -14.859 28.562 37.594 1 65.88 6 ARG B C 1
ATOM 2945 O O . ARG B 1 6 ? -15.359 28.625 36.469 1 65.88 6 ARG B O 1
ATOM 2952 N N . TYR B 1 7 ? -14.562 29.562 38.344 1 64.06 7 TYR B N 1
ATOM 2953 C CA . TYR B 1 7 ? -14.766 30.891 37.75 1 64.06 7 TYR B CA 1
ATOM 2954 C C . TYR B 1 7 ? -13.852 31.125 36.562 1 64.06 7 TYR B C 1
ATOM 2956 O O . TYR B 1 7 ? -14.281 31.656 35.531 1 64.06 7 TYR B O 1
ATOM 2964 N N . LEU B 1 8 ? -12.68 30.609 36.719 1 66.94 8 LEU B N 1
ATOM 2965 C CA . LEU B 1 8 ? -11.719 30.75 35.625 1 66.94 8 LEU B CA 1
ATOM 2966 C C . LEU B 1 8 ? -12.156 29.938 34.406 1 66.94 8 LEU B C 1
ATOM 2968 O O . LEU B 1 8 ? -12.023 30.406 33.281 1 66.94 8 LEU B O 1
ATOM 2972 N N . ALA B 1 9 ? -12.711 28.828 34.719 1 67.75 9 ALA B N 1
ATOM 2973 C CA . ALA B 1 9 ? -13.203 27.984 33.625 1 67.75 9 ALA B CA 1
ATOM 2974 C C . ALA B 1 9 ? -14.375 28.656 32.906 1 67.75 9 ALA B C 1
ATOM 2976 O O . ALA B 1 9 ? -14.438 28.641 31.672 1 67.75 9 ALA B O 1
ATOM 2977 N N . ASP B 1 10 ? -15.266 29.188 33.688 1 68.31 10 ASP B N 1
ATOM 2978 C CA . ASP B 1 10 ? -16.438 29.844 33.094 1 68.31 10 ASP B CA 1
ATOM 2979 C C . ASP B 1 10 ? -16.016 31.062 32.281 1 68.31 10 ASP B C 1
ATOM 2981 O O . ASP B 1 10 ? -16.578 31.297 31.188 1 68.31 10 ASP B O 1
ATOM 2985 N N . TYR B 1 11 ? -15.07 31.719 32.75 1 64.94 11 TYR B N 1
ATOM 2986 C CA . TYR B 1 11 ? -14.578 32.875 32.031 1 64.94 11 TYR B CA 1
ATOM 2987 C C . TYR B 1 11 ? -13.938 32.438 30.703 1 64.94 11 TYR B C 1
ATOM 2989 O O . TYR B 1 11 ? -14.141 33.062 29.672 1 64.94 11 TYR B O 1
ATOM 2997 N N . THR B 1 12 ? -13.227 31.359 30.828 1 63.75 12 THR B N 1
ATOM 2998 C CA . THR B 1 12 ? -12.516 30.859 29.672 1 63.75 12 THR B CA 1
ATOM 2999 C C . THR B 1 12 ? -13.508 30.422 28.578 1 63.75 12 THR B C 1
ATOM 3001 O O . THR B 1 12 ? -13.297 30.703 27.406 1 63.75 12 THR B O 1
ATOM 3004 N N . VAL B 1 13 ? -14.531 29.781 28.969 1 68 13 VAL B N 1
ATOM 3005 C CA . VAL B 1 13 ? -15.539 29.344 28.016 1 68 13 VAL B CA 1
ATOM 3006 C C . VAL B 1 13 ? -16.203 30.547 27.375 1 68 13 VAL B C 1
ATOM 3008 O O . VAL B 1 13 ? -16.453 30.562 26.172 1 68 13 VAL B O 1
ATOM 3011 N N . ALA B 1 14 ? -16.469 31.531 28.172 1 65 14 ALA B N 1
ATOM 3012 C CA . ALA B 1 14 ? -17.125 32.75 27.672 1 65 14 ALA B CA 1
ATOM 3013 C C . ALA B 1 14 ? -16.203 33.5 26.703 1 65 14 ALA B C 1
ATOM 3015 O O . ALA B 1 14 ? -16.656 34 25.688 1 65 14 ALA B O 1
ATOM 3016 N N . ALA B 1 15 ? -14.922 33.469 27.062 1 62 15 ALA B N 1
ATOM 3017 C CA . ALA B 1 15 ? -13.938 34.156 26.234 1 62 15 ALA B CA 1
ATOM 3018 C C . ALA B 1 15 ? -13.758 33.406 24.906 1 62 15 ALA B C 1
ATOM 3020 O O . ALA B 1 15 ? -13.617 34.062 23.859 1 62 15 ALA B O 1
ATOM 3021 N N . MET B 1 16 ? -13.836 32.219 24.984 1 65.5 16 MET B N 1
ATOM 3022 C CA . MET B 1 16 ? -13.68 31.406 23.781 1 65.5 16 MET B CA 1
ATOM 3023 C C . MET B 1 16 ? -14.891 31.531 22.875 1 65.5 16 MET B C 1
ATOM 3025 O O . MET B 1 16 ? -14.758 31.531 21.641 1 65.5 16 MET B O 1
ATOM 3029 N N . ALA B 1 17 ? -16.031 31.641 23.469 1 63.88 17 ALA B N 1
ATOM 3030 C CA . ALA B 1 17 ? -17.25 31.797 22.703 1 63.88 17 ALA B CA 1
ATOM 3031 C C . ALA B 1 17 ? -17.266 33.125 21.953 1 63.88 17 ALA B C 1
ATOM 3033 O O . ALA B 1 17 ? -17.891 33.25 20.891 1 63.88 17 ALA B O 1
ATOM 3034 N N . ARG B 1 18 ? -16.547 34.062 22.422 1 59.44 18 ARG B N 1
ATOM 3035 C CA . ARG B 1 18 ? -16.484 35.375 21.766 1 59.44 18 ARG B CA 1
ATOM 3036 C C . ARG B 1 18 ? -15.617 35.312 20.5 1 59.44 18 ARG B C 1
ATOM 3038 O O . ARG B 1 18 ? -15.82 36.094 19.562 1 59.44 18 ARG B O 1
ATOM 3045 N N . ARG B 1 19 ? -14.688 34.406 20.578 1 65.75 19 ARG B N 1
ATOM 3046 C CA . ARG B 1 19 ? -13.812 34.25 19.422 1 65.75 19 ARG B CA 1
ATOM 3047 C C . ARG B 1 19 ? -14.133 32.938 18.672 1 65.75 19 ARG B C 1
ATOM 3049 O O . ARG B 1 19 ? -13.227 32.188 18.297 1 65.75 19 ARG B O 1
ATOM 3056 N N . ARG B 1 20 ? -15.367 32.875 18.438 1 64.62 20 ARG B N 1
ATOM 3057 C CA . ARG B 1 20 ? -15.938 31.625 17.938 1 64.62 20 ARG B CA 1
ATOM 3058 C C . ARG B 1 20 ? -15.281 31.188 16.641 1 64.62 20 ARG B C 1
ATOM 3060 O O . ARG B 1 20 ? -14.977 30.016 16.438 1 64.62 20 ARG B O 1
ATOM 3067 N N . GLY B 1 21 ? -15.062 32.125 15.828 1 63.34 21 GLY B N 1
ATOM 3068 C CA . GLY B 1 21 ? -14.531 31.75 14.531 1 63.34 21 GLY B CA 1
ATOM 3069 C C . GLY B 1 21 ? -13.141 31.156 14.602 1 63.34 21 GLY B C 1
ATOM 3070 O O . GLY B 1 21 ? -12.883 30.094 14.039 1 63.34 21 GLY B O 1
ATOM 3071 N N . ARG B 1 22 ? -12.305 31.797 15.359 1 68.56 22 ARG B N 1
ATOM 3072 C CA . ARG B 1 22 ? -10.93 31.359 15.484 1 68.56 22 ARG B CA 1
ATOM 3073 C C . ARG B 1 22 ? -10.852 30.016 16.219 1 68.56 22 ARG B C 1
ATOM 3075 O O . ARG B 1 22 ? -10.078 29.141 15.82 1 68.56 22 ARG B O 1
ATOM 3082 N N . ASN B 1 23 ? -11.648 29.953 17.141 1 75.44 23 ASN B N 1
ATOM 3083 C CA . ASN B 1 23 ? -11.648 28.734 17.922 1 75.44 23 ASN B CA 1
ATOM 3084 C C . ASN B 1 23 ? -12.227 27.562 17.141 1 75.44 23 ASN B C 1
ATOM 3086 O O . ASN B 1 23 ? -11.789 26.422 17.297 1 75.44 23 ASN B O 1
ATOM 3090 N N . LEU B 1 24 ? -13.039 27.922 16.234 1 81.5 24 LEU B N 1
ATOM 3091 C CA . LEU B 1 24 ? -13.648 26.875 15.43 1 81.5 24 LEU B CA 1
ATOM 3092 C C . LEU B 1 24 ? -12.648 26.312 14.422 1 81.5 24 LEU B C 1
ATOM 3094 O O . LEU B 1 24 ? -12.609 25.094 14.188 1 81.5 24 LEU B O 1
ATOM 3098 N N . GLY B 1 25 ? -11.852 27.203 13.859 1 81.25 25 GLY B N 1
ATOM 3099 C CA . GLY B 1 25 ? -10.836 26.75 12.93 1 81.25 25 GLY B CA 1
ATOM 3100 C C . GLY B 1 25 ? -9.82 25.828 13.57 1 81.25 25 GLY B C 1
ATOM 3101 O O . GLY B 1 25 ? -9.469 24.781 13.008 1 81.25 25 GLY B O 1
ATOM 3102 N N . LEU B 1 26 ? -9.453 26.203 14.727 1 83.5 26 LEU B N 1
ATOM 3103 C CA . LEU B 1 26 ? -8.5 25.391 15.469 1 83.5 26 LEU B CA 1
ATOM 3104 C C . LEU B 1 26 ? -9.102 24.047 15.836 1 83.5 26 LEU B C 1
ATOM 3106 O O . LEU B 1 26 ? -8.445 23.016 15.711 1 83.5 26 LEU B O 1
ATOM 3110 N N . LEU B 1 27 ? -10.344 24.125 16.219 1 88.56 27 LEU B N 1
ATOM 3111 C CA . LEU B 1 27 ? -11.016 22.891 16.641 1 88.56 27 LEU B CA 1
ATOM 3112 C C . LEU B 1 27 ? -11.219 21.953 15.453 1 88.56 27 LEU B C 1
ATOM 3114 O O . LEU B 1 27 ? -11.078 20.734 15.602 1 88.56 27 LEU B O 1
ATOM 3118 N N . VAL B 1 28 ? -11.453 22.484 14.336 1 89.69 28 VAL B N 1
ATOM 3119 C CA . VAL B 1 28 ? -11.688 21.688 13.141 1 89.69 28 VAL B CA 1
ATOM 3120 C C . VAL B 1 28 ? -10.383 21.016 12.711 1 89.69 28 VAL B C 1
ATOM 3122 O O . VAL B 1 28 ? -10.352 19.812 12.453 1 89.69 28 VAL B O 1
ATOM 3125 N N . VAL B 1 29 ? -9.352 21.766 12.711 1 88.31 29 VAL B N 1
ATOM 3126 C CA . VAL B 1 29 ? -8.07 21.234 12.273 1 88.31 29 VAL B CA 1
ATOM 3127 C C . VAL B 1 29 ? -7.559 20.219 13.289 1 88.31 29 VAL B C 1
ATOM 3129 O O . VAL B 1 29 ? -7.152 19.109 12.914 1 88.31 29 VAL B O 1
ATOM 3132 N N . TYR B 1 30 ? -7.664 20.641 14.516 1 91.25 30 TYR B N 1
ATOM 3133 C CA . TYR B 1 30 ? -7.199 19.766 15.594 1 91.25 30 TYR B CA 1
ATOM 3134 C C . TYR B 1 30 ? -8.047 18.516 15.688 1 91.25 30 TYR B C 1
ATOM 3136 O O . TYR B 1 30 ? -7.52 17.406 15.734 1 91.25 30 TYR B O 1
ATOM 3144 N N . GLY B 1 31 ? -9.328 18.641 15.68 1 93.69 31 GLY B N 1
ATOM 3145 C CA . GLY B 1 31 ? -10.227 17.5 15.672 1 93.69 31 GLY B CA 1
ATOM 3146 C C . GLY B 1 31 ? -10.031 16.594 14.477 1 93.69 31 GLY B C 1
ATOM 3147 O O . GLY B 1 31 ? -10.102 15.367 14.594 1 93.69 31 GLY B O 1
ATOM 3148 N N . GLY B 1 32 ? -9.828 17.219 13.32 1 92.25 32 GLY B N 1
ATOM 3149 C CA . GLY B 1 32 ? -9.562 16.453 12.117 1 92.25 32 GLY B CA 1
ATOM 3150 C C . GLY B 1 32 ? -8.305 15.602 12.211 1 92.25 32 GLY B C 1
ATOM 3151 O O . GLY B 1 32 ? -8.289 14.461 11.75 1 92.25 32 GLY B O 1
ATOM 3152 N N . MET B 1 33 ? -7.332 16.141 12.844 1 90.88 33 MET B N 1
ATOM 3153 C CA . MET B 1 33 ? -6.082 15.406 13.031 1 90.88 33 MET B CA 1
ATOM 3154 C C . MET B 1 33 ? -6.285 14.203 13.945 1 90.88 33 MET B C 1
ATOM 3156 O O . MET B 1 33 ? -5.801 13.109 13.656 1 90.88 33 MET B O 1
ATOM 3160 N N . VAL B 1 34 ? -6.973 14.477 15.023 1 94.06 34 VAL B N 1
ATOM 3161 C CA . VAL B 1 34 ? -7.277 13.391 15.953 1 94.06 34 VAL B CA 1
ATOM 3162 C C . VAL B 1 34 ? -8.117 12.328 15.242 1 94.06 34 VAL B C 1
ATOM 3164 O O . VAL B 1 34 ? -7.879 11.133 15.414 1 94.06 34 VAL B O 1
ATOM 3167 N N . PHE B 1 35 ? -9.047 12.727 14.461 1 95.12 35 PHE B N 1
ATOM 3168 C CA . PHE B 1 35 ? -9.93 11.844 13.703 1 95.12 35 PHE B CA 1
ATOM 3169 C C . PHE B 1 35 ? -9.125 10.922 12.797 1 95.12 35 PHE B C 1
ATOM 3171 O O . PHE B 1 35 ? -9.32 9.711 12.797 1 95.12 35 PHE B O 1
ATOM 3178 N N . LEU B 1 36 ? -8.219 11.484 12.078 1 92.25 36 LEU B N 1
ATOM 3179 C CA . LEU B 1 36 ? -7.441 10.703 11.117 1 92.25 36 LEU B CA 1
ATOM 3180 C C . LEU B 1 36 ? -6.543 9.703 11.844 1 92.25 36 LEU B C 1
ATOM 3182 O O . LEU B 1 36 ? -6.465 8.531 11.453 1 92.25 36 LEU B O 1
ATOM 3186 N N . LEU B 1 37 ? -5.91 10.156 12.891 1 91.94 37 LEU B N 1
ATOM 3187 C CA . LEU B 1 37 ? -5.031 9.281 13.656 1 91.94 37 LEU B CA 1
ATOM 3188 C C . LEU B 1 37 ? -5.82 8.141 14.297 1 91.94 37 LEU B C 1
ATOM 3190 O O . LEU B 1 37 ? -5.418 6.977 14.211 1 91.94 37 LEU B O 1
ATOM 3194 N N . ALA B 1 38 ? -6.879 8.523 14.859 1 95.44 38 ALA B N 1
ATOM 3195 C CA . ALA B 1 38 ? -7.719 7.527 15.523 1 95.44 38 ALA B CA 1
ATOM 3196 C C . ALA B 1 38 ? -8.297 6.535 14.516 1 95.44 38 ALA B C 1
ATOM 3198 O O . ALA B 1 38 ? -8.367 5.336 14.797 1 95.44 38 ALA B O 1
ATOM 3199 N N . SER B 1 39 ? -8.711 7.02 13.414 1 93.75 39 SER B N 1
ATOM 3200 C CA . SER B 1 39 ? -9.266 6.145 12.383 1 93.75 39 SER B CA 1
ATOM 3201 C C . SER B 1 39 ? -8.266 5.074 11.969 1 93.75 39 SER B C 1
ATOM 3203 O O . SER B 1 39 ? -8.633 3.908 11.805 1 93.75 39 SER B O 1
ATOM 3205 N N . VAL B 1 40 ? -7.055 5.484 11.797 1 91.44 40 VAL B N 1
ATOM 3206 C CA . VAL B 1 40 ? -6.02 4.539 11.383 1 91.44 40 VAL B CA 1
ATOM 3207 C C . VAL B 1 40 ? -5.816 3.488 12.469 1 91.44 40 VAL B C 1
ATOM 3209 O O . VAL B 1 40 ? -5.75 2.291 12.18 1 91.44 40 VAL B O 1
ATOM 3212 N N . LEU B 1 41 ? -5.742 3.926 13.695 1 93.38 41 LEU B N 1
ATOM 3213 C CA . LEU B 1 41 ? -5.492 3.008 14.797 1 93.38 41 LEU B CA 1
ATOM 3214 C C . LEU B 1 41 ? -6.648 2.029 14.969 1 93.38 41 LEU B C 1
ATOM 3216 O O . LEU B 1 41 ? -6.434 0.822 15.094 1 93.38 41 LEU B O 1
ATOM 3220 N N . PHE B 1 42 ? -7.836 2.582 14.898 1 95.06 42 PHE B N 1
ATOM 3221 C CA . PHE B 1 42 ? -9.016 1.745 15.078 1 95.06 42 PHE B CA 1
ATOM 3222 C C . PHE B 1 42 ? -9.156 0.755 13.93 1 95.06 42 PHE B C 1
ATOM 3224 O O . PHE B 1 42 ? -9.445 -0.423 14.148 1 95.06 42 PHE B O 1
ATOM 3231 N N . TYR B 1 43 ? -8.977 1.187 12.805 1 91.81 43 TYR B N 1
ATOM 3232 C CA . TYR B 1 43 ? -9.148 0.345 11.625 1 91.81 43 TYR B CA 1
ATOM 3233 C C . TYR B 1 43 ? -8.117 -0.779 11.602 1 91.81 43 TYR B C 1
ATOM 3235 O O . TYR B 1 43 ? -8.461 -1.933 11.328 1 91.81 43 TYR B O 1
ATOM 3243 N N . THR B 1 44 ? -6.895 -0.397 11.852 1 90.38 44 THR B N 1
ATOM 3244 C CA . THR B 1 44 ? -5.832 -1.396 11.852 1 90.38 44 THR B CA 1
ATOM 3245 C C . THR B 1 44 ? -6.121 -2.492 12.875 1 90.38 44 THR B C 1
ATOM 3247 O O . THR B 1 44 ? -6 -3.682 12.57 1 90.38 44 THR B O 1
ATOM 3250 N N . SER B 1 45 ? -6.523 -2.061 14.031 1 92.19 45 SER B N 1
ATOM 3251 C CA . SER B 1 45 ? -6.828 -3.023 15.086 1 92.19 45 SER B CA 1
ATOM 3252 C C . SER B 1 45 ? -8.008 -3.91 14.703 1 92.19 45 SER B C 1
ATOM 3254 O O . SER B 1 45 ? -7.996 -5.113 14.969 1 92.19 45 SER B O 1
ATOM 3256 N N . ALA B 1 46 ? -8.953 -3.338 14.109 1 89.75 46 ALA B N 1
ATOM 3257 C CA . ALA B 1 46 ? -10.125 -4.094 13.68 1 89.75 46 ALA B CA 1
ATOM 3258 C C . ALA B 1 46 ? -9.766 -5.117 12.609 1 89.75 46 ALA B C 1
ATOM 3260 O O . ALA B 1 46 ? -10.242 -6.254 12.633 1 89.75 46 ALA B O 1
ATOM 3261 N N . LEU B 1 47 ? -8.961 -4.77 11.703 1 86.25 47 LEU B N 1
ATOM 3262 C CA . LEU B 1 47 ? -8.547 -5.676 10.641 1 86.25 47 LEU B CA 1
ATOM 3263 C C . LEU B 1 47 ? -7.746 -6.844 11.203 1 86.25 47 LEU B C 1
ATOM 3265 O O . LEU B 1 47 ? -7.93 -7.988 10.781 1 86.25 47 LEU B O 1
ATOM 3269 N N . LYS B 1 48 ? -6.832 -6.473 12.031 1 88.56 48 LYS B N 1
ATOM 3270 C CA . LYS B 1 48 ? -6.035 -7.527 12.656 1 88.56 48 LYS B CA 1
ATOM 3271 C C . LYS B 1 48 ? -6.926 -8.5 13.422 1 88.56 48 LYS B C 1
ATOM 3273 O O . LYS B 1 48 ? -6.727 -9.719 13.352 1 88.56 48 LYS B O 1
ATOM 3278 N N . HIS B 1 49 ? -7.906 -7.945 14.094 1 88.12 49 HIS B N 1
ATOM 3279 C CA . HIS B 1 49 ? -8.859 -8.773 14.828 1 88.12 49 HIS B CA 1
ATOM 3280 C C . HIS B 1 49 ? -9.641 -9.68 13.875 1 88.12 49 HIS B C 1
ATOM 3282 O O . HIS B 1 49 ? -9.781 -10.875 14.133 1 88.12 49 HIS B O 1
ATOM 3288 N N . GLU B 1 50 ? -10.094 -9.156 12.82 1 83.06 50 GLU B N 1
ATOM 3289 C CA . GLU B 1 50 ? -10.852 -9.93 11.844 1 83.06 50 GLU B CA 1
ATOM 3290 C C . GLU B 1 50 ? -9.984 -11.023 11.211 1 83.06 50 GLU B C 1
ATOM 3292 O O . GLU B 1 50 ? -10.469 -12.133 10.953 1 83.06 50 GLU B O 1
ATOM 3297 N N . SER B 1 51 ? -8.75 -10.688 10.898 1 83.75 51 SER B N 1
ATOM 3298 C CA . SER B 1 51 ? -7.84 -11.688 10.344 1 83.75 51 SER B CA 1
ATOM 3299 C C . SER B 1 51 ? -7.637 -12.844 11.312 1 83.75 51 SER B C 1
ATOM 3301 O O . SER B 1 51 ? -7.566 -14 10.898 1 83.75 51 SER B O 1
ATOM 3303 N N . GLY B 1 52 ? -7.531 -12.516 12.555 1 83.69 52 GLY B N 1
ATOM 3304 C CA . GLY B 1 52 ? -7.41 -13.547 13.562 1 83.69 52 GLY B CA 1
ATOM 3305 C C . GLY B 1 52 ? -8.609 -14.484 13.609 1 83.69 52 GLY B C 1
ATOM 3306 O O . GLY B 1 52 ? -8.445 -15.703 13.711 1 83.69 52 GLY B O 1
ATOM 3307 N N . LEU B 1 53 ? -9.766 -13.93 13.469 1 80.44 53 LEU B N 1
ATOM 3308 C CA . LEU B 1 53 ? -10.984 -14.727 13.484 1 80.44 53 LEU B CA 1
ATOM 3309 C C . LEU B 1 53 ? -11.07 -15.625 12.25 1 80.44 53 LEU B C 1
ATOM 3311 O O . LEU B 1 53 ? -11.453 -16.797 12.352 1 80.44 53 LEU B O 1
ATOM 3315 N N . LEU B 1 54 ? -10.688 -15.078 11.148 1 76.19 54 LEU B N 1
ATOM 3316 C CA . LEU B 1 54 ? -10.719 -15.82 9.891 1 76.19 54 LEU B CA 1
ATOM 3317 C C . LEU B 1 54 ? -9.742 -17 9.938 1 76.19 54 LEU B C 1
ATOM 3319 O O . LEU B 1 54 ? -10.07 -18.094 9.477 1 76.19 54 LEU B O 1
ATOM 3323 N N . LEU B 1 55 ? -8.602 -16.781 10.508 1 82.56 55 LEU B N 1
ATOM 3324 C CA . LEU B 1 55 ? -7.559 -17.797 10.477 1 82.56 55 LEU B CA 1
ATOM 3325 C C . LEU B 1 55 ? -7.73 -18.781 11.625 1 82.56 55 LEU B C 1
ATOM 3327 O O . LEU B 1 55 ? -7.105 -19.844 11.633 1 82.56 55 LEU B O 1
ATOM 3331 N N . ALA B 1 56 ? -8.602 -18.406 12.555 1 82 56 ALA B N 1
ATOM 3332 C CA . ALA B 1 56 ? -8.844 -19.312 13.672 1 82 56 ALA B CA 1
ATOM 3333 C C . ALA B 1 56 ? -9.375 -20.656 13.188 1 82 56 ALA B C 1
ATOM 3335 O O . ALA B 1 56 ? -9.094 -21.703 13.781 1 82 56 ALA B O 1
ATOM 3336 N N . GLU B 1 57 ? -10.016 -20.656 12.031 1 77.88 57 GLU B N 1
ATOM 3337 C CA . GLU B 1 57 ? -10.617 -21.875 11.508 1 77.88 57 GLU B CA 1
ATOM 3338 C C . GLU B 1 57 ? -9.758 -22.469 10.391 1 77.88 57 GLU B C 1
ATOM 3340 O O . GLU B 1 57 ? -10.109 -23.516 9.82 1 77.88 57 GLU B O 1
ATOM 3345 N N . ALA B 1 58 ? -8.672 -21.891 10.133 1 84.69 58 ALA B N 1
ATOM 3346 C CA . ALA B 1 58 ? -7.773 -22.391 9.094 1 84.69 58 ALA B CA 1
ATOM 3347 C C . ALA B 1 58 ? -6.914 -23.531 9.609 1 84.69 58 ALA B C 1
ATOM 3349 O O . ALA B 1 58 ? -6.676 -23.641 10.812 1 84.69 58 ALA B O 1
ATOM 3350 N N . PRO B 1 59 ? -6.582 -24.422 8.758 1 91.38 59 PRO B N 1
ATOM 3351 C CA . PRO B 1 59 ? -5.676 -25.484 9.18 1 91.38 59 PRO B CA 1
ATOM 3352 C C . PRO B 1 59 ? -4.344 -24.969 9.711 1 91.38 59 PRO B C 1
ATOM 3354 O O . PRO B 1 59 ? -3.936 -23.859 9.367 1 91.38 59 PRO B O 1
ATOM 3357 N N . GLU B 1 60 ? -3.736 -25.766 10.492 1 95.44 60 GLU B N 1
ATOM 3358 C CA . GLU B 1 60 ? -2.486 -25.344 11.125 1 95.44 60 GLU B CA 1
ATOM 3359 C C . GLU B 1 60 ? -1.358 -25.25 10.102 1 95.44 60 GLU B C 1
ATOM 3361 O O . GLU B 1 60 ? -0.511 -24.359 10.18 1 95.44 60 GLU B O 1
ATOM 3366 N N . ILE B 1 61 ? -1.387 -26.219 9.172 1 96.94 61 ILE B N 1
ATOM 3367 C CA . ILE B 1 61 ? -0.391 -26.188 8.109 1 96.94 61 ILE B CA 1
ATOM 3368 C C . ILE B 1 61 ? -1.068 -26.453 6.762 1 96.94 61 ILE B C 1
ATOM 3370 O O . ILE B 1 61 ? -1.906 -27.344 6.645 1 96.94 61 ILE B O 1
ATOM 3374 N N . VAL B 1 62 ? -0.762 -25.641 5.855 1 96.44 62 VAL B N 1
ATOM 3375 C CA . VAL B 1 62 ? -1.11 -25.906 4.461 1 96.44 62 VAL B CA 1
ATOM 3376 C C . VAL B 1 62 ? 0.15 -26.234 3.668 1 96.44 62 VAL B C 1
ATOM 3378 O O . VAL B 1 62 ? 1.154 -25.531 3.756 1 96.44 62 VAL B O 1
ATOM 3381 N N . VAL B 1 63 ? 0.1 -27.328 2.996 1 96.94 63 VAL B N 1
ATOM 3382 C CA . VAL B 1 63 ? 1.258 -27.781 2.227 1 96.94 63 VAL B CA 1
ATOM 3383 C C . VAL B 1 63 ? 0.99 -27.594 0.735 1 96.94 63 VAL B C 1
ATOM 3385 O O . VAL B 1 63 ? 0.03 -28.156 0.197 1 96.94 63 VAL B O 1
ATOM 3388 N N . GLN B 1 64 ? 1.814 -26.844 0.154 1 94.31 64 GLN B N 1
ATOM 3389 C CA . GLN B 1 64 ? 1.724 -26.594 -1.282 1 94.31 64 GLN B CA 1
ATOM 3390 C C . GLN B 1 64 ? 2.939 -27.156 -2.014 1 94.31 64 GLN B C 1
ATOM 3392 O O . GLN B 1 64 ? 4.047 -27.172 -1.473 1 94.31 64 GLN B O 1
ATOM 3397 N N . ARG B 1 65 ? 2.68 -27.672 -3.17 1 92.12 65 ARG B N 1
ATOM 3398 C CA . ARG B 1 65 ? 3.795 -28.125 -4 1 92.12 65 ARG B CA 1
ATOM 3399 C C . ARG B 1 65 ? 4.301 -26.984 -4.891 1 92.12 65 ARG B C 1
ATOM 3401 O O . ARG B 1 65 ? 3.506 -26.203 -5.422 1 92.12 65 ARG B O 1
ATOM 3408 N N . LEU B 1 66 ? 5.598 -26.891 -4.977 1 87.94 66 LEU B N 1
ATOM 3409 C CA . LEU B 1 66 ? 6.207 -25.859 -5.801 1 87.94 66 LEU B CA 1
ATOM 3410 C C . LEU B 1 66 ? 7.047 -26.469 -6.914 1 87.94 66 LEU B C 1
ATOM 3412 O O . LEU B 1 66 ? 7.738 -27.469 -6.699 1 87.94 66 LEU B O 1
ATOM 3416 N N . VAL B 1 67 ? 6.891 -25.938 -8.055 1 81.19 67 VAL B N 1
ATOM 3417 C CA . VAL B 1 67 ? 7.777 -26.219 -9.18 1 81.19 67 VAL B CA 1
ATOM 3418 C C . VAL B 1 67 ? 8.367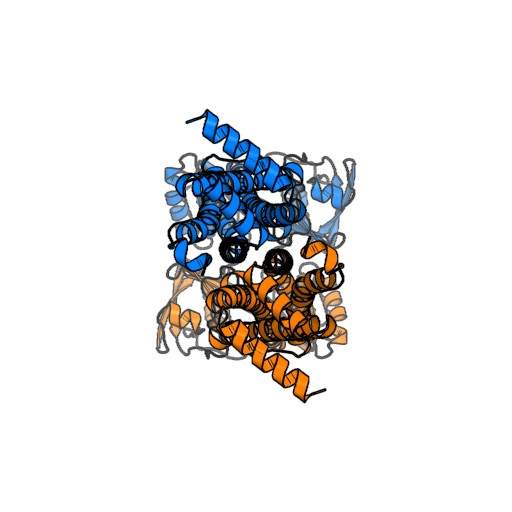 -24.906 -9.703 1 81.19 67 VAL B C 1
ATOM 3420 O O . VAL B 1 67 ? 7.633 -24.016 -10.156 1 81.19 67 VAL B O 1
ATOM 3423 N N . ALA B 1 68 ? 9.672 -24.766 -9.656 1 79.31 68 ALA B N 1
ATOM 3424 C CA . ALA B 1 68 ? 10.359 -23.531 -10.023 1 79.31 68 ALA B CA 1
ATOM 3425 C C . ALA B 1 68 ? 9.812 -22.344 -9.234 1 79.31 68 ALA B C 1
ATOM 3427 O O . ALA B 1 68 ? 9.555 -21.281 -9.805 1 79.31 68 ALA B O 1
ATOM 3428 N N . GLY B 1 69 ? 9.508 -22.625 -7.996 1 78.5 69 GLY B N 1
ATOM 3429 C CA . GLY B 1 69 ? 9.07 -21.578 -7.086 1 78.5 69 GLY B CA 1
ATOM 3430 C C . GLY B 1 69 ? 7.613 -21.188 -7.281 1 78.5 69 GLY B C 1
ATOM 3431 O O . GLY B 1 69 ? 7.145 -20.203 -6.715 1 78.5 69 GLY B O 1
ATOM 3432 N N . ARG B 1 70 ? 6.969 -21.922 -8.086 1 84.12 70 ARG B N 1
ATOM 3433 C CA . ARG B 1 70 ? 5.57 -21.609 -8.352 1 84.12 70 ARG B CA 1
ATOM 3434 C C . ARG B 1 70 ? 4.664 -22.766 -7.934 1 84.12 70 ARG B C 1
ATOM 3436 O O . ARG B 1 70 ? 5.094 -23.922 -7.891 1 84.12 70 ARG B O 1
ATOM 3443 N N . TYR B 1 71 ? 3.494 -22.359 -7.781 1 85.19 71 TYR B N 1
ATOM 3444 C CA . TYR B 1 71 ? 2.477 -23.312 -7.332 1 85.19 71 TYR B CA 1
ATOM 3445 C C . TYR B 1 71 ? 2.273 -24.422 -8.359 1 85.19 71 TYR B C 1
ATOM 3447 O O . TYR B 1 71 ? 2.266 -24.156 -9.562 1 85.19 71 TYR B O 1
ATOM 3455 N N . ASP B 1 72 ? 2.166 -25.734 -7.879 1 87.12 72 ASP B N 1
ATOM 3456 C CA . ASP B 1 72 ? 1.773 -26.875 -8.695 1 87.12 72 ASP B CA 1
ATOM 3457 C C . ASP B 1 72 ? 0.81 -27.797 -7.938 1 87.12 72 ASP B C 1
ATOM 3459 O O . ASP B 1 72 ? 0.762 -27.766 -6.703 1 87.12 72 ASP B O 1
ATOM 3463 N N . LEU B 1 73 ? 0.09 -28.625 -8.703 1 90.81 73 LEU B N 1
ATOM 3464 C CA . LEU B 1 73 ? -0.828 -29.562 -8.086 1 90.81 73 LEU B CA 1
ATOM 3465 C C . LEU B 1 73 ? -0.067 -30.609 -7.273 1 90.81 73 LEU B C 1
ATOM 3467 O O . LEU B 1 73 ? 1.083 -30.922 -7.586 1 90.81 73 LEU B O 1
ATOM 3471 N N . ILE B 1 74 ? -0.738 -31.047 -6.234 1 93.75 74 ILE B N 1
ATOM 3472 C CA . ILE B 1 74 ? -0.139 -32.031 -5.332 1 93.75 74 ILE B CA 1
ATOM 3473 C C . ILE B 1 74 ? -0.915 -33.344 -5.406 1 93.75 74 ILE B C 1
ATOM 3475 O O . ILE B 1 74 ? -2.145 -33.344 -5.496 1 93.75 74 ILE B O 1
ATOM 3479 N N . SER B 1 75 ? -0.239 -34.469 -5.355 1 95.06 75 SER B N 1
ATOM 3480 C CA . SER B 1 75 ? -0.854 -35.75 -5.641 1 95.06 75 SER B CA 1
ATOM 3481 C C . SER B 1 75 ? -1.259 -36.469 -4.359 1 95.06 75 SER B C 1
ATOM 3483 O O . SER B 1 75 ? -0.9 -36.031 -3.262 1 95.06 75 SER B O 1
ATOM 3485 N N . THR B 1 76 ? -1.975 -37.531 -4.59 1 95.25 76 THR B N 1
ATOM 3486 C CA . THR B 1 76 ? -2.393 -38.406 -3.488 1 95.25 76 THR B CA 1
ATOM 3487 C C . THR B 1 76 ? -1.182 -39.031 -2.814 1 95.25 76 THR B C 1
ATOM 3489 O O . THR B 1 76 ? -1.193 -39.281 -1.604 1 95.25 76 THR B O 1
ATOM 3492 N N . GLU B 1 77 ? -0.197 -39.281 -3.59 1 93.94 77 GLU B N 1
ATOM 3493 C CA . GLU B 1 77 ? 1.022 -39.844 -3.031 1 93.94 77 GLU B CA 1
ATOM 3494 C C . GLU B 1 77 ? 1.638 -38.938 -1.98 1 93.94 77 GLU B C 1
ATOM 3496 O O . GLU B 1 77 ? 2.113 -39.406 -0.942 1 93.94 77 GLU B O 1
ATOM 3501 N N . HIS B 1 78 ? 1.623 -37.688 -2.299 1 94.88 78 HIS B N 1
ATOM 3502 C CA . HIS B 1 78 ? 2.119 -36.688 -1.335 1 94.88 78 HIS B CA 1
ATOM 3503 C C . HIS B 1 78 ? 1.29 -36.719 -0.055 1 94.88 78 HIS B C 1
ATOM 3505 O O . HIS B 1 78 ? 1.838 -36.625 1.046 1 94.88 78 HIS B O 1
ATOM 3511 N N . ALA B 1 79 ? -0.014 -36.844 -0.2 1 96.12 79 ALA B N 1
ATOM 3512 C CA . ALA B 1 79 ? -0.909 -36.875 0.954 1 96.12 79 ALA B CA 1
ATOM 3513 C C . ALA B 1 79 ? -0.608 -38.062 1.841 1 96.12 79 ALA B C 1
ATOM 3515 O O . ALA B 1 79 ? -0.602 -37.969 3.07 1 96.12 79 ALA B O 1
ATOM 3516 N N . GLU B 1 80 ? -0.373 -39.219 1.199 1 95.31 80 GLU B N 1
ATOM 3517 C CA . GLU B 1 80 ? -0.069 -40.438 1.939 1 95.31 80 GLU B CA 1
ATOM 3518 C C . GLU B 1 80 ? 1.249 -40.312 2.697 1 95.31 80 GLU B C 1
ATOM 3520 O O . GLU B 1 80 ? 1.362 -40.781 3.838 1 95.31 80 GLU B O 1
ATOM 3525 N N . ALA B 1 81 ? 2.158 -39.688 2.031 1 95.31 81 ALA B N 1
ATOM 3526 C CA . ALA B 1 81 ? 3.451 -39.5 2.676 1 95.31 81 ALA B CA 1
ATOM 3527 C C . ALA B 1 81 ? 3.307 -38.625 3.934 1 95.31 81 ALA B C 1
ATOM 3529 O O . ALA B 1 81 ? 3.971 -38.875 4.941 1 95.31 81 ALA B O 1
ATOM 3530 N N . LEU B 1 82 ? 2.443 -37.688 3.891 1 96.5 82 LEU B N 1
ATOM 3531 C CA . LEU B 1 82 ? 2.279 -36.781 5.004 1 96.5 82 LEU B CA 1
ATOM 3532 C C . LEU B 1 82 ? 1.458 -37.406 6.125 1 96.5 82 LEU B C 1
ATOM 3534 O O . LEU B 1 82 ? 1.638 -37.062 7.297 1 96.5 82 LEU B O 1
ATOM 3538 N N . ALA B 1 83 ? 0.542 -38.25 5.758 1 95.44 83 ALA B N 1
ATOM 3539 C CA . ALA B 1 83 ? -0.297 -38.938 6.746 1 95.44 83 ALA B CA 1
ATOM 3540 C C . ALA B 1 83 ? 0.543 -39.781 7.688 1 95.44 83 ALA B C 1
ATOM 3542 O O . ALA B 1 83 ? 0.138 -40.062 8.82 1 95.44 83 ALA B O 1
ATOM 3543 N N . GLY B 1 84 ? 1.719 -40.125 7.25 1 93.31 84 GLY B N 1
ATOM 3544 C CA . GLY B 1 84 ? 2.582 -41 8.047 1 93.31 84 GLY B CA 1
ATOM 3545 C C . GLY B 1 84 ? 3.416 -40.219 9.055 1 93.31 84 GLY B C 1
ATOM 3546 O O . GLY B 1 84 ? 4.051 -40.844 9.93 1 93.31 84 GLY B O 1
ATOM 3547 N N . ILE B 1 85 ? 3.336 -39 9.008 1 95.94 85 ILE B N 1
ATOM 3548 C CA . ILE B 1 85 ? 4.148 -38.188 9.906 1 95.94 85 ILE B CA 1
ATOM 3549 C C . ILE B 1 85 ? 3.502 -38.125 11.289 1 95.94 85 ILE B C 1
ATOM 3551 O O . ILE B 1 85 ? 2.322 -37.812 11.422 1 95.94 85 ILE B O 1
ATOM 3555 N N . ARG B 1 86 ? 4.305 -38.5 12.312 1 94.38 86 ARG B N 1
ATOM 3556 C CA . ARG B 1 86 ? 3.812 -38.406 13.688 1 94.38 86 ARG B CA 1
ATOM 3557 C C . ARG B 1 86 ? 3.422 -37 14.055 1 94.38 86 ARG B C 1
ATOM 3559 O O . ARG B 1 86 ? 4.176 -36.062 13.797 1 94.38 86 ARG B O 1
ATOM 3566 N N . GLY B 1 87 ? 2.252 -36.781 14.609 1 94.56 87 GLY B N 1
ATOM 3567 C CA . GLY B 1 87 ? 1.758 -35.469 14.992 1 94.56 87 GLY B CA 1
ATOM 3568 C C . GLY B 1 87 ? 0.634 -34.969 14.109 1 94.56 87 GLY B C 1
ATOM 3569 O O . GLY B 1 87 ? -0.09 -34.062 14.477 1 94.56 87 GLY B O 1
ATOM 3570 N N . VAL B 1 88 ? 0.602 -35.562 12.93 1 96.31 88 VAL B N 1
ATOM 3571 C CA . VAL B 1 88 ? -0.462 -35.188 12 1 96.31 88 VAL B CA 1
ATOM 3572 C C . VAL B 1 88 ? -1.704 -36.031 12.281 1 96.31 88 VAL B C 1
ATOM 3574 O O . VAL B 1 88 ? -1.66 -37.281 12.188 1 96.31 88 VAL B O 1
ATOM 3577 N N . ARG B 1 89 ? -2.705 -35.438 12.641 1 95.25 89 ARG B N 1
ATOM 3578 C CA . ARG B 1 89 ? -3.945 -36.156 12.922 1 95.25 89 ARG B CA 1
ATOM 3579 C C . ARG B 1 89 ? -4.715 -36.438 11.641 1 95.25 89 ARG B C 1
ATOM 3581 O O . ARG B 1 89 ? -5.305 -37.5 11.492 1 95.25 89 ARG B O 1
ATOM 3588 N N . GLN B 1 90 ? -4.703 -35.438 10.773 1 94.94 90 GLN B N 1
ATOM 3589 C CA . GLN B 1 90 ? -5.5 -35.562 9.555 1 94.94 90 GLN B CA 1
ATOM 3590 C C . GLN B 1 90 ? -4.863 -34.781 8.406 1 94.94 90 GLN B C 1
ATOM 3592 O O . GLN B 1 90 ? -4.305 -33.719 8.609 1 94.94 90 GLN B O 1
ATOM 3597 N N . VAL B 1 91 ? -4.906 -35.406 7.27 1 96.62 91 VAL B N 1
ATOM 3598 C CA . VAL B 1 91 ? -4.508 -34.75 6.027 1 96.62 91 VAL B CA 1
ATOM 3599 C C . VAL B 1 91 ? -5.73 -34.562 5.141 1 96.62 91 VAL B C 1
ATOM 3601 O O . VAL B 1 91 ? -6.41 -35.5 4.773 1 96.62 91 VAL B O 1
ATOM 3604 N N . GLN B 1 92 ? -6.023 -33.344 4.91 1 95.12 92 GLN B N 1
ATOM 3605 C CA . GLN B 1 92 ? -7.164 -33.031 4.062 1 95.12 92 GLN B CA 1
ATOM 3606 C C . GLN B 1 92 ? -6.711 -32.469 2.713 1 95.12 92 GLN B C 1
ATOM 3608 O O . GLN B 1 92 ? -5.961 -31.5 2.654 1 95.12 92 GLN B O 1
ATOM 3613 N N . SER B 1 93 ? -7.125 -33.156 1.655 1 95.56 93 SER B N 1
ATOM 3614 C CA . SER B 1 93 ? -6.848 -32.656 0.311 1 95.56 93 SER B CA 1
ATOM 3615 C C . SER B 1 93 ? -7.844 -31.594 -0.097 1 95.56 93 SER B C 1
ATOM 3617 O O . SER B 1 93 ? -9.055 -31.766 0.068 1 95.56 93 SER B O 1
ATOM 3619 N N . ARG B 1 94 ? -7.328 -30.531 -0.57 1 95.19 94 ARG B N 1
ATOM 3620 C CA . ARG B 1 94 ? -8.211 -29.406 -0.897 1 95.19 94 ARG B CA 1
ATOM 3621 C C . ARG B 1 94 ? -8.164 -29.094 -2.389 1 95.19 94 ARG B C 1
ATOM 3623 O O . ARG B 1 94 ? -7.117 -29.25 -3.027 1 95.19 94 ARG B O 1
ATOM 3630 N N . LEU B 1 95 ? -9.352 -28.766 -2.898 1 95.12 95 LEU B N 1
ATOM 3631 C CA . LEU B 1 95 ? -9.492 -28.328 -4.281 1 95.12 95 LEU B CA 1
ATOM 3632 C C . LEU B 1 95 ? -10.047 -26.906 -4.34 1 95.12 95 LEU B C 1
ATOM 3634 O O . LEU B 1 95 ? -11.188 -26.656 -3.941 1 95.12 95 LEU B O 1
ATOM 3638 N N . TRP B 1 96 ? -9.211 -26.062 -4.742 1 93.19 96 TRP B N 1
ATOM 3639 C CA . TRP B 1 96 ? -9.672 -24.688 -4.941 1 93.19 96 TRP B CA 1
ATOM 3640 C C . TRP B 1 96 ? -8.852 -24 -6.02 1 93.19 96 TRP B C 1
ATOM 3642 O O . TRP B 1 96 ? -7.773 -24.469 -6.395 1 93.19 96 TRP B O 1
ATOM 3652 N N . GLY B 1 97 ? -9.359 -22.938 -6.57 1 90.75 97 GLY B N 1
ATOM 3653 C CA . GLY B 1 97 ? -8.734 -22.172 -7.637 1 90.75 97 GLY B CA 1
ATOM 3654 C C . GLY B 1 97 ? -9.43 -20.859 -7.914 1 90.75 97 GLY B C 1
ATOM 3655 O O . GLY B 1 97 ? -10.297 -20.438 -7.141 1 90.75 97 GLY B O 1
ATOM 3656 N N . TYR B 1 98 ? -8.93 -20.25 -8.93 1 89.38 98 TYR B N 1
ATOM 3657 C CA . TYR B 1 98 ? -9.492 -18.938 -9.281 1 89.38 98 TYR B CA 1
ATOM 3658 C C . TYR B 1 98 ? -10.117 -18.984 -10.672 1 89.38 98 TYR B C 1
ATOM 3660 O O . TYR B 1 98 ? -9.664 -19.719 -11.547 1 89.38 98 TYR B O 1
ATOM 3668 N N . HIS B 1 99 ? -11.172 -18.281 -10.75 1 87.12 99 HIS B N 1
ATOM 3669 C CA . HIS B 1 99 ? -11.812 -18.094 -12.047 1 87.12 99 HIS B CA 1
ATOM 3670 C C . HIS B 1 99 ? -12.055 -16.625 -12.336 1 87.12 99 HIS B C 1
ATOM 3672 O O . HIS B 1 99 ? -12.734 -15.938 -11.562 1 87.12 99 HIS B O 1
ATOM 3678 N N . TYR B 1 100 ? -11.477 -16.203 -13.383 1 81.69 100 TYR B N 1
ATOM 3679 C CA . TYR B 1 100 ? -11.68 -14.812 -13.773 1 81.69 100 TYR B CA 1
ATOM 3680 C C . TYR B 1 100 ? -12.969 -14.656 -14.57 1 81.69 100 TYR B C 1
ATOM 3682 O O . TYR B 1 100 ? -13.18 -15.352 -15.57 1 81.69 100 TYR B O 1
ATOM 3690 N N . ASP B 1 101 ? -13.766 -13.805 -14.094 1 80.69 101 ASP B N 1
ATOM 3691 C CA . ASP B 1 101 ? -15.008 -13.492 -14.789 1 80.69 101 ASP B CA 1
ATOM 3692 C C . ASP B 1 101 ? -14.891 -12.18 -15.562 1 80.69 101 ASP B C 1
ATOM 3694 O O . ASP B 1 101 ? -14.922 -11.102 -14.961 1 80.69 101 ASP B O 1
ATOM 3698 N N . PRO B 1 102 ? -14.812 -12.312 -16.859 1 74.44 102 PRO B N 1
ATOM 3699 C CA . PRO B 1 102 ? -14.656 -11.094 -17.656 1 74.44 102 PRO B CA 1
ATOM 3700 C C . PRO B 1 102 ? -15.867 -10.164 -17.562 1 74.44 102 PRO B C 1
ATOM 3702 O O . PRO B 1 102 ? -15.734 -8.953 -17.75 1 74.44 102 PRO B O 1
ATOM 3705 N N . ALA B 1 103 ? -17.016 -10.695 -17.234 1 74.62 103 ALA B N 1
ATOM 3706 C CA . ALA B 1 103 ? -18.25 -9.898 -17.172 1 74.62 103 ALA B CA 1
ATOM 3707 C C . ALA B 1 103 ? -18.156 -8.859 -16.062 1 74.62 103 ALA B C 1
ATOM 3709 O O . ALA B 1 103 ? -18.594 -7.719 -16.219 1 74.62 103 ALA B O 1
ATOM 3710 N N . VAL B 1 104 ? -17.625 -9.258 -14.992 1 76.94 104 VAL B N 1
ATOM 3711 C CA . VAL B 1 104 ? -17.578 -8.344 -13.859 1 76.94 104 VAL B CA 1
ATOM 3712 C C . VAL B 1 104 ? -16.125 -7.941 -13.586 1 76.94 104 VAL B C 1
ATOM 3714 O O . VAL B 1 104 ? -15.852 -7.133 -12.695 1 76.94 104 VAL B O 1
ATOM 3717 N N . ARG B 1 105 ? -15.242 -8.445 -14.375 1 77.62 105 ARG B N 1
ATOM 3718 C CA . ARG B 1 105 ? -13.82 -8.164 -14.273 1 77.62 105 ARG B CA 1
ATOM 3719 C C . ARG B 1 105 ? -13.305 -8.438 -12.867 1 77.62 105 ARG B C 1
ATOM 3721 O O . ARG B 1 105 ? -12.633 -7.594 -12.273 1 77.62 105 ARG B O 1
ATOM 3728 N N . ALA B 1 106 ? -13.664 -9.586 -12.344 1 77.88 106 ALA B N 1
ATOM 3729 C CA . ALA B 1 106 ? -13.266 -9.984 -11 1 77.88 106 ALA B CA 1
ATOM 3730 C C . ALA B 1 106 ? -12.906 -11.469 -10.953 1 77.88 106 ALA B C 1
ATOM 3732 O O . ALA B 1 106 ? -13.359 -12.25 -11.789 1 77.88 106 ALA B O 1
ATOM 3733 N N . ASN B 1 107 ? -12.062 -11.719 -10.008 1 82 107 ASN B N 1
ATOM 3734 C CA . ASN B 1 107 ? -11.703 -13.109 -9.766 1 82 107 ASN B CA 1
ATOM 3735 C C . ASN B 1 107 ? -12.57 -13.734 -8.672 1 82 107 ASN B C 1
ATOM 3737 O O . ASN B 1 107 ? -12.844 -13.094 -7.656 1 82 107 ASN B O 1
ATOM 3741 N N . TYR B 1 108 ? -13.039 -14.922 -9.008 1 87.12 108 TYR B N 1
ATOM 3742 C CA . TYR B 1 108 ? -13.734 -15.727 -8.008 1 87.12 108 TYR B CA 1
ATOM 3743 C C . TYR B 1 108 ? -12.828 -16.828 -7.473 1 87.12 108 TYR B C 1
ATOM 3745 O O . TYR B 1 108 ? -11.938 -17.312 -8.18 1 87.12 108 TYR B O 1
ATOM 3753 N N . THR B 1 109 ? -13.078 -17.062 -6.227 1 89.44 109 THR B N 1
ATOM 3754 C CA . THR B 1 109 ? -12.438 -18.234 -5.656 1 89.44 109 THR B CA 1
ATOM 3755 C C . THR B 1 109 ? -13.367 -19.438 -5.711 1 89.44 109 THR B C 1
ATOM 3757 O O . THR B 1 109 ? -14.383 -19.484 -5.012 1 89.44 109 THR B O 1
ATOM 3760 N N . LEU B 1 110 ? -13.055 -20.328 -6.57 1 92.31 110 LEU B N 1
ATOM 3761 C CA . LEU B 1 110 ? -13.805 -21.578 -6.652 1 92.31 110 LEU B CA 1
ATOM 3762 C C . LEU B 1 110 ? -13.219 -22.625 -5.715 1 92.31 110 LEU B C 1
ATOM 3764 O O . LEU B 1 110 ? -12 -22.812 -5.668 1 92.31 110 LEU B O 1
ATOM 3768 N N . MET B 1 111 ? -14.156 -23.25 -4.984 1 93.69 111 MET B N 1
ATOM 3769 C CA . MET B 1 111 ? -13.648 -24.203 -4.012 1 93.69 111 MET B CA 1
ATOM 3770 C C . MET B 1 111 ? -14.633 -25.359 -3.822 1 93.69 111 MET B C 1
ATOM 3772 O O . MET B 1 111 ? -15.844 -25.172 -3.932 1 93.69 111 MET B O 1
ATOM 3776 N N . VAL B 1 112 ? -14.094 -26.547 -3.646 1 95.5 112 VAL B N 1
ATOM 3777 C CA . VAL B 1 112 ? -14.891 -27.703 -3.207 1 95.5 112 VAL B CA 1
ATOM 3778 C C . VAL B 1 112 ? -14.984 -27.703 -1.684 1 95.5 112 VAL B C 1
ATOM 3780 O O . VAL B 1 112 ? -13.969 -27.781 -0.991 1 95.5 112 VAL B O 1
ATOM 3783 N N . PRO B 1 113 ? -16.125 -27.516 -1.175 1 91.62 113 PRO B N 1
ATOM 3784 C CA . PRO B 1 113 ? -16.234 -27.5 0.285 1 91.62 113 PRO B CA 1
ATOM 3785 C C . PRO B 1 113 ? -15.844 -28.828 0.919 1 91.62 113 PRO B C 1
ATOM 3787 O O . PRO B 1 113 ? -16.219 -29.891 0.418 1 91.62 113 PRO B O 1
ATOM 3790 N N . PRO B 1 114 ? -15.109 -28.719 1.959 1 81.56 114 PRO B N 1
ATOM 3791 C CA . PRO B 1 114 ? -14.672 -29.953 2.613 1 81.56 114 PRO B CA 1
ATOM 3792 C C . PRO B 1 114 ? -15.781 -30.625 3.418 1 81.56 114 PRO B C 1
ATOM 3794 O O . PRO B 1 114 ? -15.711 -31.828 3.707 1 81.56 114 PRO B O 1
ATOM 3797 N N . ASP B 1 115 ? -16.719 -29.859 3.852 1 77.62 115 ASP B N 1
ATOM 3798 C CA . ASP B 1 115 ? -17.672 -30.375 4.844 1 77.62 115 ASP B CA 1
ATOM 3799 C C . ASP B 1 115 ? -19.016 -30.688 4.203 1 77.62 115 ASP B C 1
ATOM 3801 O O . ASP B 1 115 ? -19.938 -31.141 4.883 1 77.62 115 ASP B O 1
ATOM 3805 N N . ARG B 1 116 ? -19.203 -30.266 2.938 1 79.56 116 ARG B N 1
ATOM 3806 C CA . ARG B 1 116 ? -20.5 -30.516 2.336 1 79.56 116 ARG B CA 1
ATOM 3807 C C . ARG B 1 116 ? -20.359 -31.047 0.914 1 79.56 116 ARG B C 1
ATOM 3809 O O . ARG B 1 116 ? -19.438 -30.656 0.193 1 79.56 116 ARG B O 1
ATOM 3816 N N . ASP B 1 117 ? -21.125 -32.062 0.64 1 85.75 117 ASP B N 1
ATOM 3817 C CA . ASP B 1 117 ? -21.203 -32.562 -0.729 1 85.75 117 ASP B CA 1
ATOM 3818 C C . ASP B 1 117 ? -22.297 -31.828 -1.515 1 85.75 117 ASP B C 1
ATOM 3820 O O . ASP B 1 117 ? -23.469 -31.859 -1.125 1 85.75 117 ASP B O 1
ATOM 3824 N N . LEU B 1 118 ? -21.891 -31.141 -2.43 1 92.69 118 LEU B N 1
ATOM 3825 C CA . LEU B 1 118 ? -22.844 -30.438 -3.273 1 92.69 118 LEU B CA 1
ATOM 3826 C C . LEU B 1 118 ? -23.266 -31.297 -4.465 1 92.69 118 LEU B C 1
ATOM 3828 O O . LEU B 1 118 ? -22.484 -32.125 -4.949 1 92.69 118 LEU B O 1
ATOM 3832 N N . GLU B 1 119 ? -24.516 -31.094 -4.848 1 93.81 119 GLU B N 1
ATOM 3833 C CA . GLU B 1 119 ? -25 -31.766 -6.047 1 93.81 119 GLU B CA 1
ATOM 3834 C C . GLU B 1 119 ? -24.312 -31.234 -7.301 1 93.81 119 GLU B C 1
ATOM 3836 O O . GLU B 1 119 ? -24.172 -30.016 -7.469 1 93.81 119 GLU B O 1
ATOM 3841 N N . PRO B 1 120 ? -23.875 -32.219 -8.109 1 95.12 120 PRO B N 1
ATOM 3842 C CA . PRO B 1 120 ? -23.281 -31.766 -9.367 1 95.12 120 PRO B CA 1
ATOM 3843 C C . PRO B 1 120 ? -24.203 -30.828 -10.141 1 95.12 120 PRO B C 1
ATOM 3845 O O . PRO B 1 120 ? -25.422 -31.047 -10.18 1 95.12 120 PRO B O 1
ATOM 3848 N N . GLY B 1 121 ? -23.625 -29.812 -10.617 1 94.88 121 GLY B N 1
ATOM 3849 C CA . GLY B 1 121 ? -24.406 -28.844 -11.383 1 94.88 121 GLY B CA 1
ATOM 3850 C C . GLY B 1 121 ? -24.953 -27.719 -10.531 1 94.88 121 GLY B C 1
ATOM 3851 O O . GLY B 1 121 ? -25.594 -26.797 -11.055 1 94.88 121 GLY B O 1
ATOM 3852 N N . THR B 1 122 ? -24.719 -27.844 -9.266 1 95.69 122 THR B N 1
ATOM 3853 C CA . THR B 1 122 ? -25.172 -26.781 -8.383 1 95.69 122 THR B CA 1
ATOM 3854 C C . THR B 1 122 ? -23.984 -26.047 -7.766 1 95.69 122 THR B C 1
ATOM 3856 O O . THR B 1 122 ? -22.859 -26.547 -7.801 1 95.69 122 THR B O 1
ATOM 3859 N N . ALA B 1 123 ? -24.297 -24.812 -7.324 1 95.75 123 ALA B N 1
ATOM 3860 C CA . ALA B 1 123 ? -23.234 -24.016 -6.707 1 95.75 123 ALA B CA 1
ATOM 3861 C C . ALA B 1 123 ? -23.781 -23.188 -5.551 1 95.75 123 ALA B C 1
ATOM 3863 O O . ALA B 1 123 ? -24.969 -22.859 -5.508 1 95.75 123 ALA B O 1
ATOM 3864 N N . VAL B 1 124 ? -22.984 -22.984 -4.574 1 94.56 124 VAL B N 1
ATOM 3865 C CA . VAL B 1 124 ? -23.219 -22.016 -3.514 1 94.56 124 VAL B CA 1
ATOM 3866 C C . VAL B 1 124 ? -22.297 -20.812 -3.689 1 94.56 124 VAL B C 1
ATOM 3868 O O . VAL B 1 124 ? -21.078 -20.969 -3.879 1 94.56 124 VAL B O 1
ATOM 3871 N N . VAL B 1 125 ? -22.859 -19.625 -3.691 1 92.38 125 VAL B N 1
ATOM 3872 C CA . VAL B 1 125 ? -22.047 -18.453 -4.047 1 92.38 125 VAL B CA 1
ATOM 3873 C C . VAL B 1 125 ? -21.938 -17.516 -2.846 1 92.38 125 VAL B C 1
ATOM 3875 O O . VAL B 1 125 ? -22.828 -17.484 -1.994 1 92.38 125 VAL B O 1
ATOM 3878 N N . GLY B 1 126 ? -20.844 -16.844 -2.826 1 89.31 126 GLY B N 1
ATOM 3879 C CA . GLY B 1 126 ? -20.656 -15.812 -1.823 1 89.31 126 GLY B CA 1
ATOM 3880 C C . GLY B 1 126 ? -21.516 -14.578 -2.084 1 89.31 126 GLY B C 1
ATOM 3881 O O . GLY B 1 126 ? -21.984 -14.375 -3.203 1 89.31 126 GLY B O 1
ATOM 3882 N N . PRO B 1 127 ? -21.688 -13.789 -1.081 1 85.44 127 PRO B N 1
ATOM 3883 C CA . PRO B 1 127 ? -22.609 -12.648 -1.205 1 85.44 127 PRO B CA 1
ATOM 3884 C C . PRO B 1 127 ? -22.109 -11.602 -2.203 1 85.44 127 PRO B C 1
ATOM 3886 O O . PRO B 1 127 ? -22.922 -11 -2.92 1 85.44 127 PRO B O 1
ATOM 3889 N N . ALA B 1 128 ? -20.844 -11.352 -2.289 1 82.56 128 ALA B N 1
ATOM 3890 C CA . ALA B 1 128 ? -20.328 -10.344 -3.215 1 82.56 128 ALA B CA 1
ATOM 3891 C C . ALA B 1 128 ? -20.469 -10.805 -4.66 1 82.56 128 ALA B C 1
ATOM 3893 O O . ALA B 1 128 ? -20.781 -10.008 -5.547 1 82.56 128 ALA B O 1
ATOM 3894 N N . LEU B 1 129 ? -20.156 -12.047 -4.852 1 86.19 129 LEU B N 1
ATOM 3895 C CA . LEU B 1 129 ? -20.359 -12.617 -6.18 1 86.19 129 LEU B CA 1
ATOM 3896 C C . LEU B 1 129 ? -21.828 -12.555 -6.59 1 86.19 129 LEU B C 1
ATOM 3898 O O . LEU B 1 129 ? -22.141 -12.172 -7.719 1 86.19 129 LEU B O 1
ATOM 3902 N N . ALA B 1 130 ? -22.719 -12.883 -5.703 1 88.88 130 ALA B N 1
ATOM 3903 C CA . ALA B 1 130 ? -24.156 -12.844 -5.973 1 88.88 130 ALA B CA 1
ATOM 3904 C C . ALA B 1 130 ? -24.609 -11.43 -6.34 1 88.88 130 ALA B C 1
ATOM 3906 O O . ALA B 1 130 ? -25.359 -11.242 -7.293 1 88.88 130 ALA B O 1
ATOM 3907 N N . ARG B 1 131 ? -24.141 -10.523 -5.633 1 86 131 ARG B N 1
ATOM 3908 C CA . ARG B 1 131 ? -24.484 -9.133 -5.887 1 86 131 ARG B CA 1
ATOM 3909 C C . ARG B 1 131 ? -23.938 -8.656 -7.223 1 86 131 ARG B C 1
ATOM 3911 O O . ARG B 1 131 ? -24.625 -7.988 -7.988 1 86 131 ARG B O 1
ATOM 3918 N N . ALA B 1 132 ? -22.719 -9 -7.453 1 83.69 132 ALA B N 1
ATOM 3919 C CA . ALA B 1 132 ? -22.062 -8.547 -8.672 1 83.69 132 ALA B CA 1
ATOM 3920 C C . ALA B 1 132 ? -22.75 -9.094 -9.914 1 83.69 132 ALA B C 1
ATOM 3922 O O . ALA B 1 132 ? -22.859 -8.406 -10.93 1 83.69 132 ALA B O 1
ATOM 3923 N N . ARG B 1 133 ? -23.188 -10.289 -9.82 1 89.06 133 ARG B N 1
ATOM 3924 C CA . ARG B 1 133 ? -23.812 -10.945 -10.961 1 89.06 133 ARG B CA 1
ATOM 3925 C C . ARG B 1 133 ? -25.328 -10.789 -10.922 1 89.06 133 ARG B C 1
ATOM 3927 O O . ARG B 1 133 ? -26.031 -11.18 -11.859 1 89.06 133 ARG B O 1
ATOM 3934 N N . GLY B 1 134 ? -25.812 -10.148 -9.82 1 88.12 134 GLY B N 1
ATOM 3935 C CA . GLY B 1 134 ? -27.25 -10.062 -9.648 1 88.12 134 GLY B CA 1
ATOM 3936 C C . GLY B 1 134 ? -27.938 -11.414 -9.648 1 88.12 134 GLY B C 1
ATOM 3937 O O . GLY B 1 134 ? -28.984 -11.586 -10.281 1 88.12 134 GLY B O 1
ATOM 3938 N N . ALA B 1 135 ? -27.266 -12.367 -9.07 1 90.25 135 ALA B N 1
ATOM 3939 C CA . ALA B 1 135 ? -27.766 -13.734 -9.102 1 90.25 135 ALA B CA 1
ATOM 3940 C C . ALA B 1 135 ? -28.203 -14.195 -7.711 1 90.25 135 ALA B C 1
ATOM 3942 O O . ALA B 1 135 ? -27.578 -13.82 -6.711 1 90.25 135 ALA B O 1
ATOM 3943 N N . GLY B 1 136 ? -29.375 -14.875 -7.609 1 92.12 136 GLY B N 1
ATOM 3944 C CA . GLY B 1 136 ? -29.875 -15.469 -6.383 1 92.12 136 GLY B CA 1
ATOM 3945 C C . GLY B 1 136 ? -30.188 -16.953 -6.52 1 92.12 136 GLY B C 1
ATOM 3946 O O . GLY B 1 136 ? -29.891 -17.562 -7.555 1 92.12 136 GLY B O 1
ATOM 3947 N N . PRO B 1 137 ? -30.672 -17.484 -5.43 1 94.38 137 PRO B N 1
ATOM 3948 C CA . PRO B 1 137 ? -31.016 -18.906 -5.48 1 94.38 137 PRO B CA 1
ATOM 3949 C C . PRO B 1 137 ? -31.984 -19.25 -6.625 1 94.38 137 PRO B C 1
ATOM 3951 O O . PRO B 1 137 ? -33 -18.562 -6.809 1 94.38 137 PRO B O 1
ATOM 3954 N N . GLY B 1 138 ? -31.594 -20.25 -7.379 1 93.88 138 GLY B N 1
ATOM 3955 C CA . GLY B 1 138 ? -32.406 -20.656 -8.516 1 93.88 138 GLY B CA 1
ATOM 3956 C C . GLY B 1 138 ? -31.859 -20.172 -9.844 1 93.88 138 GLY B C 1
ATOM 3957 O O . GLY B 1 138 ? -32.156 -20.75 -10.898 1 93.88 138 GLY B O 1
ATOM 3958 N N . ASP B 1 139 ? -31.094 -19.203 -9.836 1 95.44 139 ASP B N 1
ATOM 3959 C CA . ASP B 1 139 ? -30.5 -18.672 -11.062 1 95.44 139 ASP B CA 1
ATOM 3960 C C . ASP B 1 139 ? -29.344 -19.562 -11.547 1 95.44 139 ASP B C 1
ATOM 3962 O O . ASP B 1 139 ? -28.859 -20.406 -10.797 1 95.44 139 ASP B O 1
ATOM 3966 N N . VAL B 1 140 ? -29.062 -19.406 -12.828 1 95.38 140 VAL B N 1
ATOM 3967 C CA . VAL B 1 140 ? -28 -20.203 -13.422 1 95.38 140 VAL B CA 1
ATOM 3968 C C . VAL B 1 140 ? -26.844 -19.312 -13.836 1 95.38 140 VAL B C 1
ATOM 3970 O O . VAL B 1 140 ? -27.047 -18.266 -14.461 1 95.38 140 VAL B O 1
ATOM 3973 N N . LEU B 1 141 ? -25.703 -19.672 -13.406 1 92.56 141 LEU B N 1
ATOM 3974 C CA . LEU B 1 141 ? -24.484 -18.984 -13.82 1 92.56 141 LEU B CA 1
ATOM 3975 C C . LEU B 1 141 ? -23.609 -19.922 -14.656 1 92.56 141 LEU B C 1
ATOM 3977 O O . LEU B 1 141 ? -23.484 -21.109 -14.352 1 92.56 141 LEU B O 1
ATOM 3981 N N . SER B 1 142 ? -23.016 -19.359 -15.672 1 90.69 142 SER B N 1
ATOM 3982 C CA . SER B 1 142 ? -22.156 -20.156 -16.547 1 90.69 142 SER B CA 1
ATOM 3983 C C . SER B 1 142 ? -20.719 -19.672 -16.5 1 90.69 142 SER B C 1
ATOM 3985 O O . SER B 1 142 ? -20.469 -18.453 -16.453 1 90.69 142 SER B O 1
ATOM 3987 N N . PHE B 1 143 ? -19.891 -20.641 -16.484 1 87.06 143 PHE B N 1
ATOM 3988 C CA . PHE B 1 143 ? -18.453 -20.344 -16.469 1 87.06 143 PHE B CA 1
ATOM 3989 C C . PHE B 1 143 ? -17.734 -21.125 -17.562 1 87.06 143 PHE B C 1
ATOM 3991 O O . PHE B 1 143 ? -18.047 -22.297 -17.797 1 87.06 143 PHE B O 1
ATOM 3998 N N . ARG B 1 144 ? -16.766 -20.438 -18.109 1 83.5 144 ARG B N 1
ATOM 3999 C CA . ARG B 1 144 ? -15.961 -21.094 -19.141 1 83.5 144 ARG B CA 1
ATOM 4000 C C . ARG B 1 144 ? -14.852 -21.938 -18.516 1 83.5 144 ARG B C 1
ATOM 4002 O O . ARG B 1 144 ? -14.102 -21.453 -17.672 1 83.5 144 ARG B O 1
ATOM 4009 N N . GLY B 1 145 ? -14.812 -23.156 -18.922 1 80.94 145 GLY B N 1
ATOM 4010 C CA . GLY B 1 145 ? -13.805 -24.062 -18.406 1 80.94 145 GLY B CA 1
ATOM 4011 C C . GLY B 1 145 ? -12.484 -23.984 -19.141 1 80.94 145 GLY B C 1
ATOM 4012 O O . GLY B 1 145 ? -12.312 -23.156 -20.031 1 80.94 145 GLY B O 1
ATOM 4013 N N . GLN B 1 146 ? -11.578 -24.844 -18.719 1 79.25 146 GLN B N 1
ATOM 4014 C CA . GLN B 1 146 ? -10.234 -24.891 -19.297 1 79.25 146 GLN B CA 1
ATOM 4015 C C . GLN B 1 146 ? -10.281 -25.281 -20.766 1 79.25 146 GLN B C 1
ATOM 4017 O O . GLN B 1 146 ? -9.438 -24.859 -21.562 1 79.25 146 GLN B O 1
ATOM 4022 N N . ASP B 1 147 ? -11.289 -26.109 -21.078 1 77.69 147 ASP B N 1
ATOM 4023 C CA . ASP B 1 147 ? -11.422 -26.594 -22.453 1 77.69 147 ASP B CA 1
ATOM 4024 C C . ASP B 1 147 ? -12.211 -25.594 -23.312 1 77.69 147 ASP B C 1
ATOM 4026 O O . ASP B 1 147 ? -12.422 -25.812 -24.5 1 77.69 147 ASP B O 1
ATOM 4030 N N . GLY B 1 148 ? -12.602 -24.578 -22.672 1 78.75 148 GLY B N 1
ATOM 4031 C CA . GLY B 1 148 ? -13.375 -23.578 -23.391 1 78.75 148 GLY B CA 1
ATOM 4032 C C . GLY B 1 148 ? -14.875 -23.828 -23.344 1 78.75 148 GLY B C 1
ATOM 4033 O O . GLY B 1 148 ? -15.664 -22.969 -23.75 1 78.75 148 GLY B O 1
ATOM 4034 N N . ALA B 1 149 ? -15.195 -24.953 -22.828 1 83.38 149 ALA B N 1
ATOM 4035 C CA . ALA B 1 149 ? -16.609 -25.297 -22.734 1 83.38 149 ALA B CA 1
ATOM 4036 C C . ALA B 1 149 ? -17.281 -24.562 -21.578 1 83.38 149 ALA B C 1
ATOM 4038 O O . ALA B 1 149 ? -16.656 -24.312 -20.547 1 83.38 149 ALA B O 1
ATOM 4039 N N . LEU B 1 150 ? -18.531 -24.25 -21.797 1 87.19 150 LEU B N 1
ATOM 4040 C CA . LEU B 1 150 ? -19.281 -23.578 -20.75 1 87.19 150 LEU B CA 1
ATOM 4041 C C . LEU B 1 150 ? -19.906 -24.578 -19.781 1 87.19 150 LEU B C 1
ATOM 4043 O O . LEU B 1 150 ? -20.406 -25.625 -20.219 1 87.19 150 LEU B O 1
ATOM 4047 N N . SER B 1 151 ? -19.719 -24.312 -18.578 1 89.88 151 SER B N 1
ATOM 4048 C CA . SER B 1 151 ? -20.359 -25.094 -17.516 1 89.88 151 SER B CA 1
ATOM 4049 C C . SER B 1 151 ? -21.391 -24.25 -16.766 1 89.88 151 SER B C 1
ATOM 4051 O O . SER B 1 151 ? -21.062 -23.172 -16.25 1 89.88 151 SER B O 1
ATOM 4053 N N . ALA B 1 152 ? -22.531 -24.75 -16.75 1 93.38 152 ALA B N 1
ATOM 4054 C CA . ALA B 1 152 ? -23.609 -24.031 -16.078 1 93.38 152 ALA B CA 1
ATOM 4055 C C . ALA B 1 152 ? -23.844 -24.578 -14.672 1 93.38 152 ALA B C 1
ATOM 4057 O O . ALA B 1 152 ? -23.797 -25.797 -14.453 1 93.38 152 ALA B O 1
ATOM 4058 N N . PHE B 1 153 ? -24.062 -23.656 -13.773 1 95.06 153 PHE B N 1
ATOM 4059 C CA . PHE B 1 153 ? -24.344 -24.016 -12.391 1 95.06 153 PHE B CA 1
ATOM 4060 C C . PHE B 1 153 ? -25.625 -23.328 -11.906 1 95.06 153 PHE B C 1
ATOM 4062 O O . PHE B 1 153 ? -25.781 -22.125 -12.07 1 95.06 153 PHE B O 1
ATOM 4069 N N . ARG B 1 154 ? -26.484 -24.125 -11.32 1 96.69 154 ARG B N 1
ATOM 4070 C CA . ARG B 1 154 ? -27.641 -23.547 -10.641 1 96.69 154 ARG B CA 1
ATOM 4071 C C . ARG B 1 154 ? -27.297 -23.141 -9.219 1 96.69 154 ARG B C 1
ATOM 4073 O O . ARG B 1 154 ? -26.75 -23.938 -8.445 1 96.69 154 ARG B O 1
ATOM 4080 N N . ILE B 1 155 ? -27.656 -21.969 -8.906 1 96.44 155 ILE B N 1
ATOM 4081 C CA . ILE B 1 155 ? -27.328 -21.469 -7.574 1 96.44 155 ILE B CA 1
ATOM 4082 C C . ILE B 1 155 ? -28.281 -22.078 -6.547 1 96.44 155 ILE B C 1
ATOM 4084 O O . ILE B 1 155 ? -29.5 -21.859 -6.613 1 96.44 155 ILE B O 1
ATOM 4088 N N . ASP B 1 156 ? -27.719 -22.75 -5.652 1 94.81 156 ASP B N 1
ATOM 4089 C CA . ASP B 1 156 ? -28.5 -23.375 -4.594 1 94.81 156 ASP B CA 1
ATOM 4090 C C . ASP B 1 156 ? -28.703 -22.422 -3.42 1 94.81 156 ASP B C 1
ATOM 4092 O O . ASP B 1 156 ? -29.766 -22.406 -2.809 1 94.81 156 ASP B O 1
ATOM 4096 N N . ALA B 1 157 ? -27.672 -21.688 -3.057 1 93.31 157 ALA B N 1
ATOM 4097 C CA . ALA B 1 157 ? -27.734 -20.781 -1.913 1 93.31 157 ALA B CA 1
ATOM 4098 C C . ALA B 1 157 ? -26.672 -19.688 -2.012 1 93.31 157 ALA B C 1
ATOM 4100 O O . ALA B 1 157 ? -25.719 -19.812 -2.781 1 93.31 157 ALA B O 1
ATOM 4101 N N . VAL B 1 158 ? -26.922 -18.656 -1.288 1 92 158 VAL B N 1
ATOM 4102 C CA . VAL B 1 158 ? -25.953 -17.578 -1.092 1 92 158 VAL B CA 1
ATOM 4103 C C . VAL B 1 158 ? -25.453 -17.594 0.351 1 92 158 VAL B C 1
ATOM 4105 O O . VAL B 1 158 ? -26.25 -17.672 1.29 1 92 158 VAL B O 1
ATOM 4108 N N . LEU B 1 159 ? -24.156 -17.578 0.495 1 86.44 159 LEU B N 1
ATOM 4109 C CA . LEU B 1 159 ? -23.562 -17.594 1.828 1 86.44 159 LEU B CA 1
ATOM 4110 C C . LEU B 1 159 ? -23.969 -16.344 2.609 1 86.44 159 LEU B C 1
ATOM 4112 O O . LEU B 1 159 ? -24.219 -15.297 2.02 1 86.44 159 LEU B O 1
ATOM 4116 N N . PRO B 1 160 ? -23.969 -16.531 3.908 1 78.31 160 PRO B N 1
ATOM 4117 C CA . PRO B 1 160 ? -24.391 -15.406 4.738 1 78.31 160 PRO B CA 1
ATOM 4118 C C . PRO B 1 160 ? -23.453 -14.203 4.625 1 78.31 160 PRO B C 1
ATOM 4120 O O . PRO B 1 160 ? -22.234 -14.367 4.496 1 78.31 160 PRO B O 1
ATOM 4123 N N . GLN B 1 161 ? -23.984 -13.07 4.695 1 69.62 161 GLN B N 1
ATOM 4124 C CA . GLN B 1 161 ? -23.25 -11.812 4.629 1 69.62 161 GLN B CA 1
ATOM 4125 C C . GLN B 1 161 ? -22.219 -11.719 5.746 1 69.62 161 GLN B C 1
ATOM 4127 O O . GLN B 1 161 ? -21.141 -11.141 5.559 1 69.62 161 GLN B O 1
ATOM 4132 N N . ALA B 1 162 ? -22.547 -12.312 6.801 1 63.31 162 ALA B N 1
ATOM 4133 C CA . ALA B 1 162 ? -21.688 -12.25 7.977 1 63.31 162 ALA B CA 1
ATOM 4134 C C . ALA B 1 162 ? -20.328 -12.891 7.691 1 63.31 162 ALA B C 1
ATOM 4136 O O . ALA B 1 162 ? -19.328 -12.578 8.352 1 63.31 162 ALA B O 1
ATOM 4137 N N . SER B 1 163 ? -20.344 -13.711 6.691 1 61.12 163 SER B N 1
ATOM 4138 C CA . SER B 1 163 ? -19.094 -14.398 6.379 1 61.12 163 SER B CA 1
ATOM 4139 C C . SER B 1 163 ? -18.375 -13.742 5.203 1 61.12 163 SER B C 1
ATOM 4141 O O . SER B 1 163 ? -17.422 -14.305 4.652 1 61.12 163 SER B O 1
ATOM 4143 N N . ALA B 1 164 ? -18.844 -12.602 4.926 1 62.56 164 ALA B N 1
ATOM 4144 C CA . ALA B 1 164 ? -18.422 -11.977 3.678 1 62.56 164 ALA B CA 1
ATOM 4145 C C . ALA B 1 164 ? -16.906 -11.711 3.684 1 62.56 164 ALA B C 1
ATOM 4147 O O . ALA B 1 164 ? -16.266 -11.742 2.633 1 62.56 164 ALA B O 1
ATOM 4148 N N . LEU B 1 165 ? -16.438 -11.523 4.797 1 61.66 165 LEU B N 1
ATOM 4149 C CA . LEU B 1 165 ? -15.008 -11.25 4.852 1 61.66 165 LEU B CA 1
ATOM 4150 C C . LEU B 1 165 ? -14.203 -12.398 4.254 1 61.66 165 LEU B C 1
ATOM 4152 O O . LEU B 1 165 ? -13.18 -12.18 3.602 1 61.66 165 LEU B O 1
ATOM 4156 N N . ALA B 1 166 ? -14.688 -13.602 4.453 1 61.72 166 ALA B N 1
ATOM 4157 C CA . ALA B 1 166 ? -13.938 -14.773 4.023 1 61.72 166 ALA B CA 1
ATOM 4158 C C . ALA B 1 166 ? -14.531 -15.375 2.752 1 61.72 166 ALA B C 1
ATOM 4160 O O . ALA B 1 166 ? -13.867 -16.141 2.045 1 61.72 166 ALA B O 1
ATOM 4161 N N . SER B 1 167 ? -15.742 -14.93 2.48 1 69.5 167 SER B N 1
ATOM 4162 C CA . SER B 1 167 ? -16.453 -15.727 1.488 1 69.5 167 SER B CA 1
ATOM 4163 C C . SER B 1 167 ? -17.047 -14.852 0.395 1 69.5 167 SER B C 1
ATOM 4165 O O . SER B 1 167 ? -17.891 -15.305 -0.383 1 69.5 167 SER B O 1
ATOM 4167 N N . ALA B 1 168 ? -16.578 -13.609 0.329 1 74.56 168 ALA B N 1
ATOM 4168 C CA . ALA B 1 168 ? -17.219 -12.641 -0.565 1 74.56 168 ALA B CA 1
ATOM 4169 C C . ALA B 1 168 ? -17.172 -13.125 -2.012 1 74.56 168 ALA B C 1
ATOM 4171 O O . ALA B 1 168 ? -18.172 -13.047 -2.73 1 74.56 168 ALA B O 1
ATOM 4172 N N . ASP B 1 169 ? -16.109 -13.742 -2.344 1 83.44 169 ASP B N 1
ATOM 4173 C CA . ASP B 1 169 ? -15.914 -14.086 -3.75 1 83.44 169 ASP B CA 1
ATOM 4174 C C . ASP B 1 169 ? -15.945 -15.602 -3.959 1 83.44 169 ASP B C 1
ATOM 4176 O O . ASP B 1 169 ? -15.516 -16.094 -5 1 83.44 169 ASP B O 1
ATOM 4180 N N . LEU B 1 170 ? -16.562 -16.297 -3.014 1 88.44 170 LEU B N 1
ATOM 4181 C CA . LEU B 1 170 ? -16.484 -17.75 -3.045 1 88.44 170 LEU B CA 1
ATOM 4182 C C . LEU B 1 170 ? -17.531 -18.344 -3.982 1 88.44 170 LEU B C 1
ATOM 4184 O O . LEU B 1 170 ? -18.656 -17.844 -4.031 1 88.44 170 LEU B O 1
ATOM 4188 N N . LEU B 1 171 ? -17.172 -19.281 -4.727 1 91.94 171 LEU B N 1
ATOM 4189 C CA . LEU B 1 171 ? -18.016 -20.172 -5.516 1 91.94 171 LEU B CA 1
ATOM 4190 C C . LEU B 1 171 ? -17.766 -21.625 -5.148 1 91.94 171 LEU B C 1
ATOM 4192 O O . LEU B 1 171 ? -16.75 -22.203 -5.531 1 91.94 171 LEU B O 1
ATOM 4196 N N . LEU B 1 172 ? -18.703 -22.203 -4.43 1 95 172 LEU B N 1
ATOM 4197 C CA . LEU B 1 172 ? -18.578 -23.594 -4.012 1 95 172 LEU B CA 1
ATOM 4198 C C . LEU B 1 172 ? -19.266 -24.531 -5.004 1 95 172 LEU B C 1
ATOM 4200 O O . LEU B 1 172 ? -20.422 -24.297 -5.371 1 95 172 LEU B O 1
ATOM 4204 N N . VAL B 1 173 ? -18.547 -25.5 -5.41 1 95.62 173 VAL B N 1
ATOM 4205 C CA . VAL B 1 173 ? -19.078 -26.453 -6.387 1 95.62 173 VAL B CA 1
ATOM 4206 C C . VAL B 1 173 ? -18.719 -27.875 -5.984 1 95.62 173 VAL B C 1
ATOM 4208 O O . VAL B 1 173 ? -17.906 -28.078 -5.09 1 95.62 173 VAL B O 1
ATOM 4211 N N . ALA B 1 174 ? -19.406 -28.812 -6.637 1 96.19 174 ALA B N 1
ATOM 4212 C CA . ALA B 1 174 ? -19.094 -30.234 -6.418 1 96.19 174 ALA B CA 1
ATOM 4213 C C . ALA B 1 174 ? -17.719 -30.578 -6.988 1 96.19 174 ALA B C 1
ATOM 4215 O O . ALA B 1 174 ? -17.266 -29.953 -7.953 1 96.19 174 ALA B O 1
ATOM 4216 N N . GLU B 1 175 ? -17.094 -31.547 -6.395 1 95.94 175 GLU B N 1
ATOM 4217 C CA . GLU B 1 175 ? -15.758 -31.938 -6.82 1 95.94 175 GLU B CA 1
ATOM 4218 C C . GLU B 1 175 ? -15.734 -32.312 -8.297 1 95.94 175 GLU B C 1
ATOM 4220 O O . GLU B 1 175 ? -14.828 -31.938 -9.039 1 95.94 175 GLU B O 1
ATOM 4225 N N . ALA B 1 176 ? -16.75 -33.062 -8.695 1 94.44 176 ALA B N 1
ATOM 4226 C CA . ALA B 1 176 ? -16.812 -33.5 -10.086 1 94.44 176 ALA B CA 1
ATOM 4227 C C . ALA B 1 176 ? -16.844 -32.312 -11.039 1 94.44 176 ALA B C 1
ATOM 4229 O O . ALA B 1 176 ? -16.172 -32.312 -12.078 1 94.44 176 ALA B O 1
ATOM 4230 N N . ASP B 1 177 ? -17.578 -31.359 -10.656 1 94.56 177 ASP B N 1
ATOM 4231 C CA . ASP B 1 177 ? -17.688 -30.172 -11.484 1 94.56 177 ASP B CA 1
ATOM 4232 C C . ASP B 1 177 ? -16.375 -29.375 -11.508 1 94.56 177 ASP B C 1
ATOM 4234 O O . ASP B 1 177 ? -15.961 -28.891 -12.555 1 94.56 177 ASP B O 1
ATOM 4238 N N . PHE B 1 178 ? -15.844 -29.281 -10.328 1 94.31 178 PHE B N 1
ATOM 4239 C CA . PHE B 1 178 ? -14.57 -28.578 -10.211 1 94.31 178 PHE B CA 1
ATOM 4240 C C . PHE B 1 178 ? -13.523 -29.203 -11.117 1 94.31 178 PHE B C 1
ATOM 4242 O O . PHE B 1 178 ? -12.867 -28.5 -11.891 1 94.31 178 PHE B O 1
ATOM 4249 N N . ARG B 1 179 ? -13.383 -30.469 -11.078 1 93.19 179 ARG B N 1
ATOM 4250 C CA . ARG B 1 179 ? -12.367 -31.188 -11.852 1 93.19 179 ARG B CA 1
ATOM 4251 C C . ARG B 1 179 ? -12.648 -31.094 -13.344 1 93.19 179 ARG B C 1
ATOM 4253 O O . ARG B 1 179 ? -11.719 -30.953 -14.148 1 93.19 179 ARG B O 1
ATOM 4260 N N . ARG B 1 180 ? -13.875 -31.141 -13.656 1 90.44 180 ARG B N 1
ATOM 4261 C CA . ARG B 1 180 ? -14.242 -31 -15.062 1 90.44 180 ARG B CA 1
ATOM 4262 C C . ARG B 1 180 ? -13.914 -29.594 -15.57 1 90.44 180 ARG B C 1
ATOM 4264 O O . ARG B 1 180 ? -13.367 -29.453 -16.672 1 90.44 180 ARG B O 1
ATOM 4271 N N . LEU B 1 181 ? -14.211 -28.625 -14.766 1 90.38 181 LEU B N 1
ATOM 4272 C CA . LEU B 1 181 ? -14.039 -27.234 -15.156 1 90.38 181 LEU B CA 1
ATOM 4273 C C . LEU B 1 181 ? -12.562 -26.906 -15.359 1 90.38 181 LEU B C 1
ATOM 4275 O O . LEU B 1 181 ? -12.195 -26.234 -16.312 1 90.38 181 LEU B O 1
ATOM 4279 N N . PHE B 1 182 ? -11.711 -27.469 -14.484 1 89.75 182 PHE B N 1
ATOM 4280 C CA . PHE B 1 182 ? -10.312 -27.047 -14.484 1 89.75 182 PHE B CA 1
ATOM 4281 C C . PHE B 1 182 ? -9.422 -28.125 -15.07 1 89.75 182 PHE B C 1
ATOM 4283 O O . PHE B 1 182 ? -8.219 -27.922 -15.25 1 89.75 182 PHE B O 1
ATOM 4290 N N . GLY B 1 183 ? -9.992 -29.25 -15.359 1 87.06 183 GLY B N 1
ATOM 4291 C CA . GLY B 1 183 ? -9.211 -30.344 -15.93 1 87.06 183 GLY B CA 1
ATOM 4292 C C . GLY B 1 183 ? -8.203 -30.922 -14.961 1 87.06 183 GLY B C 1
ATOM 4293 O O . GLY B 1 183 ? -7.051 -31.172 -15.336 1 87.06 183 GLY B O 1
ATOM 4294 N N . ILE B 1 184 ? -8.602 -31.094 -13.766 1 90.56 184 ILE B N 1
ATOM 4295 C CA . ILE B 1 184 ? -7.715 -31.641 -12.734 1 90.56 184 ILE B CA 1
ATOM 4296 C C . ILE B 1 184 ? -7.961 -33.156 -12.594 1 90.56 184 ILE B C 1
ATOM 4298 O O . ILE B 1 184 ? -9.094 -33.594 -12.367 1 90.56 184 ILE B O 1
ATOM 4302 N N . PRO B 1 185 ? -6.91 -33.875 -12.711 1 92.19 185 PRO B N 1
ATOM 4303 C CA . PRO B 1 185 ? -7.062 -35.312 -12.57 1 92.19 185 PRO B CA 1
ATOM 4304 C C . PRO B 1 185 ? -7.516 -35.719 -11.164 1 92.19 185 PRO B C 1
ATOM 4306 O O . PRO B 1 185 ? -7.402 -34.938 -10.227 1 92.19 185 PRO B O 1
ATOM 4309 N N . ASP B 1 186 ? -8.016 -36.969 -11.055 1 94 186 ASP B N 1
ATOM 4310 C CA . ASP B 1 186 ? -8.609 -37.469 -9.812 1 94 186 ASP B CA 1
ATOM 4311 C C . ASP B 1 186 ? -7.559 -37.594 -8.711 1 94 186 ASP B C 1
ATOM 4313 O O . ASP B 1 186 ? -7.879 -37.469 -7.527 1 94 186 ASP B O 1
ATOM 4317 N N . ASP B 1 187 ? -6.355 -37.75 -9.055 1 94.94 187 ASP B N 1
ATOM 4318 C CA . ASP B 1 187 ? -5.328 -38 -8.047 1 94.94 187 ASP B CA 1
ATOM 4319 C C . ASP B 1 187 ? -4.559 -36.719 -7.727 1 94.94 187 ASP B C 1
ATOM 4321 O O . ASP B 1 187 ? -3.529 -36.75 -7.047 1 94.94 187 ASP B O 1
ATOM 4325 N N . GLN B 1 188 ? -5.074 -35.625 -8.242 1 94.81 188 GLN B N 1
ATOM 4326 C CA . GLN B 1 188 ? -4.371 -34.344 -8.055 1 94.81 188 GLN B CA 1
ATOM 4327 C C . GLN B 1 188 ? -5.223 -33.375 -7.266 1 94.81 188 GLN B C 1
ATOM 4329 O O . GLN B 1 188 ? -6.445 -33.344 -7.41 1 94.81 188 GLN B O 1
ATOM 4334 N N . TYR B 1 189 ? -4.586 -32.562 -6.426 1 95.44 189 TYR B N 1
ATOM 4335 C CA . TYR B 1 189 ? -5.234 -31.562 -5.578 1 95.44 189 TYR B CA 1
ATOM 4336 C C . TYR B 1 189 ? -4.469 -30.234 -5.598 1 95.44 189 TYR B C 1
ATOM 4338 O O . TYR B 1 189 ? -3.334 -30.188 -6.07 1 95.44 189 TYR B O 1
ATOM 4346 N N . THR B 1 190 ? -5.156 -29.188 -5.172 1 94.19 190 THR B N 1
ATOM 4347 C CA . THR B 1 190 ? -4.527 -27.859 -5.133 1 94.19 190 THR B CA 1
ATOM 4348 C C . THR B 1 190 ? -3.488 -27.797 -4.02 1 94.19 190 THR B C 1
ATOM 4350 O O . THR B 1 190 ? -2.369 -27.328 -4.234 1 94.19 190 THR B O 1
ATOM 4353 N N . ASP B 1 191 ? -3.832 -28.172 -2.838 1 95.31 191 ASP B N 1
ATOM 4354 C CA . ASP B 1 191 ? -2.928 -28.219 -1.693 1 95.31 191 ASP B CA 1
ATOM 4355 C C . ASP B 1 191 ? -3.463 -29.156 -0.613 1 95.31 191 ASP B C 1
ATOM 4357 O O . ASP B 1 191 ? -4.496 -29.797 -0.802 1 95.31 191 ASP B O 1
ATOM 4361 N N . LEU B 1 192 ? -2.688 -29.406 0.389 1 97.06 192 LEU B N 1
ATOM 4362 C CA . LEU B 1 192 ? -3.053 -30.281 1.49 1 97.06 192 LEU B CA 1
ATOM 4363 C C . LEU B 1 192 ? -3.1 -29.516 2.809 1 97.06 192 LEU B C 1
ATOM 4365 O O . LEU B 1 192 ? -2.242 -28.672 3.072 1 97.06 192 LEU B O 1
ATOM 4369 N N . ALA B 1 193 ? -4.121 -29.75 3.559 1 96.81 193 ALA B N 1
ATOM 4370 C CA . ALA B 1 193 ? -4.25 -29.172 4.895 1 96.81 193 ALA B CA 1
ATOM 4371 C C . ALA B 1 193 ? -3.941 -30.203 5.973 1 96.81 193 ALA B C 1
ATOM 4373 O O . ALA B 1 193 ? -4.488 -31.312 5.953 1 96.81 193 ALA B O 1
ATOM 4374 N N . LEU B 1 194 ? -3.088 -29.844 6.828 1 97.31 194 LEU B N 1
ATOM 4375 C CA . LEU B 1 194 ? -2.75 -30.719 7.941 1 97.31 194 LEU B CA 1
ATOM 4376 C C . LEU B 1 194 ? -3.375 -30.219 9.242 1 97.31 194 LEU B C 1
ATOM 4378 O O . LEU B 1 194 ? -3.336 -29.016 9.531 1 97.31 194 LEU B O 1
ATOM 4382 N N . HIS B 1 195 ? -3.965 -31.125 9.93 1 95.06 195 HIS B N 1
ATOM 4383 C CA . HIS B 1 195 ? -4.484 -30.828 11.258 1 95.06 195 HIS B CA 1
ATOM 4384 C C . HIS B 1 195 ? -3.574 -31.391 12.344 1 95.06 195 HIS B C 1
ATOM 4386 O O . HIS B 1 195 ? -3.344 -32.594 12.406 1 95.06 195 HIS B O 1
ATOM 4392 N N . ILE B 1 196 ? -3.092 -30.469 13.102 1 96.31 196 ILE B N 1
ATOM 4393 C CA . ILE B 1 196 ? -2.164 -30.797 14.18 1 96.31 196 ILE B CA 1
ATOM 4394 C C . ILE B 1 196 ? -2.744 -30.344 15.516 1 96.31 196 ILE B C 1
ATOM 4396 O O . ILE B 1 196 ? -2.695 -29.156 15.852 1 96.31 196 ILE B O 1
ATOM 4400 N N . PRO B 1 197 ? -3.188 -31.25 16.328 1 91.81 197 PRO B N 1
ATOM 4401 C CA . PRO B 1 197 ? -3.861 -30.891 17.562 1 91.81 197 PRO B CA 1
ATOM 4402 C C . PRO B 1 197 ? -2.938 -30.172 18.547 1 91.81 197 PRO B C 1
ATOM 4404 O O . PRO B 1 197 ? -3.383 -29.281 19.297 1 91.81 197 PRO B O 1
ATOM 4407 N N . ASN B 1 198 ? -1.662 -30.484 18.547 1 93.62 198 ASN B N 1
ATOM 4408 C CA . ASN B 1 198 ? -0.709 -29.875 19.469 1 93.62 198 ASN B CA 1
ATOM 4409 C C . ASN B 1 198 ? 0.018 -28.703 18.828 1 93.62 198 ASN B C 1
ATOM 4411 O O . ASN B 1 198 ? 0.899 -28.891 18 1 93.62 198 ASN B O 1
ATOM 4415 N N . PRO B 1 199 ? -0.339 -27.562 19.266 1 91.38 199 PRO B N 1
ATOM 4416 C CA . PRO B 1 199 ? 0.278 -26.375 18.656 1 91.38 199 PRO B CA 1
ATOM 4417 C C . PRO B 1 199 ? 1.798 -26.359 18.797 1 91.38 199 PRO B C 1
ATOM 4419 O O . PRO B 1 199 ? 2.496 -25.766 17.984 1 91.38 199 PRO B O 1
ATOM 4422 N N . ARG B 1 200 ? 2.359 -27.078 19.797 1 92.44 200 ARG B N 1
ATOM 4423 C CA . ARG B 1 200 ? 3.797 -27.078 20.047 1 92.44 200 ARG B CA 1
ATOM 4424 C C . ARG B 1 200 ? 4.539 -27.938 19.031 1 92.44 200 ARG B C 1
ATOM 4426 O O . ARG B 1 200 ? 5.762 -27.844 18.906 1 92.44 200 ARG B O 1
ATOM 4433 N N . GLU B 1 201 ? 3.777 -28.688 18.328 1 95.62 201 GLU B N 1
ATOM 4434 C CA . GLU B 1 201 ? 4.414 -29.609 17.391 1 95.62 201 GLU B CA 1
ATOM 4435 C C . GLU B 1 201 ? 4.348 -29.094 15.961 1 95.62 201 GLU B C 1
ATOM 4437 O O . GLU B 1 201 ? 4.895 -29.703 15.039 1 95.62 201 GLU B O 1
ATOM 4442 N N . VAL B 1 202 ? 3.713 -27.984 15.758 1 96.25 202 VAL B N 1
ATOM 4443 C CA . VAL B 1 202 ? 3.438 -27.5 14.406 1 96.25 202 VAL B CA 1
ATOM 4444 C C . VAL B 1 202 ? 4.75 -27.25 13.672 1 96.25 202 VAL B C 1
ATOM 4446 O O . VAL B 1 202 ? 4.922 -27.688 12.531 1 96.25 202 VAL B O 1
ATOM 4449 N N . GLN B 1 203 ? 5.676 -26.641 14.32 1 95.69 203 GLN B N 1
ATOM 4450 C CA . GLN B 1 203 ? 6.953 -26.344 13.688 1 95.69 203 GLN B CA 1
ATOM 4451 C C . GLN B 1 203 ? 7.727 -27.609 13.367 1 95.69 203 GLN B C 1
ATOM 4453 O O . GLN B 1 203 ? 8.336 -27.719 12.305 1 95.69 203 GLN B O 1
ATOM 4458 N N . THR B 1 204 ? 7.711 -28.531 14.305 1 96.44 204 THR B N 1
ATOM 4459 C CA . THR B 1 204 ? 8.391 -29.797 14.094 1 96.44 204 THR B CA 1
ATOM 4460 C C . THR B 1 204 ? 7.789 -30.562 12.914 1 96.44 204 THR B C 1
ATOM 4462 O O . THR B 1 204 ? 8.516 -31.109 12.094 1 96.44 204 THR B O 1
ATOM 4465 N N . VAL B 1 205 ? 6.5 -30.547 12.852 1 96.88 205 VAL B N 1
ATOM 4466 C CA . VAL B 1 205 ? 5.812 -31.219 11.75 1 96.88 205 VAL B CA 1
ATOM 4467 C C . VAL B 1 205 ? 6.164 -30.547 10.43 1 96.88 205 VAL B C 1
ATOM 4469 O O . VAL B 1 205 ? 6.379 -31.219 9.422 1 96.88 205 VAL B O 1
ATOM 4472 N N . ALA B 1 206 ? 6.211 -29.234 10.422 1 96.19 206 ALA B N 1
ATOM 4473 C CA . ALA B 1 206 ? 6.574 -28.5 9.211 1 96.19 206 ALA B CA 1
ATOM 4474 C C . ALA B 1 206 ? 7.957 -28.922 8.711 1 96.19 206 ALA B C 1
ATOM 4476 O O . ALA B 1 206 ? 8.164 -29.078 7.508 1 96.19 206 ALA B O 1
ATOM 4477 N N . GLU B 1 207 ? 8.844 -29.141 9.602 1 94.62 207 GLU B N 1
ATOM 4478 C CA . GLU B 1 207 ? 10.195 -29.578 9.234 1 94.62 207 GLU B CA 1
ATOM 4479 C C . GLU B 1 207 ? 10.18 -30.984 8.664 1 94.62 207 GLU B C 1
ATOM 4481 O O . GLU B 1 207 ? 10.883 -31.266 7.688 1 94.62 207 GLU B O 1
ATOM 4486 N N . LYS B 1 208 ? 9.414 -31.781 9.273 1 96.12 208 LYS B N 1
ATOM 4487 C CA . LYS B 1 208 ? 9.289 -33.156 8.789 1 96.12 208 LYS B CA 1
ATOM 4488 C C . LYS B 1 208 ? 8.664 -33.188 7.398 1 96.12 208 LYS B C 1
ATOM 4490 O O . LYS B 1 208 ? 9.016 -34.031 6.574 1 96.12 208 LYS B O 1
ATOM 4495 N N . VAL B 1 209 ? 7.719 -32.281 7.168 1 95.5 209 VAL B N 1
ATOM 4496 C CA . VAL B 1 209 ? 7.086 -32.188 5.859 1 95.5 209 VAL B CA 1
ATOM 4497 C C . VAL B 1 209 ? 8.141 -31.844 4.801 1 95.5 209 VAL B C 1
ATOM 4499 O O . VAL B 1 209 ? 8.18 -32.469 3.738 1 95.5 209 VAL B O 1
ATOM 4502 N N . LEU B 1 210 ? 9.008 -30.922 5.098 1 90.12 210 LEU B N 1
ATOM 4503 C CA . LEU B 1 210 ? 10.039 -30.5 4.16 1 90.12 210 LEU B CA 1
ATOM 4504 C C . LEU B 1 210 ? 11.031 -31.625 3.896 1 90.12 210 LEU B C 1
ATOM 4506 O O . LEU B 1 210 ? 11.555 -31.75 2.787 1 90.12 210 LEU B O 1
ATOM 4510 N N . GLU B 1 211 ? 11.258 -32.438 4.922 1 89.5 211 GLU B N 1
ATOM 4511 C CA . GLU B 1 211 ? 12.156 -33.562 4.762 1 89.5 211 GLU B CA 1
ATOM 4512 C C . GLU B 1 211 ? 11.516 -34.656 3.891 1 89.5 211 GLU B C 1
ATOM 4514 O O . GLU B 1 211 ? 12.18 -35.219 3.033 1 89.5 211 GLU B O 1
ATOM 4519 N N . ALA B 1 212 ? 10.289 -34.812 4.098 1 91.62 212 ALA B N 1
ATOM 4520 C CA . ALA B 1 212 ? 9.57 -35.844 3.371 1 91.62 212 ALA B CA 1
ATOM 4521 C C . ALA B 1 212 ? 9.273 -35.438 1.938 1 91.62 212 ALA B C 1
ATOM 4523 O O . ALA B 1 212 ? 9.305 -36.25 1.017 1 91.62 212 ALA B O 1
ATOM 4524 N N . LEU B 1 213 ? 8.961 -34.125 1.779 1 92.19 213 LEU B N 1
ATOM 4525 C CA . LEU B 1 213 ? 8.602 -33.562 0.486 1 92.19 213 LEU B CA 1
ATOM 4526 C C . LEU B 1 213 ? 9.406 -32.281 0.216 1 92.19 213 LEU B C 1
ATOM 4528 O O . LEU B 1 213 ? 8.883 -31.172 0.376 1 92.19 213 LEU B O 1
ATOM 4532 N N . PRO B 1 214 ? 10.57 -32.406 -0.359 1 85.81 214 PRO B N 1
ATOM 4533 C CA . PRO B 1 214 ? 11.445 -31.25 -0.549 1 85.81 214 PRO B CA 1
ATOM 4534 C C . PRO B 1 214 ? 10.898 -30.25 -1.568 1 85.81 214 PRO B C 1
ATOM 4536 O O . PRO B 1 214 ? 11.336 -29.109 -1.612 1 85.81 214 PRO B O 1
ATOM 4539 N N . ASP B 1 215 ? 9.961 -30.703 -2.387 1 85.56 215 ASP B N 1
ATOM 4540 C CA . ASP B 1 215 ? 9.391 -29.812 -3.398 1 85.56 215 ASP B CA 1
ATOM 4541 C C . ASP B 1 215 ? 8.125 -29.125 -2.887 1 85.56 215 ASP B C 1
ATOM 4543 O O . ASP B 1 215 ? 7.316 -28.641 -3.676 1 85.56 215 ASP B O 1
ATOM 4547 N N . SER B 1 216 ? 7.984 -29.156 -1.598 1 90.25 216 SER B N 1
ATOM 4548 C CA . SER B 1 216 ? 6.77 -28.578 -1.028 1 90.25 216 SER B CA 1
ATOM 4549 C C . SER B 1 216 ? 7.098 -27.406 -0.116 1 90.25 216 SER B C 1
ATOM 4551 O O . SER B 1 216 ? 8.258 -27.188 0.233 1 90.25 216 SER B O 1
ATOM 4553 N N . ARG B 1 217 ? 6.07 -26.594 0.132 1 90.88 217 ARG B N 1
ATOM 4554 C CA . ARG B 1 217 ? 6.164 -25.453 1.04 1 90.88 217 ARG B CA 1
ATOM 4555 C C . ARG B 1 217 ? 5.07 -25.516 2.1 1 90.88 217 ARG B C 1
ATOM 4557 O O . ARG B 1 217 ? 3.891 -25.328 1.79 1 90.88 217 ARG B O 1
ATOM 4564 N N . PRO B 1 218 ? 5.508 -25.797 3.318 1 94.56 218 PRO B N 1
ATOM 4565 C CA . PRO B 1 218 ? 4.531 -25.703 4.402 1 94.56 218 PRO B CA 1
ATOM 4566 C C . PRO B 1 218 ? 4.258 -24.266 4.828 1 94.56 218 PRO B C 1
ATOM 4568 O O . PRO B 1 218 ? 5.199 -23.484 5.031 1 94.56 218 PRO B O 1
ATOM 4571 N N . ILE B 1 219 ? 3.051 -23.938 4.832 1 94.44 219 ILE B N 1
ATOM 4572 C CA . ILE B 1 219 ? 2.615 -22.609 5.277 1 94.44 219 ILE B CA 1
ATOM 4573 C C . ILE B 1 219 ? 1.894 -22.734 6.617 1 94.44 219 ILE B C 1
ATOM 4575 O O . ILE B 1 219 ? 0.827 -23.344 6.703 1 94.44 219 ILE B O 1
ATOM 4579 N N . LEU B 1 220 ? 2.469 -22.109 7.566 1 96.31 220 LEU B N 1
ATOM 4580 C CA . LEU B 1 220 ? 1.908 -22.203 8.914 1 96.31 220 LEU B CA 1
ATOM 4581 C C . LEU B 1 220 ? 0.869 -21.109 9.148 1 96.31 220 LEU B C 1
ATOM 4583 O O . LEU B 1 220 ? 1.075 -19.953 8.766 1 96.31 220 LEU B O 1
ATOM 4587 N N . ARG B 1 221 ? -0.147 -21.531 9.797 1 93.94 221 ARG B N 1
ATOM 4588 C CA . ARG B 1 221 ? -1.213 -20.594 10.133 1 93.94 221 ARG B CA 1
ATOM 4589 C C . ARG B 1 221 ? -0.659 -19.391 10.875 1 93.94 221 ARG B C 1
ATOM 4591 O O . ARG B 1 221 ? -0.997 -18.25 10.555 1 93.94 221 ARG B O 1
ATOM 4598 N N . ASP B 1 222 ? 0.181 -19.609 11.828 1 91.88 222 ASP B N 1
ATOM 4599 C CA . ASP B 1 222 ? 0.751 -18.531 12.641 1 91.88 222 ASP B CA 1
ATOM 4600 C C . ASP B 1 222 ? 1.592 -17.594 11.781 1 91.88 222 ASP B C 1
ATOM 4602 O O . ASP B 1 222 ? 1.63 -16.391 12.039 1 91.88 222 ASP B O 1
ATOM 4606 N N . GLU B 1 223 ? 2.213 -18.156 10.805 1 91.56 223 GLU B N 1
ATOM 4607 C CA . GLU B 1 223 ? 3.012 -17.344 9.906 1 91.56 223 GLU B CA 1
ATOM 4608 C C . GLU B 1 223 ? 2.125 -16.438 9.047 1 91.56 223 GLU B C 1
ATOM 4610 O O . GLU B 1 223 ? 2.477 -15.297 8.766 1 91.56 223 GLU B O 1
ATOM 4615 N N . ILE B 1 224 ? 1.021 -17 8.672 1 90.19 224 ILE B N 1
ATOM 4616 C CA . ILE B 1 224 ? 0.071 -16.203 7.895 1 90.19 224 ILE B CA 1
ATOM 4617 C C . ILE B 1 224 ? -0.436 -15.039 8.742 1 90.19 224 ILE B C 1
ATOM 4619 O O . ILE B 1 224 ? -0.468 -13.898 8.273 1 90.19 224 ILE B O 1
ATOM 4623 N N . LEU B 1 225 ? -0.771 -15.352 9.93 1 89.69 225 LEU B N 1
ATOM 4624 C CA . LEU B 1 225 ? -1.286 -14.328 10.828 1 89.69 225 LEU B CA 1
ATOM 4625 C C . LEU B 1 225 ? -0.244 -13.234 11.062 1 89.69 225 LEU B C 1
ATOM 4627 O O . LEU B 1 225 ? -0.568 -12.047 11.047 1 89.69 225 LEU B O 1
ATOM 4631 N N . ARG B 1 226 ? 0.969 -13.656 11.242 1 91.5 226 ARG B N 1
ATOM 4632 C CA . ARG B 1 226 ? 2.051 -12.703 11.469 1 91.5 226 ARG B CA 1
ATOM 4633 C C . ARG B 1 226 ? 2.271 -11.836 10.234 1 91.5 226 ARG B C 1
ATOM 4635 O O . ARG B 1 226 ? 2.562 -10.641 10.352 1 91.5 226 ARG B O 1
ATOM 4642 N N . THR B 1 227 ? 2.146 -12.445 9.164 1 86.12 227 THR B N 1
ATOM 4643 C CA . THR B 1 227 ? 2.301 -11.703 7.918 1 86.12 227 THR B CA 1
ATOM 4644 C C . THR B 1 227 ? 1.194 -10.664 7.77 1 86.12 227 THR B C 1
ATOM 4646 O O . THR B 1 227 ? 1.458 -9.516 7.398 1 86.12 227 THR B O 1
ATOM 4649 N N . TYR B 1 228 ? 0.008 -11.039 8.078 1 84.75 228 TYR B N 1
ATOM 4650 C CA . TYR B 1 228 ? -1.099 -10.094 8.031 1 84.75 228 TYR B CA 1
ATOM 4651 C C . TYR B 1 228 ? -0.866 -8.93 8.992 1 84.75 228 TYR B C 1
ATOM 4653 O O . TYR B 1 228 ? -1.049 -7.77 8.633 1 84.75 228 TYR B O 1
ATOM 4661 N N . ASP B 1 229 ? -0.439 -9.266 10.18 1 89 229 ASP B N 1
ATOM 4662 C CA . ASP B 1 229 ? -0.143 -8.234 11.164 1 89 229 ASP B CA 1
ATOM 4663 C C . ASP B 1 229 ? 0.911 -7.258 10.641 1 89 229 ASP B C 1
ATOM 4665 O O . ASP B 1 229 ? 0.746 -6.043 10.742 1 89 229 ASP B O 1
ATOM 4669 N N . ALA B 1 230 ? 1.911 -7.84 10.078 1 87.38 230 ALA B N 1
ATOM 4670 C CA . ALA B 1 230 ? 3.012 -7.031 9.562 1 87.38 230 ALA B CA 1
ATOM 4671 C C . ALA B 1 230 ? 2.545 -6.129 8.422 1 87.38 230 ALA B C 1
ATOM 4673 O O . ALA B 1 230 ? 2.93 -4.957 8.352 1 87.38 230 ALA B O 1
ATOM 4674 N N . VAL B 1 231 ? 1.74 -6.703 7.57 1 83.38 231 VAL B N 1
ATOM 4675 C CA . VAL B 1 231 ? 1.238 -5.949 6.43 1 83.38 231 VAL B CA 1
ATOM 4676 C C . VAL B 1 231 ? 0.36 -4.797 6.918 1 83.38 231 VAL B C 1
ATOM 4678 O O . VAL B 1 231 ? 0.492 -3.666 6.445 1 83.38 231 VAL B O 1
ATOM 4681 N N . PHE B 1 232 ? -0.502 -5.055 7.84 1 85.88 232 PHE B N 1
ATOM 4682 C CA . PHE B 1 232 ? -1.387 -4.016 8.352 1 85.88 232 PHE B CA 1
ATOM 4683 C C . PHE B 1 232 ? -0.591 -2.939 9.086 1 85.88 232 PHE B C 1
ATOM 4685 O O . PHE B 1 232 ? -0.895 -1.75 8.969 1 85.88 232 PHE B O 1
ATOM 4692 N N . ASP B 1 233 ? 0.408 -3.385 9.812 1 87.88 233 ASP B N 1
ATOM 4693 C CA . ASP B 1 233 ? 1.265 -2.424 10.5 1 87.88 233 ASP B CA 1
ATOM 4694 C C . ASP B 1 233 ? 2.01 -1.54 9.508 1 87.88 233 ASP B C 1
ATOM 4696 O O . ASP B 1 233 ? 2.113 -0.327 9.703 1 87.88 233 ASP B O 1
ATOM 4700 N N . TRP B 1 234 ? 2.475 -2.189 8.57 1 82.5 234 TRP B N 1
ATOM 4701 C CA . TRP B 1 234 ? 3.223 -1.455 7.551 1 82.5 234 TRP B CA 1
ATOM 4702 C C . TRP B 1 234 ? 2.324 -0.455 6.832 1 82.5 234 TRP B C 1
ATOM 4704 O O . TRP B 1 234 ? 2.707 0.7 6.633 1 82.5 234 TRP B O 1
ATOM 4714 N N . ARG B 1 235 ? 1.187 -0.885 6.457 1 81.56 235 ARG B N 1
ATOM 4715 C CA . ARG B 1 235 ? 0.254 -0.009 5.758 1 81.56 235 ARG B CA 1
ATOM 4716 C C . ARG B 1 235 ? -0.211 1.129 6.66 1 81.56 235 ARG B C 1
ATOM 4718 O O . ARG B 1 235 ? -0.376 2.262 6.203 1 81.56 235 ARG B O 1
ATOM 4725 N N . SER B 1 236 ? -0.474 0.786 7.895 1 86.12 236 SER B N 1
ATOM 4726 C CA . SER B 1 236 ? -0.846 1.823 8.852 1 86.12 236 SER B CA 1
ATOM 4727 C C . SER B 1 236 ? 0.263 2.857 9.008 1 86.12 236 SER B C 1
ATOM 4729 O O . SER B 1 236 ? -0.008 4.055 9.109 1 86.12 236 SER B O 1
ATOM 4731 N N . ALA B 1 237 ? 1.47 2.387 9.016 1 83.19 237 ALA B N 1
ATOM 4732 C CA . ALA B 1 237 ? 2.613 3.285 9.156 1 83.19 237 ALA B CA 1
ATOM 4733 C C . ALA B 1 237 ? 2.725 4.223 7.961 1 83.19 237 ALA B C 1
ATOM 4735 O O . ALA B 1 237 ? 3.105 5.387 8.109 1 83.19 237 ALA B O 1
ATOM 4736 N N . LEU B 1 238 ? 2.367 3.73 6.867 1 78.62 238 LEU B N 1
ATOM 4737 C CA . LEU B 1 238 ? 2.414 4.539 5.656 1 78.62 238 LEU B CA 1
ATOM 4738 C C . LEU B 1 238 ? 1.45 5.719 5.75 1 78.62 238 LEU B C 1
ATOM 4740 O O . LEU B 1 238 ? 1.75 6.812 5.262 1 78.62 238 LEU B O 1
ATOM 4744 N N . VAL B 1 239 ? 0.376 5.52 6.332 1 79.81 239 VAL B N 1
ATOM 4745 C CA . VAL B 1 239 ? -0.628 6.57 6.461 1 79.81 239 VAL B CA 1
ATOM 4746 C C . VAL B 1 239 ? -0.267 7.488 7.629 1 79.81 239 VAL B C 1
ATOM 4748 O O . VAL B 1 239 ? -0.453 8.703 7.547 1 79.81 239 VAL B O 1
ATOM 4751 N N . LEU B 1 240 ? 0.359 6.902 8.578 1 83.25 240 LEU B N 1
ATOM 4752 C CA . LEU B 1 240 ? 0.634 7.637 9.805 1 83.25 240 LEU B CA 1
ATOM 4753 C C . LEU B 1 240 ? 1.847 8.547 9.633 1 83.25 240 LEU B C 1
ATOM 4755 O O . LEU B 1 240 ? 1.926 9.609 10.258 1 83.25 240 LEU B O 1
ATOM 4759 N N . LEU B 1 241 ? 2.695 8.117 8.797 1 79.69 241 LEU B N 1
ATOM 4760 C CA . LEU B 1 241 ? 3.941 8.867 8.672 1 79.69 241 LEU B CA 1
ATOM 4761 C C . LEU B 1 241 ? 3.67 10.312 8.25 1 79.69 241 LEU B C 1
ATOM 4763 O O . LEU B 1 241 ? 4.09 11.25 8.93 1 79.69 241 LEU B O 1
ATOM 4767 N N . PRO B 1 242 ? 2.928 10.492 7.152 1 76.88 242 PRO B N 1
ATOM 4768 C CA . PRO B 1 242 ? 2.615 11.875 6.793 1 76.88 242 PRO B CA 1
ATOM 4769 C C . PRO B 1 242 ? 1.763 12.586 7.844 1 76.88 242 PRO B C 1
ATOM 4771 O O . PRO B 1 242 ? 1.889 13.797 8.031 1 76.88 242 PRO B O 1
ATOM 4774 N N . LEU B 1 243 ? 0.956 11.852 8.508 1 82.5 243 LEU B N 1
ATOM 4775 C CA . LEU B 1 243 ? 0.103 12.453 9.531 1 82.5 243 LEU B CA 1
ATOM 4776 C C . LEU B 1 243 ? 0.935 12.953 10.711 1 82.5 243 LEU B C 1
ATOM 4778 O O . LEU B 1 243 ? 0.581 13.945 11.344 1 82.5 243 LEU B O 1
ATOM 4782 N N . THR B 1 244 ? 2.008 12.289 10.945 1 79.94 244 THR B N 1
ATOM 4783 C CA . THR B 1 244 ? 2.92 12.75 11.984 1 79.94 244 THR B CA 1
ATOM 4784 C C . THR B 1 244 ? 3.516 14.109 11.617 1 79.94 244 THR B C 1
ATOM 4786 O O . THR B 1 244 ? 3.646 14.992 12.469 1 79.94 244 THR B O 1
ATOM 4789 N N . GLY B 1 245 ? 3.887 14.172 10.367 1 78.12 245 GLY B N 1
ATOM 4790 C CA . GLY B 1 245 ? 4.34 15.477 9.898 1 78.12 245 GLY B CA 1
ATOM 4791 C C . GLY B 1 245 ? 3.289 16.562 10.039 1 78.12 245 GLY B C 1
ATOM 4792 O O . GLY B 1 245 ? 3.602 17.688 10.43 1 78.12 245 GLY B O 1
ATOM 4793 N N . ALA B 1 246 ? 2.088 16.156 9.742 1 83.06 246 ALA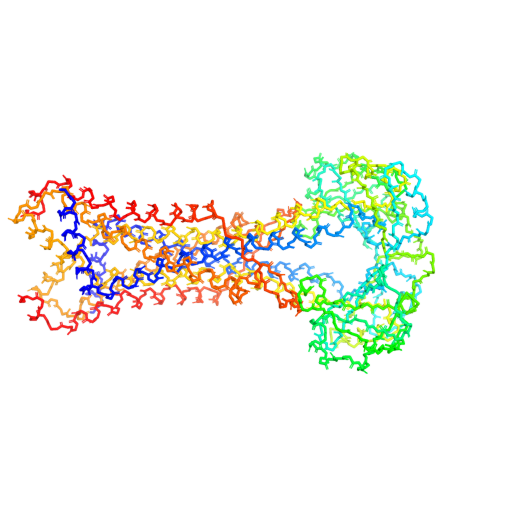 B N 1
ATOM 4794 C CA . ALA B 1 246 ? 0.981 17.109 9.883 1 83.06 246 ALA B CA 1
ATOM 4795 C C . ALA B 1 246 ? 0.779 17.5 11.344 1 83.06 246 ALA B C 1
ATOM 4797 O O . ALA B 1 246 ? 0.475 18.656 11.641 1 83.06 246 ALA B O 1
ATOM 4798 N N . LEU B 1 247 ? 0.983 16.562 12.156 1 85.62 247 LEU B N 1
ATOM 4799 C CA . LEU B 1 247 ? 0.869 16.828 13.586 1 85.62 247 LEU B CA 1
ATOM 4800 C C . LEU B 1 247 ? 1.959 17.797 14.039 1 85.62 247 LEU B C 1
ATOM 4802 O O . LEU B 1 247 ? 1.699 18.703 14.828 1 85.62 247 LEU B O 1
ATOM 4806 N N . LEU B 1 248 ? 3.115 17.578 13.562 1 83.94 248 LEU B N 1
ATOM 4807 C CA . LEU B 1 248 ? 4.223 18.484 13.891 1 83.94 248 LEU B CA 1
ATOM 4808 C C . LEU B 1 248 ? 3.953 19.891 13.359 1 83.94 248 LEU B C 1
ATOM 4810 O O . LEU B 1 248 ? 4.195 20.875 14.062 1 83.94 248 LEU B O 1
ATOM 4814 N N . ALA B 1 249 ? 3.496 19.859 12.141 1 81.25 249 ALA B N 1
ATOM 4815 C CA . ALA B 1 249 ? 3.135 21.156 11.562 1 81.25 249 ALA B CA 1
ATOM 4816 C C . ALA B 1 249 ? 2.068 21.844 12.398 1 81.25 249 ALA B C 1
ATOM 4818 O O . ALA B 1 249 ? 2.154 23.062 12.641 1 81.25 249 ALA B O 1
ATOM 4819 N N . PHE B 1 250 ? 1.126 21.109 12.82 1 83.62 250 PHE B N 1
ATOM 4820 C CA . PHE B 1 250 ? 0.064 21.656 13.664 1 83.62 250 PHE B CA 1
ATOM 4821 C C . PHE B 1 250 ? 0.632 22.188 14.969 1 83.62 250 PHE B C 1
ATOM 4823 O O . PHE B 1 250 ? 0.238 23.266 15.43 1 83.62 250 PHE B O 1
ATOM 4830 N N . ALA B 1 251 ? 1.53 21.484 15.523 1 84.75 251 ALA B N 1
ATOM 4831 C CA . ALA B 1 251 ? 2.146 21.891 16.781 1 84.75 251 ALA B CA 1
ATOM 4832 C C . ALA B 1 251 ? 2.928 23.203 16.609 1 84.75 251 ALA B C 1
ATOM 4834 O O . ALA B 1 251 ? 2.861 24.094 17.469 1 84.75 251 ALA B O 1
ATOM 4835 N N . ILE B 1 252 ? 3.588 23.281 15.586 1 82.38 252 ILE B N 1
ATOM 4836 C CA . ILE B 1 252 ? 4.395 24.469 15.312 1 82.38 252 ILE B CA 1
ATOM 4837 C C . ILE B 1 252 ? 3.482 25.672 15.109 1 82.38 252 ILE B C 1
ATOM 4839 O O . ILE B 1 252 ? 3.738 26.75 15.664 1 82.38 252 ILE B O 1
ATOM 4843 N N . LEU B 1 253 ? 2.465 25.469 14.391 1 79.44 253 LEU B N 1
ATOM 4844 C CA . LEU B 1 253 ? 1.55 26.562 14.125 1 79.44 253 LEU B CA 1
ATOM 4845 C C . LEU B 1 253 ? 0.799 26.969 15.391 1 79.44 253 LEU B C 1
ATOM 4847 O O . LEU B 1 253 ? 0.524 28.156 15.609 1 79.44 253 LEU B O 1
ATOM 4851 N N . ALA B 1 254 ? 0.469 25.969 16.172 1 80.25 254 ALA B N 1
ATOM 4852 C CA . ALA B 1 254 ? -0.167 26.25 17.453 1 80.25 254 ALA B CA 1
ATOM 4853 C C . ALA B 1 254 ? 0.764 27.047 18.359 1 80.25 254 ALA B C 1
ATOM 4855 O O . ALA B 1 254 ? 0.329 27.984 19.031 1 80.25 254 ALA B O 1
ATOM 4856 N N . TRP B 1 255 ? 1.985 26.703 18.328 1 81.12 255 TRP B N 1
ATOM 4857 C CA . TRP B 1 255 ? 3.004 27.422 19.094 1 81.12 255 TRP B CA 1
ATOM 4858 C C . TRP B 1 255 ? 3.113 28.859 18.625 1 81.12 255 TRP B C 1
ATOM 4860 O O . TRP B 1 255 ? 3.178 29.781 19.438 1 81.12 255 TRP B O 1
ATOM 4870 N N . GLU B 1 256 ? 3.123 29.016 17.375 1 74.31 256 GLU B N 1
ATOM 4871 C CA . GLU B 1 256 ? 3.234 30.359 16.797 1 74.31 256 GLU B CA 1
ATOM 4872 C C . GLU B 1 256 ? 2.029 31.219 17.172 1 74.31 256 GLU B C 1
ATOM 4874 O O . GLU B 1 256 ? 2.176 32.406 17.438 1 74.31 256 GLU B O 1
ATOM 4879 N N . LYS B 1 257 ? 0.943 30.625 17.078 1 73.12 257 LYS B N 1
ATOM 4880 C CA . LYS B 1 257 ? -0.27 31.344 17.453 1 73.12 257 LYS B CA 1
ATOM 4881 C C . LYS B 1 257 ? -0.234 31.766 18.922 1 73.12 257 LYS B C 1
ATOM 4883 O O . LYS B 1 257 ? -0.623 32.875 19.25 1 73.12 257 LYS B O 1
ATOM 4888 N N . ALA B 1 258 ? 0.24 30.922 19.75 1 74.25 258 ALA B N 1
ATOM 4889 C CA . ALA B 1 258 ? 0.287 31.188 21.188 1 74.25 258 ALA B CA 1
ATOM 4890 C C . ALA B 1 258 ? 1.359 32.219 21.516 1 74.25 258 ALA B C 1
ATOM 4892 O O . ALA B 1 258 ? 1.226 32.969 22.484 1 74.25 258 ALA B O 1
ATOM 4893 N N . SER B 1 259 ? 2.418 32.219 20.719 1 71.5 259 SER B N 1
ATOM 4894 C CA . SER B 1 259 ? 3.523 33.156 20.953 1 71.5 259 SER B CA 1
ATOM 4895 C C . SER B 1 259 ? 3.152 34.562 20.562 1 71.5 259 SER B C 1
ATOM 4897 O O . SER B 1 259 ? 3.705 35.531 21.094 1 71.5 259 SER B O 1
ATOM 4899 N N . GLY B 1 260 ? 2.336 34.625 19.5 1 64.5 260 GLY B N 1
ATOM 4900 C CA . GLY B 1 260 ? 1.948 35.938 19.031 1 64.5 260 GLY B CA 1
ATOM 4901 C C . GLY B 1 260 ? 0.633 36.438 19.609 1 64.5 260 GLY B C 1
ATOM 4902 O O . GLY B 1 260 ? -0.376 36.5 18.906 1 64.5 260 GLY B O 1
ATOM 4903 N N . LEU B 1 261 ? 0.677 36.781 21 1 60.44 261 LEU B N 1
ATOM 4904 C CA . LEU B 1 261 ? -0.566 37.219 21.625 1 60.44 261 LEU B CA 1
ATOM 4905 C C . LEU B 1 261 ? -1.183 38.375 20.828 1 60.44 261 LEU B C 1
ATOM 4907 O O . LEU B 1 261 ? -0.481 39.312 20.422 1 60.44 261 LEU B O 1
ATOM 4911 N N . SER B 1 262 ? -2.332 38.031 20.359 1 63 262 SER B N 1
ATOM 4912 C CA . SER B 1 262 ? -3.045 39.125 19.672 1 63 262 SER B CA 1
ATOM 4913 C C . SER B 1 262 ? -3.135 40.344 20.562 1 63 262 SER B C 1
ATOM 4915 O O . SER B 1 262 ? -2.91 40.281 21.766 1 63 262 SER B O 1
ATOM 4917 N N . ALA B 1 263 ? -3.258 41.469 19.906 1 59.78 263 ALA B N 1
ATOM 4918 C CA . ALA B 1 263 ? -3.449 42.719 20.641 1 59.78 263 ALA B CA 1
ATOM 4919 C C . ALA B 1 263 ? -4.582 42.594 21.656 1 59.78 263 ALA B C 1
ATOM 4921 O O . ALA B 1 263 ? -4.469 43.062 22.781 1 59.78 263 ALA B O 1
ATOM 4922 N N . ASP B 1 264 ? -5.543 41.875 21.219 1 64.19 264 ASP B N 1
ATOM 4923 C CA . ASP B 1 264 ? -6.707 41.688 22.094 1 64.19 264 ASP B CA 1
ATOM 4924 C C . ASP B 1 264 ? -6.371 40.812 23.297 1 64.19 264 ASP B C 1
ATOM 4926 O O . ASP B 1 264 ? -6.797 41.125 24.422 1 64.19 264 ASP B O 1
ATOM 4930 N N . GLU B 1 265 ? -5.562 39.875 23.062 1 66.88 265 GLU B N 1
ATOM 4931 C CA . GLU B 1 265 ? -5.18 39 24.141 1 66.88 265 GLU B CA 1
ATOM 4932 C C . GLU B 1 265 ? -4.266 39.688 25.141 1 66.88 265 GLU B C 1
ATOM 4934 O O . GLU B 1 265 ? -4.402 39.5 26.359 1 66.88 265 GLU B O 1
ATOM 4939 N N . ARG B 1 266 ? -3.434 40.438 24.688 1 69.38 266 ARG B N 1
ATOM 4940 C CA . ARG B 1 266 ? -2.549 41.219 25.562 1 69.38 266 ARG B CA 1
ATOM 4941 C C . ARG B 1 266 ? -3.342 42.188 26.422 1 69.38 266 ARG B C 1
ATOM 4943 O O . ARG B 1 266 ? -3.051 42.375 27.609 1 69.38 266 ARG B O 1
ATOM 4950 N N . ARG B 1 267 ? -4.254 42.781 25.688 1 68.69 267 ARG B N 1
ATOM 4951 C CA . ARG B 1 267 ? -5.105 43.719 26.406 1 68.69 267 ARG B CA 1
ATOM 4952 C C . ARG B 1 267 ? -5.891 43 27.516 1 68.69 267 ARG B C 1
ATOM 4954 O O . ARG B 1 267 ? -6.004 43.531 28.625 1 68.69 267 ARG B O 1
ATOM 4961 N N . GLU B 1 268 ? -6.367 41.906 27.156 1 72.06 268 GLU B N 1
ATOM 4962 C CA . GLU B 1 268 ? -7.137 41.125 28.125 1 72.06 268 GLU B CA 1
ATOM 4963 C C . GLU B 1 268 ? -6.266 40.688 29.297 1 72.06 268 GLU B C 1
ATOM 4965 O O . GLU B 1 268 ? -6.684 40.812 30.453 1 72.06 268 GLU B O 1
ATOM 4970 N N . ILE B 1 269 ? -5.133 40.281 29.062 1 72.56 269 ILE B N 1
ATOM 4971 C CA . ILE B 1 269 ? -4.207 39.844 30.109 1 72.56 269 ILE B CA 1
ATOM 4972 C C . ILE B 1 269 ? -3.805 41.031 30.969 1 72.56 269 ILE B C 1
ATOM 4974 O O . ILE B 1 269 ? -3.723 40.938 32.188 1 72.56 269 ILE B O 1
ATOM 4978 N N . GLY B 1 270 ? -3.586 42.188 30.297 1 73.06 270 GLY B N 1
ATOM 4979 C CA . GLY B 1 270 ? -3.275 43.406 31 1 73.06 270 GLY B CA 1
ATOM 4980 C C . GLY B 1 270 ? -4.367 43.812 31.969 1 73.06 270 GLY B C 1
ATOM 4981 O O . GLY B 1 270 ? -4.078 44.219 33.094 1 73.06 270 GLY B O 1
ATOM 4982 N N . ILE B 1 271 ? -5.543 43.688 31.438 1 75.44 271 ILE B N 1
ATOM 4983 C CA . ILE B 1 271 ? -6.691 44.062 32.281 1 75.44 271 ILE B CA 1
ATOM 4984 C C . ILE B 1 271 ? -6.781 43.125 33.469 1 75.44 271 ILE B C 1
ATOM 4986 O O . ILE B 1 271 ? -7.023 43.562 34.594 1 75.44 271 ILE B O 1
ATOM 4990 N N . LEU B 1 272 ? -6.566 41.906 33.281 1 77 272 LEU B N 1
ATOM 4991 C CA . LEU B 1 272 ? -6.648 40.938 34.344 1 77 272 LEU B CA 1
ATOM 4992 C C . LEU B 1 272 ? -5.559 41.156 35.375 1 77 272 LEU B C 1
ATOM 4994 O O . LEU B 1 272 ? -5.801 41.031 36.594 1 77 272 LEU B O 1
ATOM 4998 N N . LYS B 1 273 ? -4.461 41.531 34.938 1 79.25 273 LYS B N 1
ATOM 4999 C CA . LYS B 1 273 ? -3.365 41.812 35.875 1 79.25 273 LYS B CA 1
ATOM 5000 C C . LYS B 1 273 ? -3.625 43.125 36.625 1 79.25 273 LYS B C 1
ATOM 5002 O O . LYS B 1 273 ? -3.281 43.219 37.812 1 79.25 273 LYS B O 1
ATOM 5007 N N . ALA B 1 274 ? -4.191 44.094 35.938 1 79.44 274 ALA B N 1
ATOM 5008 C CA . ALA B 1 274 ? -4.508 45.375 36.562 1 79.44 274 ALA B CA 1
ATOM 5009 C C . ALA B 1 274 ? -5.516 45.219 37.688 1 79.44 274 ALA B C 1
ATOM 5011 O O . ALA B 1 274 ? -5.488 45.938 38.688 1 79.44 274 ALA B O 1
ATOM 5012 N N . ILE B 1 275 ? -6.25 44.156 37.562 1 84.31 275 ILE B N 1
ATOM 5013 C CA . ILE B 1 275 ? -7.266 43.969 38.594 1 84.31 275 ILE B CA 1
ATOM 5014 C C . ILE B 1 275 ? -6.781 42.938 39.625 1 84.31 275 ILE B C 1
ATOM 5016 O O . ILE B 1 275 ? -7.562 42.469 40.438 1 84.31 275 ILE B O 1
ATOM 5020 N N . GLY B 1 276 ? -5.535 42.469 39.469 1 81.81 276 GLY B N 1
ATOM 5021 C CA . GLY B 1 276 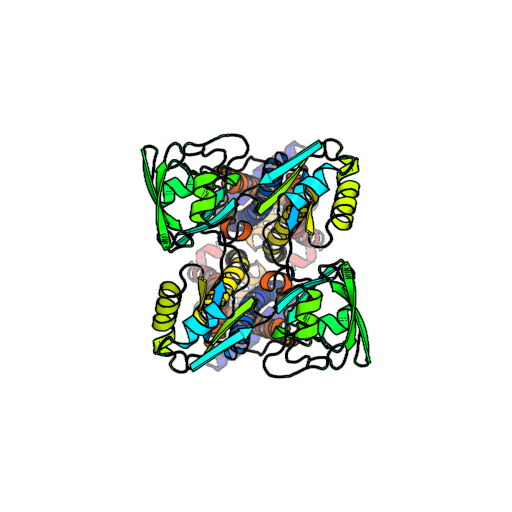? -4.941 41.719 40.562 1 81.81 276 GLY B CA 1
ATOM 5022 C C . GLY B 1 276 ? -4.586 40.281 40.219 1 81.81 276 GLY B C 1
ATOM 5023 O O . GLY B 1 276 ? -4.172 39.531 41.094 1 81.81 276 GLY B O 1
ATOM 5024 N N . TRP B 1 277 ? -4.746 39.969 38.969 1 81.06 277 TRP B N 1
ATOM 5025 C CA . TRP B 1 277 ? -4.383 38.625 38.594 1 81.06 277 TRP B CA 1
ATOM 5026 C C . TRP B 1 277 ? -2.867 38.438 38.562 1 81.06 277 TRP B C 1
ATOM 5028 O O . TRP B 1 277 ? -2.137 39.312 38.125 1 81.06 277 TRP B O 1
ATOM 5038 N N . GLU B 1 278 ? -2.48 37.188 39.188 1 85.25 278 GLU B N 1
ATOM 5039 C CA . GLU B 1 278 ? -1.069 36.812 39.156 1 85.25 278 GLU B CA 1
ATOM 5040 C C . GLU B 1 278 ? -0.748 36.031 37.906 1 85.25 278 GLU B C 1
ATOM 5042 O O . GLU B 1 278 ? -1.654 35.594 37.188 1 85.25 278 GLU B O 1
ATOM 5047 N N . THR B 1 279 ? 0.5 36 37.656 1 80.62 279 THR B N 1
ATOM 5048 C CA . THR B 1 279 ? 0.972 35.25 36.5 1 80.62 279 THR B CA 1
ATOM 5049 C C . THR B 1 279 ? 0.46 33.812 36.562 1 80.62 279 THR B C 1
ATOM 5051 O O . THR B 1 279 ? 0.099 33.219 35.531 1 80.62 279 THR B O 1
ATOM 5054 N N . ALA B 1 280 ? 0.396 33.25 37.719 1 84 280 ALA B N 1
ATOM 5055 C CA . ALA B 1 280 ? -0.077 31.875 37.875 1 84 280 ALA B CA 1
ATOM 5056 C C . ALA B 1 280 ? -1.544 31.75 37.469 1 84 280 ALA B C 1
ATOM 5058 O O . ALA B 1 280 ? -1.96 30.719 36.938 1 84 280 ALA B O 1
ATOM 5059 N N . ASP B 1 281 ? -2.271 32.812 37.781 1 82.56 281 ASP B N 1
ATOM 5060 C CA . ASP B 1 281 ? -3.689 32.812 37.406 1 82.56 281 ASP B CA 1
ATOM 5061 C C . ASP B 1 281 ? -3.883 32.844 35.906 1 82.56 281 ASP B C 1
ATOM 5063 O O . ASP B 1 281 ? -4.758 32.125 35.375 1 82.56 281 ASP B O 1
ATOM 5067 N N . VAL B 1 282 ? -3.057 33.625 35.281 1 77.56 282 VAL B N 1
ATOM 5068 C CA . VAL B 1 282 ? -3.139 33.75 33.812 1 77.56 282 VAL B CA 1
ATOM 5069 C C . VAL B 1 282 ? -2.748 32.406 33.188 1 77.56 282 VAL B C 1
ATOM 5071 O O . VAL B 1 282 ? -3.396 31.953 32.219 1 77.56 282 VAL B O 1
ATOM 5074 N N . LEU B 1 283 ? -1.742 31.844 33.75 1 81.88 283 LEU B N 1
ATOM 5075 C CA . LEU B 1 283 ? -1.275 30.562 33.219 1 81.88 283 LEU B CA 1
ATOM 5076 C C . LEU B 1 283 ? -2.328 29.484 33.406 1 81.88 283 LEU B C 1
ATOM 5078 O O . LEU B 1 283 ? -2.529 28.641 32.531 1 81.88 283 LEU B O 1
ATOM 5082 N N . GLN B 1 284 ? -2.885 29.469 34.531 1 84.69 284 GLN B N 1
ATOM 5083 C CA . GLN B 1 284 ? -3.938 28.5 34.812 1 84.69 284 GLN B CA 1
ATOM 5084 C C . GLN B 1 284 ? -5.117 28.688 33.875 1 84.69 284 GLN B C 1
ATOM 5086 O O . GLN B 1 284 ? -5.73 27.703 33.438 1 84.69 284 GLN B O 1
ATOM 5091 N N . MET B 1 285 ? -5.414 29.859 33.656 1 82.19 285 MET B N 1
ATOM 5092 C CA . MET B 1 285 ? -6.504 30.156 32.719 1 82.19 285 MET B CA 1
ATOM 5093 C C . MET B 1 285 ? -6.199 29.625 31.328 1 82.19 285 MET B C 1
ATOM 5095 O O . MET B 1 285 ? -7.059 29.016 30.688 1 82.19 285 MET B O 1
ATOM 5099 N N . LYS B 1 286 ? -5 29.859 30.906 1 81.81 286 LYS B N 1
ATOM 5100 C CA . LYS B 1 286 ? -4.605 29.391 29.578 1 81.81 286 LYS B CA 1
ATOM 5101 C C . LYS B 1 286 ? -4.543 27.875 29.531 1 81.81 286 LYS B C 1
ATOM 5103 O O . LYS B 1 286 ? -4.836 27.266 28.5 1 81.81 286 LYS B O 1
ATOM 5108 N N . LEU B 1 287 ? -4.121 27.359 30.594 1 84.81 287 LEU B N 1
ATOM 5109 C CA . LEU B 1 287 ? -4.102 25.906 30.688 1 84.81 287 LEU B CA 1
ATOM 5110 C C . LEU B 1 287 ? -5.508 25.328 30.562 1 84.81 287 LEU B C 1
ATOM 5112 O O . LEU B 1 287 ? -5.715 24.328 29.859 1 84.81 287 LEU B O 1
ATOM 5116 N N . TRP B 1 288 ? -6.422 25.938 31.234 1 86.19 288 TRP B N 1
ATOM 5117 C CA . TRP B 1 288 ? -7.805 25.469 31.156 1 86.19 288 TRP B CA 1
ATOM 5118 C C . TRP B 1 288 ? -8.359 25.656 29.75 1 86.19 288 TRP B C 1
ATOM 5120 O O . TRP B 1 288 ? -9.102 24.812 29.25 1 86.19 288 TRP B O 1
ATOM 5130 N N . GLU B 1 289 ? -8.016 26.75 29.109 1 83.81 289 GLU B N 1
ATOM 5131 C CA . GLU B 1 289 ? -8.438 26.984 27.734 1 83.81 289 GLU B CA 1
ATOM 5132 C C . GLU B 1 289 ? -7.895 25.922 26.797 1 83.81 289 GLU B C 1
ATOM 5134 O O . GLU B 1 289 ? -8.641 25.359 25.984 1 83.81 289 GLU B O 1
ATOM 5139 N N . GLY B 1 290 ? -6.609 25.672 26.938 1 85.75 290 GLY B N 1
ATOM 5140 C CA . GLY B 1 290 ? -5.98 24.656 26.125 1 85.75 290 GLY B CA 1
ATOM 5141 C C . GLY B 1 290 ? -6.527 23.266 26.391 1 85.75 290 GLY B C 1
ATOM 5142 O O . GLY B 1 290 ? -6.73 22.484 25.453 1 85.75 290 GLY B O 1
ATOM 5143 N N . ALA B 1 291 ? -6.746 23.016 27.641 1 89.62 291 ALA B N 1
ATOM 5144 C CA . ALA B 1 291 ? -7.285 21.703 28.016 1 89.62 291 ALA B CA 1
ATOM 5145 C C . ALA B 1 291 ? -8.68 21.5 27.438 1 89.62 291 ALA B C 1
ATOM 5147 O O . ALA B 1 291 ? -9.008 20.422 26.953 1 89.62 291 ALA B O 1
ATOM 5148 N N . LEU B 1 292 ? -9.461 22.5 27.531 1 90 292 LEU B N 1
ATOM 5149 C CA . LEU B 1 292 ? -10.82 22.406 27 1 90 292 LEU B CA 1
ATOM 5150 C C . LEU B 1 292 ? -10.812 22.188 25.5 1 90 292 LEU B C 1
ATOM 5152 O O . LEU B 1 292 ? -11.523 21.312 24.984 1 90 292 LEU B O 1
ATOM 5156 N N . VAL B 1 293 ? -10 22.938 24.828 1 89.56 293 VAL B N 1
ATOM 5157 C CA . VAL B 1 293 ? -9.922 22.828 23.375 1 89.56 293 VAL B CA 1
ATOM 5158 C C . VAL B 1 293 ? -9.398 21.453 23 1 89.56 293 VAL B C 1
ATOM 5160 O O . VAL B 1 293 ? -9.938 20.797 22.109 1 89.56 293 VAL B O 1
ATOM 5163 N N . SER B 1 294 ? -8.352 21.047 23.641 1 93.12 294 SER B N 1
ATOM 5164 C CA . SER B 1 294 ? -7.73 19.766 23.312 1 93.12 294 SER B CA 1
ATOM 5165 C C . SER B 1 294 ? -8.656 18.609 23.641 1 93.12 294 SER B C 1
ATOM 5167 O O . SER B 1 294 ? -8.75 17.641 22.875 1 93.12 294 SER B O 1
ATOM 5169 N N . MET B 1 295 ? -9.359 18.719 24.766 1 94.81 295 MET B N 1
ATOM 5170 C CA . MET B 1 295 ? -10.273 17.641 25.156 1 94.81 295 MET B CA 1
ATOM 5171 C C . MET B 1 295 ? -11.453 17.578 24.188 1 94.81 295 MET B C 1
ATOM 5173 O O . MET B 1 295 ? -11.914 16.484 23.844 1 94.81 295 MET B O 1
ATOM 5177 N N . LEU B 1 296 ? -11.953 18.672 23.844 1 95.06 296 LEU B N 1
ATOM 5178 C CA . LEU B 1 296 ? -13.047 18.703 22.875 1 95.06 296 LEU B CA 1
ATOM 5179 C C . LEU B 1 296 ? -12.609 18.141 21.531 1 95.06 296 LEU B C 1
ATOM 5181 O O . LEU B 1 296 ? -13.336 17.359 20.922 1 95.06 296 LEU B O 1
ATOM 5185 N N . ALA B 1 297 ? -11.461 18.547 21.094 1 95.12 297 ALA B N 1
ATOM 5186 C CA . ALA B 1 297 ? -10.922 18.016 19.844 1 95.12 297 ALA B CA 1
ATOM 5187 C C . ALA B 1 297 ? -10.727 16.5 19.922 1 95.12 297 ALA B C 1
ATOM 5189 O O . ALA B 1 297 ? -11.031 15.781 18.969 1 95.12 297 ALA B O 1
ATOM 5190 N N . PHE B 1 298 ? -10.227 16.078 21.047 1 96.94 298 PHE B N 1
ATOM 5191 C CA . PHE B 1 298 ? -9.984 14.656 21.266 1 96.94 298 PHE B CA 1
ATOM 5192 C C . PHE B 1 298 ? -11.289 13.875 21.219 1 96.94 298 PHE B C 1
ATOM 5194 O O . PHE B 1 298 ? -11.383 12.844 20.547 1 96.94 298 PHE B O 1
ATOM 5201 N N . LEU B 1 299 ? -12.266 14.367 21.953 1 97.25 299 LEU B N 1
ATOM 5202 C CA . LEU B 1 299 ? -13.547 13.672 22.047 1 97.25 299 LEU B CA 1
ATOM 5203 C C . LEU B 1 299 ? -14.258 13.672 20.703 1 97.25 299 LEU B C 1
ATOM 5205 O O . LEU B 1 299 ? -14.758 12.633 20.25 1 97.25 299 LEU B O 1
ATOM 5209 N N . LEU B 1 300 ? -14.297 14.789 20.062 1 96.75 300 LEU B N 1
ATOM 5210 C CA . LEU B 1 300 ? -14.969 14.891 18.766 1 96.75 300 LEU B CA 1
ATOM 5211 C C . LEU B 1 300 ? -14.242 14.055 17.719 1 96.75 300 LEU B C 1
ATOM 5213 O O . LEU B 1 300 ? -14.875 13.312 16.969 1 96.75 300 LEU B O 1
ATOM 5217 N N . GLY B 1 301 ? -12.945 14.172 17.672 1 97.06 301 GLY B N 1
ATOM 5218 C CA . GLY B 1 301 ? -12.148 13.414 16.719 1 97.06 301 GLY B CA 1
ATOM 5219 C C . GLY B 1 301 ? -12.25 11.914 16.906 1 97.06 301 GLY B C 1
ATOM 5220 O O . GLY B 1 301 ? -12.445 11.172 15.945 1 97.06 301 GLY B O 1
ATOM 5221 N N . THR B 1 302 ?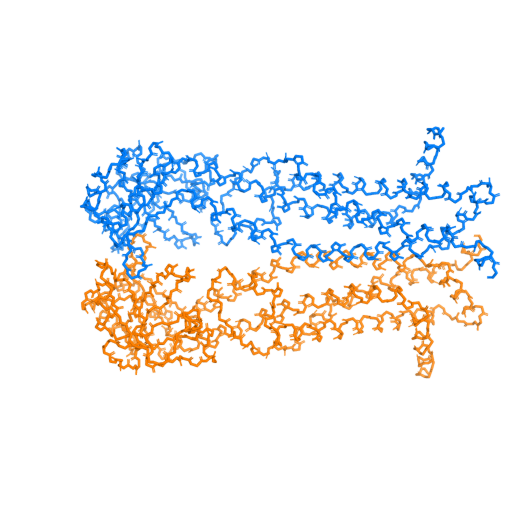 -12.164 11.492 18.141 1 97.31 302 THR B N 1
ATOM 5222 C CA . THR B 1 302 ? -12.211 10.07 18.438 1 97.31 302 THR B CA 1
ATOM 5223 C C . THR B 1 302 ? -13.594 9.492 18.141 1 97.31 302 THR B C 1
ATOM 5225 O O . THR B 1 302 ? -13.703 8.391 17.609 1 97.31 302 THR B O 1
ATOM 5228 N N . THR B 1 303 ? -14.625 10.219 18.531 1 97.69 303 THR B N 1
ATOM 5229 C CA . THR B 1 303 ? -15.984 9.766 18.281 1 97.69 303 THR B CA 1
ATOM 5230 C C . THR B 1 303 ? -16.25 9.695 16.781 1 97.69 303 THR B C 1
ATOM 5232 O O . THR B 1 303 ? -16.844 8.727 16.297 1 97.69 303 THR B O 1
ATOM 5235 N N . ALA B 1 304 ? -15.82 10.672 16.078 1 97.44 304 ALA B N 1
ATOM 5236 C CA . ALA B 1 304 ? -15.977 10.664 14.625 1 97.44 304 ALA B CA 1
ATOM 5237 C C . ALA B 1 304 ? -15.227 9.492 14 1 97.44 304 ALA B C 1
ATOM 5239 O O . ALA B 1 304 ? -15.711 8.867 13.055 1 97.44 304 ALA B O 1
ATOM 5240 N N . ALA B 1 305 ? -14.062 9.234 14.508 1 97.06 305 ALA B N 1
ATOM 5241 C CA . ALA B 1 305 ? -13.266 8.109 14.023 1 97.06 305 ALA B CA 1
ATOM 5242 C C . ALA B 1 305 ? -13.969 6.785 14.266 1 97.06 305 ALA B C 1
ATOM 5244 O O . ALA B 1 305 ? -13.977 5.906 13.398 1 97.06 305 ALA B O 1
ATOM 5245 N N . TYR B 1 306 ? -14.508 6.672 15.453 1 96.56 306 TYR B N 1
ATOM 5246 C CA . TYR B 1 306 ? -15.258 5.469 15.789 1 96.56 306 TYR B CA 1
ATOM 5247 C C . TYR B 1 306 ? -16.391 5.238 14.797 1 96.56 306 TYR B C 1
ATOM 5249 O O . TYR B 1 306 ? -16.547 4.129 14.273 1 96.56 306 TYR B O 1
ATOM 5257 N N . TRP B 1 307 ? -17.125 6.223 14.539 1 96.12 307 TRP B N 1
ATOM 5258 C CA . TRP B 1 307 ? -18.234 6.125 13.594 1 96.12 307 TRP B CA 1
ATOM 5259 C C . TRP B 1 307 ? -17.719 5.863 12.18 1 96.12 307 TRP B C 1
ATOM 5261 O O . TRP B 1 307 ? -18.312 5.082 11.43 1 96.12 307 TRP B O 1
ATOM 5271 N N . HIS B 1 308 ? -16.672 6.477 11.82 1 94.62 308 HIS B N 1
ATOM 5272 C CA . HIS B 1 308 ? -16.062 6.305 10.508 1 94.62 308 HIS B CA 1
ATOM 5273 C C . HIS B 1 308 ? -15.648 4.855 10.273 1 94.62 308 HIS B C 1
ATOM 5275 O O . HIS B 1 308 ? -15.922 4.289 9.211 1 94.62 308 HIS B O 1
ATOM 5281 N N . VAL B 1 309 ? -15.07 4.238 11.234 1 92.94 309 VAL B N 1
ATOM 5282 C CA . VAL B 1 309 ? -14.492 2.906 11.078 1 92.94 309 VAL B CA 1
ATOM 5283 C C . VAL B 1 309 ? -15.578 1.849 11.281 1 92.94 309 VAL B C 1
ATOM 5285 O O . VAL B 1 309 ? -15.75 0.957 10.445 1 92.94 309 VAL B O 1
ATOM 5288 N N . PHE B 1 310 ? -16.391 1.964 12.289 1 92.56 310 PHE B N 1
ATOM 5289 C CA . PHE B 1 310 ? -17.281 0.877 12.672 1 92.56 310 PHE B CA 1
ATOM 5290 C C . PHE B 1 310 ? -18.703 1.147 12.18 1 92.56 310 PHE B C 1
ATOM 5292 O O . PHE B 1 310 ? -19.516 0.229 12.086 1 92.56 310 PHE B O 1
ATOM 5299 N N . GLY B 1 311 ? -18.984 2.375 11.922 1 89.38 311 GLY B N 1
ATOM 5300 C CA . GLY B 1 311 ? -20.297 2.707 11.391 1 89.38 311 GLY B CA 1
ATOM 5301 C C . GLY B 1 311 ? -20.328 2.732 9.875 1 89.38 311 GLY B C 1
ATOM 5302 O O . GLY B 1 311 ? -21.25 2.201 9.258 1 89.38 311 GLY B O 1
ATOM 5303 N N . LEU B 1 312 ? -19.25 3.289 9.266 1 88.31 312 LEU B N 1
ATOM 5304 C CA . LEU B 1 312 ? -19.266 3.52 7.824 1 88.31 312 LEU B CA 1
ATOM 5305 C C . LEU B 1 312 ? -18.281 2.588 7.121 1 88.31 312 LEU B C 1
ATOM 5307 O O . LEU B 1 312 ? -18.141 2.639 5.895 1 88.31 312 LEU B O 1
ATOM 5311 N N . SER B 1 313 ? -17.531 1.782 7.805 1 82.5 313 SER B N 1
ATOM 5312 C CA . SER B 1 313 ? -16.578 0.808 7.27 1 82.5 313 SER B CA 1
ATOM 5313 C C . SER B 1 313 ? -15.367 1.496 6.652 1 82.5 313 SER B C 1
ATOM 5315 O O . SER B 1 313 ? -14.859 1.062 5.617 1 82.5 313 SER B O 1
ATOM 5317 N N . ALA B 1 314 ? -15.031 2.641 7.242 1 86.88 314 ALA B N 1
ATOM 5318 C CA . ALA B 1 314 ? -13.781 3.354 7.008 1 86.88 314 ALA B CA 1
ATOM 5319 C C . ALA B 1 314 ? -13.602 3.674 5.527 1 86.88 314 ALA B C 1
ATOM 5321 O O . ALA B 1 314 ? -12.555 3.375 4.941 1 86.88 314 ALA B O 1
ATOM 5322 N N . PRO B 1 315 ? -14.469 4.395 4.906 1 83.12 315 PRO B N 1
ATOM 5323 C CA . PRO B 1 315 ? -14.367 4.668 3.473 1 83.12 315 PRO B CA 1
ATOM 5324 C C . PRO B 1 315 ? -13.094 5.418 3.102 1 83.12 315 PRO B C 1
ATOM 5326 O O . PRO B 1 315 ? -12.594 5.289 1.979 1 83.12 315 PRO B O 1
ATOM 5329 N N . LEU B 1 316 ? -12.531 6.176 3.969 1 80.56 316 LEU B N 1
ATOM 5330 C CA . LEU B 1 316 ? -11.344 6.961 3.66 1 80.56 316 LEU B CA 1
ATOM 5331 C C . LEU B 1 316 ? -10.094 6.086 3.66 1 80.56 316 LEU B C 1
ATOM 5333 O O . LEU B 1 316 ? -9.102 6.406 2.998 1 80.56 316 LEU B O 1
ATOM 5337 N N . LEU B 1 317 ? -10.164 4.996 4.41 1 83.31 317 LEU B N 1
ATOM 5338 C CA . LEU B 1 317 ? -8.969 4.184 4.613 1 83.31 317 LEU B CA 1
ATOM 5339 C C . LEU B 1 317 ? -9.07 2.861 3.865 1 83.31 317 LEU B C 1
ATOM 5341 O O . LEU B 1 317 ? -8.062 2.209 3.602 1 83.31 317 LEU B O 1
ATOM 5345 N N . ALA B 1 318 ? -10.227 2.461 3.535 1 76.38 318 ALA B N 1
ATOM 5346 C CA . ALA B 1 318 ? -10.492 1.145 2.963 1 76.38 318 ALA B CA 1
ATOM 5347 C C . ALA B 1 318 ? -9.664 0.919 1.7 1 76.38 318 ALA B C 1
ATOM 5349 O O . ALA B 1 318 ? -9.023 -0.123 1.549 1 76.38 318 ALA B O 1
ATOM 5350 N N . PRO B 1 319 ? -9.625 1.936 0.91 1 69.69 319 PRO B N 1
ATOM 5351 C CA . PRO B 1 319 ? -8.859 1.68 -0.315 1 69.69 319 PRO B CA 1
ATOM 5352 C C . PRO B 1 319 ? -7.375 1.442 -0.049 1 69.69 319 PRO B C 1
ATOM 5354 O O . PRO B 1 319 ? -6.723 0.702 -0.789 1 69.69 319 PRO B O 1
ATOM 5357 N N . VAL B 1 320 ? -6.852 2.055 0.963 1 70.88 320 VAL B N 1
ATOM 5358 C CA . VAL B 1 320 ? -5.434 1.928 1.286 1 70.88 320 VAL B CA 1
ATOM 5359 C C . VAL B 1 320 ? -5.176 0.579 1.954 1 70.88 320 VAL B C 1
ATOM 5361 O O . VAL B 1 320 ? -4.191 -0.097 1.641 1 70.88 320 VAL B O 1
ATOM 5364 N N . MET B 1 321 ? -6.043 0.254 2.748 1 70.75 321 MET B N 1
ATOM 5365 C CA . MET B 1 321 ? -5.77 -0.88 3.627 1 70.75 321 MET B CA 1
ATOM 5366 C C . MET B 1 321 ? -6.215 -2.188 2.98 1 70.75 321 MET B C 1
ATOM 5368 O O . MET B 1 321 ? -5.648 -3.246 3.258 1 70.75 321 MET B O 1
ATOM 5372 N N . GLN B 1 322 ? -7.258 -2.146 2.188 1 64.94 322 GLN B N 1
ATOM 5373 C CA . GLN B 1 322 ? -7.793 -3.381 1.622 1 64.94 322 GLN B CA 1
ATOM 5374 C C . GLN B 1 322 ? -7.18 -3.672 0.255 1 64.94 322 GLN B C 1
ATOM 5376 O O . GLN B 1 322 ? -7.141 -4.824 -0.18 1 64.94 322 GLN B O 1
ATOM 5381 N N . GLY B 1 323 ? -6.473 -2.812 -0.195 1 59.78 323 GLY B N 1
ATOM 5382 C CA . GLY B 1 323 ? -5.879 -3.02 -1.506 1 59.78 323 GLY B CA 1
ATOM 5383 C C . GLY B 1 323 ? -6.883 -2.941 -2.639 1 59.78 323 GLY B C 1
ATOM 5384 O O . GLY B 1 323 ? -8.031 -2.535 -2.432 1 59.78 323 GLY B O 1
ATOM 5385 N N . TRP B 1 324 ? -6.5 -3.148 -3.973 1 53.44 324 TRP B N 1
ATOM 5386 C CA . TRP B 1 324 ? -7.238 -2.955 -5.215 1 53.44 324 TRP B CA 1
ATOM 5387 C C . TRP B 1 324 ? -8.164 -4.141 -5.492 1 53.44 324 TRP B C 1
ATOM 5389 O O . TRP B 1 324 ? -8.688 -4.281 -6.598 1 53.44 324 TRP B O 1
ATOM 5399 N N . SER B 1 325 ? -8.789 -4.809 -4.496 1 55.88 325 SER B N 1
ATOM 5400 C CA . SER B 1 325 ? -9.641 -5.898 -4.957 1 55.88 325 SER B CA 1
ATOM 5401 C C . SER B 1 325 ? -11 -5.379 -5.414 1 55.88 325 SER B C 1
ATOM 5403 O O . SER B 1 325 ? -11.5 -4.379 -4.891 1 55.88 325 SER B O 1
ATOM 5405 N N . VAL B 1 326 ? -11.43 -5.703 -6.641 1 52.38 326 VAL B N 1
ATOM 5406 C CA . VAL B 1 326 ? -12.711 -5.328 -7.234 1 52.38 326 VAL B CA 1
ATOM 5407 C C . VAL B 1 326 ? -13.852 -5.879 -6.391 1 52.38 326 VAL B C 1
ATOM 5409 O O . VAL B 1 326 ? -14.898 -5.242 -6.258 1 52.38 326 VAL B O 1
ATOM 5412 N N . LEU B 1 327 ? -13.656 -7.094 -5.855 1 57.59 327 LEU B N 1
ATOM 5413 C CA . LEU B 1 327 ? -14.758 -7.668 -5.094 1 57.59 327 LEU B CA 1
ATOM 5414 C C . LEU B 1 327 ? -14.586 -7.398 -3.602 1 57.59 327 LEU B C 1
ATOM 5416 O O . LEU B 1 327 ? -13.992 -8.211 -2.885 1 57.59 327 LEU B O 1
ATOM 5420 N N . TYR B 1 328 ? -14.812 -6.219 -3.234 1 57.59 328 TYR B N 1
ATOM 5421 C CA . TYR B 1 328 ? -14.633 -5.852 -1.834 1 57.59 328 TYR B CA 1
ATOM 5422 C C . TYR B 1 328 ? -15.789 -6.379 -0.984 1 57.59 328 TYR B C 1
ATOM 5424 O O . TYR B 1 328 ? -16.953 -6.23 -1.349 1 57.59 328 TYR B O 1
ATOM 5432 N N . PRO B 1 329 ? -15.375 -7.305 0.01 1 60 329 PRO B N 1
ATOM 5433 C CA . PRO B 1 329 ? -16.438 -7.715 0.935 1 60 329 PRO B CA 1
ATOM 5434 C C . PRO B 1 329 ? -17.031 -6.539 1.705 1 60 329 PRO B C 1
ATOM 5436 O O . PRO B 1 329 ? -16.312 -5.598 2.053 1 60 329 PRO B O 1
ATOM 5439 N N . ASP B 1 330 ? -18.281 -6.23 1.5 1 61.5 330 ASP B N 1
ATOM 5440 C CA . ASP B 1 330 ? -18.969 -5.32 2.42 1 61.5 330 ASP B CA 1
ATOM 5441 C C . ASP B 1 330 ? -19.109 -5.953 3.803 1 61.5 330 ASP B C 1
ATOM 5443 O O . ASP B 1 330 ? -19.781 -6.984 3.951 1 61.5 330 ASP B O 1
ATOM 5447 N N . PHE B 1 331 ? -18.094 -5.773 4.648 1 62.59 331 PHE B N 1
ATOM 5448 C CA . PHE B 1 331 ? -18.281 -6.359 5.973 1 62.59 331 PHE B CA 1
ATOM 5449 C C . PHE B 1 331 ? -18.188 -5.293 7.055 1 62.59 331 PHE B C 1
ATOM 5451 O O . PHE B 1 331 ? -17.547 -4.254 6.855 1 62.59 331 PHE B O 1
ATOM 5458 N N . GLN B 1 332 ? -19.062 -5.574 8.062 1 69.5 332 GLN B N 1
ATOM 5459 C CA . GLN B 1 332 ? -19 -4.727 9.242 1 69.5 332 GLN B CA 1
ATOM 5460 C C . GLN B 1 332 ? -17.891 -5.184 10.18 1 69.5 332 GLN B C 1
ATOM 5462 O O . GLN B 1 332 ? -17.844 -6.352 10.578 1 69.5 332 GLN B O 1
ATOM 5467 N N . LEU B 1 333 ? -16.953 -4.285 10.43 1 79.19 333 LEU B N 1
ATOM 5468 C CA . LEU B 1 333 ? -15.828 -4.57 11.312 1 79.19 333 LEU B CA 1
ATOM 5469 C C . LEU B 1 333 ? -16.281 -4.602 12.773 1 79.19 333 LEU B C 1
ATOM 5471 O O . LEU B 1 333 ? -17.125 -3.816 13.18 1 79.19 333 LEU B O 1
ATOM 5475 N N . THR B 1 334 ? -15.867 -5.508 13.531 1 82.38 334 THR B N 1
ATOM 5476 C CA . THR B 1 334 ? -16.094 -5.562 14.969 1 82.38 334 THR B CA 1
ATOM 5477 C C . THR B 1 334 ? -15.273 -4.5 15.695 1 82.38 334 THR B C 1
ATOM 5479 O O . THR B 1 334 ? -14.062 -4.402 15.492 1 82.38 334 THR B O 1
ATOM 5482 N N . PRO B 1 335 ? -15.945 -3.717 16.438 1 88.38 335 PRO B N 1
ATOM 5483 C CA . PRO B 1 335 ? -15.211 -2.676 17.156 1 88.38 335 PRO B CA 1
ATOM 5484 C C . PRO B 1 335 ? -14.195 -3.246 18.156 1 88.38 335 PRO B C 1
ATOM 5486 O O . PRO B 1 335 ? -14.547 -4.094 18.969 1 88.38 335 PRO B O 1
ATOM 5489 N N . VAL B 1 336 ? -12.977 -2.926 17.953 1 89.25 336 VAL B N 1
ATOM 5490 C CA . VAL B 1 336 ? -11.898 -3.301 18.875 1 89.25 336 VAL B CA 1
ATOM 5491 C C . VAL B 1 336 ? -11.172 -2.047 19.359 1 89.25 336 VAL B C 1
ATOM 5493 O O . VAL B 1 336 ? -10.148 -1.655 18.797 1 89.25 336 VAL B O 1
ATOM 5496 N N . VAL B 1 337 ? -11.75 -1.401 20.312 1 92.88 337 VAL B N 1
ATOM 5497 C CA . VAL B 1 337 ? -11.141 -0.205 20.891 1 92.88 337 VAL B CA 1
ATOM 5498 C C . VAL B 1 337 ? -10.602 -0.521 22.281 1 92.88 337 VAL B C 1
ATOM 5500 O O . VAL B 1 337 ? -11.352 -0.931 23.172 1 92.88 337 VAL B O 1
ATOM 5503 N N . THR B 1 338 ? -9.328 -0.359 22.469 1 93.5 338 THR B N 1
ATOM 5504 C CA . THR B 1 338 ? -8.695 -0.675 23.734 1 93.5 338 THR B CA 1
ATOM 5505 C C . THR B 1 338 ? -8.289 0.6 24.469 1 93.5 338 THR B C 1
ATOM 5507 O O . THR B 1 338 ? -8.164 1.661 23.859 1 93.5 338 THR B O 1
ATOM 5510 N N . ALA B 1 339 ? -8.062 0.494 25.75 1 94 339 ALA B N 1
ATOM 5511 C CA . ALA B 1 339 ? -7.605 1.619 26.547 1 94 339 ALA B CA 1
ATOM 5512 C C . ALA B 1 339 ? -6.215 2.076 26.125 1 94 339 ALA B C 1
ATOM 5514 O O . ALA B 1 339 ? -5.914 3.271 26.141 1 94 339 ALA B O 1
ATOM 5515 N N . THR B 1 340 ? -5.469 1.13 25.781 1 93.44 340 THR B N 1
ATOM 5516 C CA . THR B 1 340 ? -4.117 1.448 25.344 1 93.44 340 THR B CA 1
ATOM 5517 C C . THR B 1 340 ? -4.145 2.326 24.094 1 93.44 340 THR B C 1
ATOM 5519 O O . THR B 1 340 ? -3.359 3.268 23.969 1 93.44 340 THR B O 1
ATOM 5522 N N . GLN B 1 341 ? -5.051 2.014 23.203 1 93.75 341 GLN B N 1
ATOM 5523 C CA . GLN B 1 341 ? -5.184 2.816 21.984 1 93.75 341 GLN B CA 1
ATOM 5524 C C . GLN B 1 341 ? -5.609 4.242 22.312 1 93.75 341 GLN B C 1
ATOM 5526 O O . GLN B 1 341 ? -5.051 5.203 21.781 1 93.75 341 GLN B O 1
ATOM 5531 N N . LEU B 1 342 ? -6.566 4.398 23.203 1 95.31 342 LEU B N 1
ATOM 5532 C CA . LEU B 1 342 ? -7.086 5.711 23.562 1 95.31 342 LEU B CA 1
ATOM 5533 C C . LEU B 1 342 ? -6.027 6.527 24.297 1 95.31 342 LEU B C 1
ATOM 5535 O O . LEU B 1 342 ? -5.895 7.73 24.062 1 95.31 342 LEU B O 1
ATOM 5539 N N . LEU B 1 343 ? -5.27 5.895 25.156 1 95.81 343 LEU B N 1
ATOM 5540 C CA . LEU B 1 343 ? -4.207 6.582 25.875 1 95.81 343 LEU B CA 1
ATOM 5541 C C . LEU B 1 343 ? -3.102 7.035 24.938 1 95.81 343 LEU B C 1
ATOM 5543 O O . LEU B 1 343 ? -2.576 8.141 25.062 1 95.81 343 LEU B O 1
ATOM 5547 N N . THR B 1 344 ? -2.785 6.145 24.078 1 93.44 344 THR B N 1
ATOM 5548 C CA . THR B 1 344 ? -1.771 6.484 23.078 1 93.44 344 THR B CA 1
ATOM 5549 C C . THR B 1 344 ? -2.205 7.691 22.25 1 93.44 344 THR B C 1
ATOM 5551 O O . THR B 1 344 ? -1.43 8.633 22.078 1 93.44 344 THR B O 1
ATOM 5554 N N . LEU B 1 345 ? -3.416 7.633 21.781 1 94.19 345 LEU B N 1
ATOM 5555 C CA . LEU B 1 345 ? -3.975 8.742 21 1 94.19 345 LEU B CA 1
ATOM 5556 C C . LEU B 1 345 ? -3.959 10.031 21.828 1 94.19 345 LEU B C 1
ATOM 5558 O O . LEU B 1 345 ? -3.582 11.086 21.312 1 94.19 345 LEU B O 1
ATOM 5562 N N . PHE B 1 346 ? -4.367 9.938 23.031 1 95.12 346 PHE B N 1
ATOM 5563 C CA . PHE B 1 346 ? -4.418 11.086 23.938 1 95.12 346 PHE B CA 1
ATOM 5564 C C . PHE B 1 346 ? -3.033 11.695 24.109 1 95.12 346 PHE B C 1
ATOM 5566 O O . PHE B 1 346 ? -2.867 12.914 23.984 1 95.12 346 PHE B O 1
ATOM 5573 N N . PHE B 1 347 ? -2.08 10.914 24.312 1 94.38 347 PHE B N 1
ATOM 5574 C CA . PHE B 1 347 ? -0.72 11.391 24.531 1 94.38 347 PHE B CA 1
ATOM 5575 C C . PHE B 1 347 ? -0.143 12 23.266 1 94.38 347 PHE B C 1
ATOM 5577 O O . PHE B 1 347 ? 0.556 13.016 23.312 1 94.38 347 PHE B O 1
ATOM 5584 N N . LEU B 1 348 ? -0.483 11.438 22.156 1 91.25 348 LEU B N 1
ATOM 5585 C CA . LEU B 1 348 ? 0.101 11.859 20.891 1 91.25 348 LEU B CA 1
ATOM 5586 C C . LEU B 1 348 ? -0.527 13.164 20.422 1 91.25 348 LEU B C 1
ATOM 5588 O O . LEU B 1 348 ? 0.083 13.906 19.641 1 91.25 348 LEU B O 1
ATOM 5592 N N . THR B 1 349 ? -1.745 13.445 20.859 1 92.62 349 THR B N 1
ATOM 5593 C CA . THR B 1 349 ? -2.434 14.594 20.281 1 92.62 349 THR B CA 1
ATOM 5594 C C . THR B 1 349 ? -2.59 15.703 21.312 1 92.62 349 THR B C 1
ATOM 5596 O O . THR B 1 349 ? -2.332 16.875 21.031 1 92.62 349 THR B O 1
ATOM 5599 N N . VAL B 1 350 ? -2.932 15.352 22.516 1 92.62 350 VAL B N 1
ATOM 5600 C CA . VAL B 1 350 ? -3.256 16.344 23.547 1 92.62 350 VAL B CA 1
ATOM 5601 C C . VAL B 1 350 ? -1.97 16.891 24.156 1 92.62 350 VAL B C 1
ATOM 5603 O O . VAL B 1 350 ? -1.81 18.109 24.297 1 92.62 350 VAL B O 1
ATOM 5606 N N . PHE B 1 351 ? -1.057 16.016 24.422 1 89.94 351 PHE B N 1
ATOM 5607 C CA . PHE B 1 351 ? 0.164 16.422 25.109 1 89.94 351 PHE B CA 1
ATOM 5608 C C . PHE B 1 351 ? 0.968 17.406 24.266 1 89.94 351 PHE B C 1
ATOM 5610 O O . PHE B 1 351 ? 1.315 18.484 24.734 1 89.94 351 PHE B O 1
ATOM 5617 N N . PRO B 1 352 ? 1.201 17.125 23.047 1 88.19 352 PRO B N 1
ATOM 5618 C CA . PRO B 1 352 ? 1.969 18.078 22.234 1 88.19 352 PRO B CA 1
ATOM 5619 C C . PRO B 1 352 ? 1.258 19.422 22.062 1 88.19 352 PRO B C 1
ATOM 5621 O O . PRO B 1 352 ? 1.909 20.469 22.031 1 88.19 352 PRO B O 1
ATOM 5624 N N . TYR B 1 353 ? -0.001 19.422 21.953 1 90.06 353 TYR B N 1
ATOM 5625 C CA . TYR B 1 353 ? -0.752 20.656 21.812 1 90.06 353 TYR B CA 1
ATOM 5626 C C . TYR B 1 353 ? -0.625 21.516 23.062 1 90.06 353 TYR B C 1
ATOM 5628 O O . TYR B 1 353 ? -0.403 22.734 22.969 1 90.06 353 TYR B O 1
ATOM 5636 N N . LEU B 1 354 ? -0.74 20.906 24.219 1 89.38 354 LEU B N 1
ATOM 5637 C CA . LEU B 1 354 ? -0.642 21.641 25.484 1 89.38 354 LEU B CA 1
ATOM 5638 C C . LEU B 1 354 ? 0.756 22.234 25.656 1 89.38 354 LEU B C 1
ATOM 5640 O O . LEU B 1 354 ? 0.904 23.375 26.078 1 89.38 354 LEU B O 1
ATOM 5644 N N . VAL B 1 355 ? 1.691 21.484 25.281 1 86.94 355 VAL B N 1
ATOM 5645 C CA . VAL B 1 355 ? 3.062 21.969 25.391 1 86.94 355 VAL B CA 1
ATOM 5646 C C . VAL B 1 355 ? 3.273 23.141 24.438 1 86.94 355 VAL B C 1
ATOM 5648 O O . VAL B 1 355 ? 3.832 24.172 24.812 1 86.94 355 VAL B O 1
ATOM 5651 N N . ALA B 1 356 ? 2.748 22.984 23.297 1 86.06 356 ALA B N 1
ATOM 5652 C CA . ALA B 1 356 ? 2.93 23.984 22.25 1 86.06 356 ALA B CA 1
ATOM 5653 C C . ALA B 1 356 ? 2.223 25.297 22.625 1 86.06 356 ALA B C 1
ATOM 5655 O O . ALA B 1 356 ? 2.689 26.375 22.266 1 86.06 356 ALA B O 1
ATOM 5656 N N . THR B 1 357 ? 1.167 25.219 23.344 1 83.19 357 THR B N 1
ATOM 5657 C CA . THR B 1 357 ? 0.372 26.406 23.609 1 83.19 357 THR B CA 1
ATOM 5658 C C . THR B 1 357 ? 0.748 27.016 24.953 1 83.19 357 THR B C 1
ATOM 5660 O O . THR B 1 357 ? 0.635 28.219 25.156 1 83.19 357 THR B O 1
ATOM 5663 N N . LEU B 1 358 ? 1.254 26.234 25.859 1 82.56 358 LEU B N 1
ATOM 5664 C CA . LEU B 1 358 ? 1.507 26.719 27.203 1 82.56 358 LEU B CA 1
ATOM 5665 C C . LEU B 1 358 ? 2.932 27.25 27.344 1 82.56 358 LEU B C 1
ATOM 5667 O O . LEU B 1 358 ? 3.189 28.172 28.125 1 82.56 358 LEU B O 1
ATOM 5671 N N . MET B 1 359 ? 3.756 26.75 26.578 1 80.75 359 MET B N 1
ATOM 5672 C CA . MET B 1 359 ? 5.164 27.109 26.734 1 80.75 359 MET B CA 1
ATOM 5673 C C . MET B 1 359 ? 5.402 28.578 26.391 1 80.75 359 MET B C 1
ATOM 5675 O O . MET B 1 359 ? 6.043 29.297 27.141 1 80.75 359 MET B O 1
ATOM 5679 N N . PRO B 1 360 ? 4.875 29 25.359 1 75.88 360 PRO B N 1
ATOM 5680 C CA . PRO B 1 360 ? 5.098 30.422 25.047 1 75.88 360 PRO B CA 1
ATOM 5681 C C . PRO B 1 360 ? 4.426 31.344 26.047 1 75.88 360 PRO B C 1
ATOM 5683 O O . PRO B 1 360 ? 4.957 32.438 26.359 1 75.88 360 PRO B O 1
ATOM 5686 N N . VAL B 1 361 ? 3.324 30.953 26.531 1 72.62 361 VAL B N 1
ATOM 5687 C CA . VAL B 1 361 ? 2.598 31.766 27.516 1 72.62 361 VAL B CA 1
ATOM 5688 C C . VAL B 1 361 ? 3.396 31.859 28.812 1 72.62 361 VAL B C 1
ATOM 5690 O O . VAL B 1 361 ? 3.494 32.938 29.406 1 72.62 361 VAL B O 1
ATOM 5693 N N . TRP B 1 362 ? 3.914 30.75 29.109 1 76.06 362 TRP B N 1
ATOM 5694 C CA . TRP B 1 362 ? 4.738 30.703 30.312 1 76.06 362 TRP B CA 1
ATOM 5695 C C . TRP B 1 362 ? 5.961 31.594 30.172 1 76.06 362 TRP B C 1
ATOM 5697 O O . TRP B 1 362 ? 6.289 32.375 31.078 1 76.06 362 TRP B O 1
ATOM 5707 N N . ARG B 1 363 ? 6.543 31.641 29.125 1 73.81 363 ARG B N 1
ATOM 5708 C CA . ARG B 1 363 ? 7.73 32.438 28.875 1 73.81 363 ARG B CA 1
ATOM 5709 C C . ARG B 1 363 ? 7.387 33.938 28.875 1 73.81 363 ARG B C 1
ATOM 5711 O O . ARG B 1 363 ? 8.141 34.75 29.406 1 73.81 363 ARG B O 1
ATOM 5718 N N . ALA B 1 364 ? 6.285 34.25 28.312 1 68 364 ALA B N 1
ATOM 5719 C CA . ALA B 1 364 ? 5.848 35.625 28.266 1 68 364 ALA B CA 1
ATOM 5720 C C . ALA B 1 364 ? 5.477 36.156 29.641 1 68 364 ALA B C 1
ATOM 5722 O O . ALA B 1 364 ? 5.727 37.312 29.969 1 68 364 ALA B O 1
ATOM 5723 N N . ALA B 1 365 ? 4.875 35.25 30.359 1 66 365 ALA B N 1
ATOM 5724 C CA . ALA B 1 365 ? 4.402 35.656 31.688 1 66 365 ALA B CA 1
ATOM 5725 C C . ALA B 1 365 ? 5.574 35.875 32.625 1 66 365 ALA B C 1
ATOM 5727 O O . ALA B 1 365 ? 5.496 36.688 33.562 1 66 365 ALA B O 1
ATOM 5728 N N . VAL B 1 366 ? 6.543 35.094 32.375 1 64.81 366 VAL B N 1
ATOM 5729 C CA . VAL B 1 366 ? 7.691 35.188 33.25 1 64.81 366 VAL B CA 1
ATOM 5730 C C . VAL B 1 366 ? 8.586 36.344 32.844 1 64.81 366 VAL B C 1
ATOM 5732 O O . VAL B 1 366 ? 9.297 36.906 33.688 1 64.81 366 VAL B O 1
ATOM 5735 N N . SER B 1 367 ? 8.492 36.656 31.578 1 60.38 367 SER B N 1
ATOM 5736 C CA . SER B 1 367 ? 9.312 37.781 31.141 1 60.38 367 SER B CA 1
ATOM 5737 C C . SER B 1 367 ? 8.805 39.094 31.719 1 60.38 367 SER B C 1
ATOM 5739 O O . SER B 1 367 ? 7.605 39.25 31.969 1 60.38 367 SER B O 1
ATOM 5741 N N . ASP B 1 368 ? 9.531 40 32.344 1 51.88 368 ASP B N 1
ATOM 5742 C CA . ASP B 1 368 ? 9.367 41.188 33.156 1 51.88 368 ASP B CA 1
ATOM 5743 C C . ASP B 1 368 ? 8.391 42.188 32.531 1 51.88 368 ASP B C 1
ATOM 5745 O O . ASP B 1 368 ? 8.578 42.594 31.375 1 51.88 368 ASP B O 1
ATOM 5749 N N . PRO B 1 369 ? 7.141 42.344 33.094 1 47.38 369 PRO B N 1
ATOM 5750 C CA . PRO B 1 369 ? 6.121 43.344 32.75 1 47.38 369 PRO B CA 1
ATOM 5751 C C . PRO B 1 369 ? 6.723 44.656 32.344 1 47.38 369 PRO B C 1
ATOM 5753 O O . PRO B 1 369 ? 6.113 45.406 31.547 1 47.38 369 PRO B O 1
ATOM 5756 N N . ASP B 1 370 ? 7.73 45.125 32.969 1 45.41 370 ASP B N 1
ATOM 5757 C CA . ASP B 1 370 ? 8.297 46.438 32.719 1 45.41 370 ASP B CA 1
ATOM 5758 C C . ASP B 1 370 ? 8.766 46.562 31.25 1 45.41 370 ASP B C 1
ATOM 5760 O O . ASP B 1 370 ? 8.789 47.656 30.688 1 45.41 370 ASP B O 1
ATOM 5764 N N . GLU B 1 371 ? 9.133 45.531 30.656 1 43.81 371 GLU B N 1
ATOM 5765 C CA . GLU B 1 371 ? 9.648 45.625 29.281 1 43.81 371 GLU B CA 1
ATOM 5766 C C . GLU B 1 371 ? 8.508 45.719 28.266 1 43.81 371 GLU B C 1
ATOM 5768 O O . GLU B 1 371 ? 8.672 46.281 27.203 1 43.81 371 GLU B O 1
ATOM 5773 N N . VAL B 1 372 ? 7.406 45.156 28.375 1 41.06 372 VAL B N 1
ATOM 5774 C CA . VAL B 1 372 ? 6.262 45.25 27.484 1 41.06 372 VAL B CA 1
ATOM 5775 C C . VAL B 1 372 ? 5.625 46.656 27.609 1 41.06 372 VAL B C 1
ATOM 5777 O O . VAL B 1 372 ? 4.98 47.125 26.656 1 41.06 372 VAL B O 1
ATOM 5780 N N . MET B 1 373 ? 5.523 47.344 28.719 1 37.41 373 MET B N 1
ATOM 5781 C CA . MET B 1 373 ? 4.961 48.688 28.906 1 37.41 373 MET B CA 1
ATOM 5782 C C . MET B 1 373 ? 5.965 49.75 28.5 1 37.41 373 MET B C 1
ATOM 5784 O O . MET B 1 373 ? 5.652 50.938 28.516 1 37.41 373 MET B O 1
ATOM 5788 N N . ARG B 1 374 ? 7.309 49.438 28.141 1 40 374 ARG B N 1
ATOM 5789 C CA . ARG B 1 374 ? 8.141 50.5 27.594 1 40 374 ARG B CA 1
ATOM 5790 C C . ARG B 1 374 ? 8.133 50.469 26.062 1 40 374 ARG B C 1
ATOM 5792 O O . ARG B 1 374 ? 8.055 49.406 25.453 1 40 374 ARG B O 1
#

InterPro domains:
  IPR003838 ABC3 transporter permease, C-terminal [PF02687] (263-359)
  IPR051447 Lipoprotein-releasing system transmembrane protein [PTHR30489] (110-374)

Nearest PDB structures (foldseek):
  5ws4-assembly1_B  TM=6.440E-01  e=7.609E-14  Acinetobacter baumannii
  7v8l-assembly1_C  TM=4.445E-01  e=1.501E-14  Escherichia coli K-12
  5xu1-assembly1_M  TM=5.494E-01  e=3.128E-13  Streptococcus pneumoniae R6
  7arh-assembly1_C  TM=4.279E-01  e=1.585E-12  Escherichia coli K-12
  7v8i-assembly1_E  TM=3.754E-01  e=1.591E-09  Escherichia coli K-12

pLDDT: mean 84.03, std 12.22, range [37.28, 97.69]

Foldseek 3Di:
DVVLLVVLLVVLVVVCVVVVVVLVVLLVLLLQLLQLLLLLLFQLVLQLVVLCVVLVPAFQKKKFFADPRDTDWDFLVLQVLLVPDPQFPDKDFWAWDWAQDPVLRAIAIETADPPDADDAQAKEAEPLCCVSVVHAAQDKDWGQAPVRDIRIYGYHHYDDLQCCVPGLRYIYHHPVNSCVRHVPDPGIGRIMGTHGPDSVCSVVSQVVSCVSPVRMHMDGSVNVSVVLSVLSVVLSCVSVVVSLVVLVVSLQVLLVCLLPQDPVRVVVVVVCVVVPDALVSVLSSQLSSLQVSQVSSNVSSNVSSQCCCQVVVNPVCCCSRVDDHSRDSPHGGDGDDDPVSSVVSCCSSSVSSSCSNNVSSSVVNPPDPVVVVD/DVVLLVVLLVVLVVVCVVVVVVLVVLLCLLLQLLQLLLLLVFQLVLQLVVLCVVLVPAFQKKKFFDDPRDTDWDFLVLQVLLVPDPQFPDKDFWAWDWAQDPVLRAIAIETADPPDADDAQAKEAEPLCCVSVVHAAQDKDWGQAPVRDIRIHGYHHYDDLQCCVPGLRYIYHHPVNSCVRHVPDPGIGRIMGTHGPDSVCSVVSQVVSCVSPVRMHMDGSVNVSVVLSVLSVVLSCVSVVVSLVVLVVSLQVLLVCLLCQPPVRVVVVVVCVVVPDALVSVLSSQLSSLQVSQVSSNVSSNVSSQCCCQVVVNVVCCCSRVDPHSSDSPHGGDGDDDPVSSVVSCCSSSVSSSCSNNVSSNVVSPPDPVVVVD

Sequence (748 aa):
MLARQRYLADYTVAAMARRRGRNLGLLVVYGGMVFLLASVLFYTSALKHESGLLLAEAPEIVVQRLVAGRYDLISTEHAEALAGIRGVRQVQSRLWGYHYDPAVRANYTLMVPPDRDLEPGTAVVGPALARARGAGPGDVLSFRGQDGALSAFRIDAVLPQASALASADLLLVAEADFRRLFGIPDDQYTDLALHIPNPREVQTVAEKVLEALPDSRPILRDEILRTYDAVFDWRSALVLLPLTGALLAFAILAWEKASGLSADERREIGILKAIGWETADVLQMKLWEGALVSMLAFLLGTTAAYWHVFGLSAPLLAPVMQGWSVLYPDFQLTPVVTATQLLTLFFLTVFPYLVATLMPVWRAAVSDPDEVMRMLARQRYLADYTVAAMARRRGRNLGLLVVYGGMVFLLASVLFYTSALKHESGLLLAEAPEIVVQRLVAGRYDLISTEHAEALAGIRGVRQVQSRLWGYHYDPAVRANYTLMVPPDRDLEPGTAVVGPALARARGAGPGDVLSFRGQDGALSAFRIDAVLPQASALASADLLLVAEADFRRLFGIPDDQYTDLALHIPNPREVQTVAEKVLEALPDSRPILRDEILRTYDAVFDWRSALVLLPLTGALLAFAILAWEKASGLSADERREIGILKAIGWETADVLQMKLWEGALVSMLAFLLGTTAAYWHVFGLSAPLLAPVMQGWSVLYPDFQLTPVVTATQLLTLFFLTVFPYLVATLMPVWRAAVSDPDEVMR

Solvent-accessible surface area (backbone atoms only — not comparable to full-atom values): 38479 Å² total; per-residue (Å²): 112,64,65,60,48,49,52,41,47,53,48,40,54,53,55,45,61,72,40,42,66,62,50,45,54,51,38,50,43,50,12,50,51,38,18,53,54,39,30,48,55,42,40,46,44,20,49,48,52,50,51,50,62,61,51,68,76,46,53,50,29,37,38,32,26,42,50,42,66,31,69,37,70,31,42,53,66,56,50,55,58,51,53,69,38,83,70,46,76,43,68,42,79,36,46,57,35,37,45,77,35,78,88,75,65,37,71,30,39,35,31,41,55,90,89,54,87,50,57,74,54,32,26,36,32,8,43,42,44,25,60,75,67,70,47,52,66,73,36,74,47,72,43,72,24,42,85,56,47,74,44,64,26,35,26,69,39,64,47,62,58,90,44,12,77,84,28,13,40,30,36,32,34,12,61,71,46,49,28,63,34,39,67,50,55,92,58,48,26,44,31,35,32,32,37,46,89,51,74,85,44,48,66,59,43,44,51,50,47,41,70,75,37,52,35,42,47,71,43,42,41,68,55,50,52,49,46,51,47,50,50,46,49,50,53,47,46,58,55,42,52,59,48,49,52,36,50,50,39,49,33,52,51,44,26,49,52,39,56,44,51,26,38,65,51,48,50,50,52,50,51,42,39,75,74,66,49,48,64,66,54,54,49,50,38,48,46,50,46,46,48,51,51,39,50,49,17,45,52,53,7,42,51,50,14,49,42,37,32,52,69,60,50,24,74,88,48,38,62,71,73,67,45,90,61,75,75,60,46,77,50,82,52,63,86,52,84,51,69,67,56,53,51,50,51,44,51,68,52,40,49,51,45,46,51,28,41,46,51,42,45,51,53,56,59,68,45,66,68,73,63,76,81,100,110,65,65,60,48,49,50,41,48,53,49,40,53,55,55,45,59,73,41,42,66,62,51,45,52,50,38,50,44,50,12,48,51,38,18,53,54,40,29,48,54,43,42,47,45,21,50,49,51,50,50,51,60,61,50,67,76,46,53,49,28,36,39,32,28,42,50,43,66,32,70,37,71,32,42,53,66,58,50,56,59,51,54,68,40,82,70,46,76,41,69,43,79,36,48,56,34,37,43,77,36,78,88,76,65,36,71,29,40,34,31,39,56,91,88,54,86,51,57,75,52,30,26,37,31,9,42,42,45,24,58,73,67,71,48,54,66,71,36,73,47,73,44,71,23,44,86,56,48,75,44,65,26,35,25,68,40,65,46,61,58,89,45,11,78,84,27,13,42,30,37,32,34,11,62,70,48,49,27,63,36,39,67,49,55,91,58,47,27,44,32,33,33,31,38,46,88,52,75,86,45,49,67,59,45,45,52,51,46,39,70,76,36,52,35,42,46,71,42,42,42,67,55,51,52,50,48,50,47,50,50,46,50,51,53,46,45,58,57,43,51,60,48,50,53,36,48,50,39,48,31,51,52,42,24,48,53,41,56,43,50,27,38,65,50,48,49,51,52,50,51,42,39,74,74,65,48,48,63,66,54,54,49,50,40,50,48,50,46,47,47,50,52,39,48,49,18,46,52,51,7,41,53,50,14,49,43,37,32,51,67,61,51,24,72,88,47,37,63,71,72,66,44,88,62,77,76,59,47,76,50,83,51,62,84,54,84,50,67,67,57,54,50,50,51,44,51,68,53,38,49,50,44,46,51,26,40,44,49,42,45,50,52,56,58,67,46,65,68,70,62,77,78,101

Organism: NCBI:txid713585